Protein AF-R9P5J8-F1 (afdb_monomer)

pLDDT: mean 87.13, std 21.85, range [24.38, 98.94]

Mean predicted aligned error: 9.52 Å

Structure (mmCIF, N/CA/C/O backbone):
data_AF-R9P5J8-F1
#
_entry.id   AF-R9P5J8-F1
#
loop_
_atom_site.group_PDB
_atom_site.id
_atom_site.type_symbol
_atom_site.label_atom_id
_atom_site.label_alt_id
_atom_site.label_comp_id
_atom_site.label_asym_id
_atom_site.label_entity_id
_atom_site.label_seq_id
_atom_site.pdbx_PDB_ins_code
_atom_site.Cartn_x
_atom_site.Cartn_y
_atom_site.Cartn_z
_atom_site.occupancy
_atom_site.B_iso_or_equiv
_atom_site.auth_seq_id
_atom_site.auth_comp_id
_atom_site.auth_asym_id
_atom_site.auth_atom_id
_atom_site.pdbx_PDB_model_num
ATOM 1 N N . MET A 1 1 ? 26.980 0.732 -12.560 1.00 29.25 1 MET A N 1
ATOM 2 C CA . MET A 1 1 ? 27.550 2.029 -12.986 1.00 29.25 1 MET A CA 1
ATOM 3 C C . MET A 1 1 ? 26.508 3.090 -12.655 1.00 29.25 1 MET A C 1
ATOM 5 O O . MET A 1 1 ? 25.479 3.077 -13.299 1.00 29.25 1 MET A O 1
ATOM 9 N N . LEU A 1 2 ? 26.705 3.907 -11.614 1.00 25.48 2 LEU A N 1
ATOM 10 C CA . LEU A 1 2 ? 25.985 5.172 -11.382 1.00 25.48 2 LEU A CA 1
ATOM 11 C C . LEU A 1 2 ? 26.775 5.960 -10.326 1.00 25.48 2 LEU A C 1
ATOM 13 O O . LEU A 1 2 ? 26.959 5.519 -9.193 1.00 25.48 2 LEU A O 1
ATOM 17 N N . TRP A 1 3 ? 27.363 7.070 -10.769 1.00 29.28 3 TRP A N 1
ATOM 18 C CA . TRP A 1 3 ? 28.250 7.943 -10.007 1.00 29.28 3 TRP A CA 1
ATOM 19 C C . TRP A 1 3 ? 27.496 9.193 -9.528 1.00 29.28 3 TRP A C 1
ATOM 21 O O . TRP A 1 3 ? 26.819 9.845 -10.309 1.00 29.28 3 TRP A O 1
ATOM 31 N N . ARG A 1 4 ? 27.700 9.507 -8.242 1.00 31.06 4 ARG A N 1
ATOM 32 C CA . ARG A 1 4 ? 27.819 10.818 -7.561 1.00 31.06 4 ARG A CA 1
ATOM 33 C C . ARG A 1 4 ? 27.215 12.088 -8.195 1.00 31.06 4 ARG A C 1
ATOM 35 O O . ARG A 1 4 ? 27.620 12.506 -9.270 1.00 31.06 4 ARG A O 1
ATOM 42 N N . HIS A 1 5 ? 26.595 12.891 -7.322 1.00 25.11 5 HIS A N 1
ATOM 43 C CA . HIS A 1 5 ? 26.921 14.321 -7.202 1.00 25.11 5 HIS A CA 1
ATOM 44 C C . HIS A 1 5 ? 26.964 14.765 -5.721 1.00 25.11 5 HIS A C 1
ATOM 46 O O . HIS A 1 5 ? 25.994 14.554 -4.995 1.00 25.11 5 HIS A O 1
ATOM 52 N N . PRO A 1 6 ? 28.063 15.379 -5.235 1.00 34.28 6 PRO A N 1
ATOM 53 C CA . PRO A 1 6 ? 28.103 16.067 -3.949 1.00 34.28 6 PRO A CA 1
ATOM 54 C C . PRO A 1 6 ? 27.721 17.545 -4.137 1.00 34.28 6 PRO A C 1
ATOM 56 O O . PRO A 1 6 ? 28.013 18.113 -5.183 1.00 34.28 6 PRO A O 1
ATOM 59 N N . HIS A 1 7 ? 27.124 18.149 -3.101 1.00 27.42 7 HIS A N 1
ATOM 60 C CA . HIS A 1 7 ? 27.014 19.594 -2.796 1.00 27.42 7 HIS A CA 1
ATOM 61 C C . HIS A 1 7 ? 25.586 20.099 -2.543 1.00 27.42 7 HIS A C 1
ATOM 63 O O . HIS A 1 7 ? 25.041 20.870 -3.321 1.00 27.42 7 HIS A O 1
ATOM 69 N N . VAL A 1 8 ? 25.064 19.821 -1.344 1.00 25.78 8 VAL A N 1
ATOM 70 C CA . VAL A 1 8 ? 24.229 20.786 -0.608 1.00 25.78 8 VAL A CA 1
ATOM 71 C C . VAL A 1 8 ? 24.659 20.743 0.864 1.00 25.78 8 VAL A C 1
ATOM 73 O O . VAL A 1 8 ? 24.516 19.722 1.530 1.00 25.78 8 VAL A O 1
ATOM 76 N N . ARG A 1 9 ? 25.248 21.832 1.380 1.00 35.66 9 ARG A N 1
ATOM 77 C CA . ARG A 1 9 ? 25.466 22.041 2.827 1.00 35.66 9 ARG A CA 1
ATOM 78 C C . ARG A 1 9 ? 24.433 23.055 3.335 1.00 35.66 9 ARG A C 1
ATOM 80 O O . ARG A 1 9 ? 24.146 24.026 2.641 1.00 35.66 9 ARG A O 1
ATOM 87 N N . LYS A 1 10 ? 23.879 22.788 4.524 1.00 28.78 10 LYS A N 1
ATOM 88 C CA . LYS A 1 10 ? 22.715 23.458 5.141 1.00 28.78 10 LYS A CA 1
ATOM 89 C C . LYS A 1 10 ? 22.895 24.985 5.344 1.00 28.78 10 LYS A C 1
ATOM 91 O O . LYS A 1 10 ? 24.002 25.402 5.689 1.00 28.78 10 LYS A O 1
ATOM 96 N N . PRO A 1 11 ? 21.831 25.807 5.204 1.00 34.19 11 PRO A N 1
ATOM 97 C CA . PRO A 1 11 ? 21.828 27.226 5.588 1.00 34.19 11 PRO A CA 1
ATOM 98 C C . PRO A 1 11 ? 21.898 27.430 7.116 1.00 34.19 11 PRO A C 1
ATOM 100 O O . PRO A 1 11 ? 21.573 26.528 7.890 1.00 34.19 11 PRO A O 1
ATOM 103 N N . ARG A 1 12 ? 22.346 28.620 7.549 1.00 34.84 12 ARG A N 1
ATOM 104 C CA . ARG A 1 12 ? 22.571 28.994 8.960 1.00 34.84 12 ARG A CA 1
ATOM 105 C C . ARG A 1 12 ? 21.400 29.842 9.475 1.00 34.84 12 ARG A C 1
ATOM 107 O O . ARG A 1 12 ? 21.031 30.823 8.835 1.00 34.84 12 ARG A O 1
ATOM 114 N N . ILE A 1 13 ? 20.844 29.470 10.628 1.00 35.69 13 ILE A N 1
ATOM 115 C CA . ILE A 1 13 ? 19.756 30.185 11.313 1.00 35.69 13 ILE A CA 1
ATOM 116 C C . ILE A 1 13 ? 20.370 31.014 12.445 1.00 35.69 13 ILE A C 1
ATOM 118 O O . ILE A 1 13 ? 21.150 30.474 13.231 1.00 35.69 13 ILE A O 1
ATOM 122 N N . VAL A 1 14 ? 20.039 32.307 12.530 1.00 37.22 14 VAL A N 1
ATOM 123 C CA . VAL A 1 14 ? 20.605 33.217 13.542 1.00 37.22 14 VAL A CA 1
ATOM 124 C C . VAL A 1 14 ? 19.485 34.022 14.221 1.00 37.22 14 VAL A C 1
ATOM 126 O O . VAL A 1 14 ? 18.631 34.563 13.515 1.00 37.22 14 VAL A O 1
ATOM 129 N N . PRO A 1 15 ? 19.455 34.124 15.565 1.00 33.84 15 PRO A N 1
ATOM 130 C CA . PRO A 1 15 ? 18.545 35.026 16.267 1.00 33.84 15 PRO A CA 1
ATOM 131 C C . PRO A 1 15 ? 19.017 36.480 16.135 1.00 33.84 15 PRO A C 1
ATOM 133 O O . PRO A 1 15 ? 20.188 36.766 16.382 1.00 33.84 15 PRO A O 1
ATOM 136 N N . ALA A 1 16 ? 18.111 37.406 15.814 1.00 39.75 16 ALA A N 1
ATOM 137 C CA . ALA A 1 16 ? 18.375 38.846 15.864 1.00 39.75 16 ALA A CA 1
ATOM 138 C C . ALA A 1 16 ? 17.387 39.532 16.821 1.00 39.75 16 ALA A C 1
ATOM 140 O O . ALA A 1 16 ? 16.173 39.340 16.709 1.00 39.75 16 ALA A O 1
ATOM 141 N N . SER A 1 17 ? 17.897 40.324 17.772 1.00 34.25 17 SER A N 1
ATOM 142 C CA . SER A 1 17 ? 17.067 41.131 18.672 1.00 34.25 17 SER A CA 1
ATOM 143 C C . SER A 1 17 ? 16.798 42.501 18.058 1.00 34.25 17 SER A C 1
ATOM 145 O O . SER A 1 17 ? 17.739 43.254 17.803 1.00 34.25 17 SER A O 1
ATOM 147 N N . THR A 1 18 ? 15.532 42.862 17.880 1.00 46.84 18 THR A N 1
ATOM 148 C CA . THR A 1 18 ? 15.127 44.253 17.637 1.00 46.84 18 THR A CA 1
ATOM 149 C C . THR A 1 18 ? 14.137 44.696 18.710 1.00 46.84 18 THR A C 1
ATOM 151 O O . THR A 1 18 ? 13.598 43.875 19.455 1.00 46.84 18 THR A O 1
ATOM 154 N N . SER A 1 19 ? 13.907 46.006 18.815 1.00 33.97 19 SER A N 1
ATOM 155 C CA . SER A 1 19 ? 13.124 46.647 19.883 1.00 33.97 19 SER A CA 1
ATOM 156 C C . SER A 1 19 ? 11.666 46.172 20.016 1.00 33.97 19 SER A C 1
ATOM 158 O O . SER A 1 19 ? 11.039 46.491 21.019 1.00 33.97 19 SER A O 1
ATOM 160 N N . ASN A 1 20 ? 11.146 45.372 19.073 1.00 37.59 20 ASN A N 1
ATOM 161 C CA . ASN A 1 20 ? 9.756 44.892 19.047 1.00 37.59 20 ASN A CA 1
ATOM 162 C C . ASN A 1 20 ? 9.594 43.351 19.047 1.00 37.59 20 ASN A C 1
ATOM 164 O O . ASN A 1 20 ? 8.495 42.861 18.791 1.00 37.59 20 ASN A O 1
ATOM 168 N N . GLY A 1 21 ? 10.639 42.568 19.355 1.00 44.09 21 GLY A N 1
ATOM 169 C CA . GLY A 1 21 ? 10.532 41.110 19.563 1.00 44.09 21 GLY A CA 1
ATOM 170 C C . GLY A 1 21 ? 11.631 40.271 18.895 1.00 44.09 21 GLY A C 1
ATOM 171 O O . GLY A 1 21 ? 12.530 40.802 18.247 1.00 44.09 21 GLY A O 1
ATOM 172 N N . MET A 1 22 ? 11.574 38.942 19.074 1.00 35.34 22 MET A N 1
ATOM 173 C CA . MET A 1 22 ? 12.525 37.996 18.462 1.00 35.34 22 MET A CA 1
ATOM 174 C C . MET A 1 22 ? 12.142 37.669 17.014 1.00 35.34 22 MET A C 1
ATOM 176 O O . MET A 1 22 ? 10.994 37.310 16.734 1.00 35.34 22 MET A O 1
ATOM 180 N N . ARG A 1 23 ? 13.131 37.730 16.114 1.00 44.66 23 ARG A N 1
ATOM 181 C CA . ARG A 1 23 ? 13.012 37.379 14.692 1.00 44.66 23 ARG A CA 1
ATOM 182 C C . ARG A 1 23 ? 14.045 36.305 14.333 1.00 44.66 23 ARG A C 1
ATOM 184 O O . ARG A 1 23 ? 15.212 36.420 14.709 1.00 44.66 23 ARG A O 1
ATOM 191 N N . LEU A 1 24 ? 13.607 35.266 13.621 1.00 39.34 24 LEU A N 1
ATOM 192 C CA . LEU A 1 24 ? 14.463 34.204 13.074 1.00 39.34 24 LEU A CA 1
ATOM 193 C C . LEU A 1 24 ? 14.547 34.360 11.552 1.00 39.34 24 LEU A C 1
ATOM 195 O O . LEU A 1 24 ? 13.534 34.231 10.858 1.00 39.34 24 LEU A O 1
ATOM 199 N N . CYS A 1 25 ? 15.752 34.631 11.049 1.00 40.19 25 CYS A N 1
ATOM 200 C CA . CYS A 1 25 ? 16.013 34.873 9.630 1.00 40.19 25 CYS A CA 1
ATOM 201 C C . CYS A 1 25 ? 16.963 33.820 9.040 1.00 40.19 25 CYS A C 1
ATOM 203 O O . CYS A 1 25 ? 17.902 33.366 9.701 1.00 40.19 25 CYS A O 1
ATOM 205 N N . CYS A 1 26 ? 16.740 33.479 7.771 1.00 38.88 26 CYS A N 1
ATOM 206 C CA . CYS A 1 26 ? 17.703 32.771 6.932 1.00 38.88 26 CYS A CA 1
ATOM 207 C C . CYS A 1 26 ? 18.640 33.782 6.272 1.00 38.88 26 CYS A C 1
ATOM 209 O O . CYS A 1 26 ? 18.174 34.736 5.643 1.00 38.88 26 CYS A O 1
ATOM 211 N N . LEU A 1 27 ? 19.948 33.552 6.386 1.00 46.34 27 LEU A N 1
ATOM 212 C CA . LEU A 1 27 ? 20.969 34.387 5.757 1.00 46.34 27 LEU A CA 1
ATOM 213 C C . LEU A 1 27 ? 21.661 33.642 4.612 1.00 46.34 27 LEU A C 1
ATOM 215 O O . LEU A 1 27 ? 21.909 32.435 4.701 1.00 46.34 27 LEU A O 1
ATOM 219 N N . ASP A 1 28 ? 22.000 34.374 3.554 1.00 49.47 28 ASP A N 1
ATOM 220 C CA . ASP A 1 28 ? 22.895 33.893 2.506 1.00 49.47 28 ASP A CA 1
ATOM 221 C C . ASP A 1 28 ? 24.375 33.915 2.948 1.00 49.47 28 ASP A C 1
ATOM 223 O O . ASP A 1 28 ? 24.723 34.286 4.074 1.00 49.47 28 ASP A O 1
ATOM 227 N N . ARG A 1 29 ? 25.279 33.516 2.042 1.00 47.62 29 ARG A N 1
ATOM 228 C CA . ARG A 1 29 ? 26.730 33.452 2.307 1.00 47.62 29 ARG A CA 1
ATOM 229 C C . ARG A 1 29 ? 27.362 34.806 2.659 1.00 47.62 29 ARG A C 1
ATOM 231 O O . ARG A 1 29 ? 28.455 34.813 3.215 1.00 47.62 29 ARG A O 1
ATOM 238 N N . ASN A 1 30 ? 26.690 35.916 2.357 1.00 51.69 30 ASN A N 1
ATOM 239 C CA . ASN A 1 30 ? 27.165 37.279 2.577 1.00 51.69 30 ASN A CA 1
ATOM 240 C C . ASN A 1 30 ? 26.431 37.974 3.737 1.00 51.69 30 ASN A C 1
ATOM 242 O O . ASN A 1 30 ? 26.570 39.184 3.907 1.00 51.69 30 ASN A O 1
ATOM 246 N N . GLY A 1 31 ? 25.643 37.231 4.523 1.00 41.81 31 GLY A N 1
ATOM 247 C CA . GLY A 1 31 ? 24.900 37.772 5.659 1.00 41.81 31 GLY A CA 1
ATOM 248 C C . GLY A 1 31 ? 23.655 38.570 5.271 1.00 41.81 31 GLY A C 1
ATOM 249 O O . GLY A 1 31 ? 23.151 39.324 6.100 1.00 41.81 31 GLY A O 1
ATOM 250 N N . ARG A 1 32 ? 23.146 38.428 4.038 1.00 48.00 32 ARG A N 1
ATOM 251 C CA . ARG A 1 32 ? 21.914 39.100 3.598 1.00 48.00 32 ARG A CA 1
ATOM 252 C C . ARG A 1 32 ? 20.699 38.229 3.892 1.00 48.00 32 ARG A C 1
ATOM 254 O O . ARG A 1 32 ? 20.731 37.016 3.691 1.00 48.00 32 ARG A O 1
ATOM 261 N N . GLU A 1 33 ? 19.630 38.856 4.369 1.00 50.25 33 GLU A N 1
ATOM 262 C CA . GLU A 1 33 ? 18.367 38.189 4.684 1.00 50.25 33 GLU A CA 1
ATOM 263 C C . GLU A 1 33 ? 17.673 37.715 3.404 1.00 50.25 33 GLU A C 1
ATOM 265 O O . GLU A 1 33 ? 17.384 38.512 2.515 1.00 50.25 33 GLU A O 1
ATOM 270 N N . ILE A 1 34 ? 17.407 36.411 3.320 1.00 44.12 34 ILE A N 1
ATOM 271 C CA . ILE A 1 34 ? 16.747 35.778 2.166 1.00 44.12 34 ILE A CA 1
ATOM 272 C C . ILE A 1 34 ? 15.384 35.168 2.516 1.00 44.12 34 ILE A C 1
ATOM 274 O O . ILE A 1 34 ? 14.701 34.643 1.643 1.00 44.12 34 ILE A O 1
ATOM 278 N N . GLY A 1 35 ? 14.967 35.242 3.784 1.00 37.78 35 GLY A N 1
ATOM 279 C CA . GLY A 1 35 ? 13.637 34.820 4.217 1.00 37.78 35 GLY A CA 1
ATOM 280 C C . GLY A 1 35 ? 13.451 34.862 5.734 1.00 37.78 35 GLY A C 1
ATOM 281 O O . GLY A 1 35 ? 14.400 34.656 6.495 1.00 37.78 35 GLY A O 1
ATOM 282 N N . VAL A 1 36 ? 12.213 35.108 6.167 1.00 39.50 36 VAL A N 1
ATOM 283 C CA . VAL A 1 36 ? 11.803 35.139 7.581 1.00 39.50 36 VAL A CA 1
ATOM 284 C C . VAL A 1 36 ? 11.082 33.841 7.912 1.00 39.50 36 VAL A C 1
ATOM 286 O O . VAL A 1 36 ? 10.116 33.494 7.241 1.00 39.50 36 VAL A O 1
ATOM 289 N N . ILE A 1 37 ? 11.536 33.140 8.952 1.00 33.03 37 ILE A N 1
ATOM 290 C CA . ILE A 1 37 ? 10.935 31.867 9.375 1.00 33.03 37 ILE A CA 1
ATOM 291 C C . ILE A 1 37 ? 9.824 32.098 10.410 1.00 33.03 37 ILE A C 1
ATOM 293 O O . ILE A 1 37 ? 8.829 31.379 10.411 1.00 33.03 37 ILE A O 1
ATOM 297 N N . PHE A 1 38 ? 9.975 33.087 11.302 1.00 32.62 38 PHE A N 1
ATOM 298 C CA . PHE A 1 38 ? 9.010 33.326 12.380 1.00 32.62 38 PHE A CA 1
ATOM 299 C C . PHE A 1 38 ? 9.082 34.755 12.942 1.00 32.62 38 PHE A C 1
ATOM 301 O O . PHE A 1 38 ? 10.174 35.312 13.099 1.00 32.62 38 PHE A O 1
ATOM 308 N N . THR A 1 39 ? 7.929 35.314 13.322 1.00 33.38 39 THR A N 1
ATOM 309 C CA . THR A 1 39 ? 7.801 36.528 14.146 1.00 33.38 39 THR A CA 1
ATOM 310 C C . THR A 1 39 ? 6.828 36.271 15.299 1.00 33.38 39 THR A C 1
ATOM 312 O O . THR A 1 39 ? 5.685 35.883 15.086 1.00 33.38 39 THR A O 1
ATOM 315 N N . SER A 1 40 ? 7.271 36.504 16.538 1.00 31.56 40 SER A N 1
ATOM 316 C CA . SER A 1 40 ? 6.416 36.440 17.733 1.00 31.56 40 SER A CA 1
ATOM 317 C C . SER A 1 40 ? 6.063 37.853 18.196 1.00 31.56 40 SER A C 1
ATOM 319 O O . SER A 1 40 ? 6.946 38.579 18.650 1.00 31.56 40 SER A O 1
ATOM 321 N N . ILE A 1 41 ? 4.780 38.222 18.158 1.00 31.48 41 ILE A N 1
ATOM 322 C CA . ILE A 1 41 ? 4.261 39.457 18.767 1.00 31.48 41 ILE A CA 1
ATOM 323 C C . ILE A 1 41 ? 3.712 39.114 20.157 1.00 31.48 41 ILE A C 1
ATOM 325 O O . ILE A 1 41 ? 2.851 38.245 20.292 1.00 31.48 41 ILE A O 1
ATOM 329 N N . LYS A 1 42 ? 4.197 39.788 21.207 1.00 28.38 42 LYS A N 1
ATOM 330 C CA . LYS A 1 42 ? 3.646 39.648 22.563 1.00 28.38 42 LYS A CA 1
ATOM 331 C C . LYS A 1 42 ? 2.364 40.482 22.718 1.00 28.38 42 LYS A C 1
ATOM 333 O O . LYS A 1 42 ? 2.435 41.702 22.711 1.00 28.38 42 LYS A O 1
ATOM 338 N N . GLY A 1 43 ? 1.244 39.790 22.957 1.00 28.42 43 GLY A N 1
ATOM 339 C CA . GLY A 1 43 ? 0.135 40.219 23.826 1.00 28.42 43 GLY A CA 1
ATOM 340 C C . GLY A 1 43 ? -0.990 41.077 23.226 1.00 28.42 43 GLY A C 1
ATOM 341 O O . GLY A 1 43 ? -0.797 42.263 23.007 1.00 28.42 43 GLY A O 1
ATOM 342 N N . CYS A 1 44 ? -2.200 40.506 23.092 1.00 24.38 44 CYS A N 1
ATOM 343 C CA . CYS A 1 44 ? -3.462 41.072 23.615 1.00 24.38 44 CYS A CA 1
ATOM 344 C C . CYS A 1 44 ? -4.644 40.101 23.388 1.00 24.38 44 CYS A C 1
ATOM 346 O O . CYS A 1 44 ? -4.870 39.638 22.271 1.00 24.38 44 CYS A O 1
ATOM 348 N N . SER A 1 45 ? -5.418 39.806 24.435 1.00 35.09 45 SER A N 1
ATOM 349 C CA . SER A 1 45 ? -6.649 39.004 24.392 1.00 35.09 45 SER A CA 1
ATOM 350 C C . SER A 1 45 ? -7.803 39.789 23.746 1.00 35.09 45 SER A C 1
ATOM 352 O O . SER A 1 45 ? -8.190 40.821 24.287 1.00 35.09 45 SER A O 1
ATOM 354 N N . SER A 1 46 ? -8.344 39.336 22.603 1.00 30.28 46 SER A N 1
ATOM 355 C CA . SER A 1 46 ? -9.710 39.660 22.088 1.00 30.28 46 SER A CA 1
ATOM 356 C C . SER A 1 46 ? -9.994 39.196 20.636 1.00 30.28 46 SER A C 1
ATOM 358 O O . SER A 1 46 ? -11.012 39.569 20.049 1.00 30.28 46 SER A O 1
ATOM 360 N N . SER A 1 47 ? -9.148 38.369 20.014 1.00 29.61 47 SER A N 1
ATOM 361 C CA . SER A 1 47 ? -9.235 38.049 18.575 1.00 29.61 47 SER A CA 1
ATOM 362 C C . SER A 1 47 ? -10.206 36.921 18.173 1.00 29.61 47 SER A C 1
ATOM 364 O O . SER A 1 47 ? -10.583 36.856 17.003 1.00 29.61 47 SER A O 1
ATOM 366 N N . GLU A 1 48 ? -10.708 36.088 19.089 1.00 30.11 48 GLU A N 1
ATOM 367 C CA . GLU A 1 48 ? -11.609 34.972 18.722 1.00 30.11 48 GLU A CA 1
ATOM 368 C C . GLU A 1 48 ? -13.018 35.417 18.290 1.00 30.11 48 GLU A C 1
ATOM 370 O O . GLU A 1 48 ? -13.653 34.779 17.447 1.00 30.11 48 GLU A O 1
ATOM 375 N N . VAL A 1 49 ? -13.499 36.564 18.781 1.00 31.08 49 VAL A N 1
ATOM 376 C CA . VAL A 1 49 ? -14.852 37.062 18.465 1.00 31.08 49 VAL A CA 1
ATOM 377 C C . VAL A 1 49 ? -14.915 37.734 17.083 1.00 31.08 49 VAL A C 1
ATOM 379 O O . VAL A 1 49 ? -15.964 37.739 16.436 1.00 31.08 49 VAL A O 1
ATOM 382 N N . LYS A 1 50 ? -13.790 38.254 16.568 1.00 29.08 50 LYS A N 1
ATOM 383 C CA . LYS A 1 50 ? -13.730 38.874 15.229 1.00 29.08 50 LYS A CA 1
ATOM 384 C C . LYS A 1 50 ? -13.510 37.854 14.104 1.00 29.08 50 LYS A C 1
ATOM 386 O O . LYS A 1 50 ? -14.030 38.069 13.010 1.00 29.08 50 LYS A O 1
ATOM 391 N N . MET A 1 51 ? -12.860 36.718 14.380 1.00 28.84 51 MET A N 1
ATOM 392 C CA . MET A 1 51 ? -12.658 35.639 13.399 1.00 28.84 51 MET A CA 1
ATOM 393 C C . MET A 1 51 ? -13.986 34.972 12.991 1.00 28.84 51 MET A C 1
ATOM 395 O O . MET A 1 51 ? -14.236 34.758 11.805 1.00 28.84 51 MET A O 1
ATOM 399 N N . LYS A 1 52 ? -14.904 34.750 13.947 1.00 33.22 52 LYS A N 1
ATOM 400 C CA . LYS A 1 52 ? -16.236 34.169 13.677 1.00 33.22 52 LYS A CA 1
ATOM 401 C C . LYS A 1 52 ? -17.121 35.058 12.788 1.00 33.22 52 LYS A C 1
ATOM 403 O O . LYS A 1 52 ? -17.858 34.546 11.951 1.00 33.22 52 LYS A O 1
ATOM 408 N N . LYS A 1 53 ? -17.009 36.390 12.900 1.00 32.28 53 LYS A N 1
ATOM 409 C CA . LYS A 1 53 ? -17.738 37.340 12.031 1.00 32.28 53 LYS A CA 1
ATOM 410 C C . LYS A 1 53 ? -17.160 37.443 10.615 1.00 32.28 53 LYS A C 1
ATOM 412 O O . LYS A 1 53 ? -17.898 37.801 9.699 1.00 32.28 53 LYS A O 1
ATOM 417 N N . PHE A 1 54 ? -15.872 37.149 10.429 1.00 30.69 54 PHE A N 1
ATOM 418 C CA . PHE A 1 54 ? -15.237 37.151 9.109 1.00 30.69 54 PHE A CA 1
ATOM 419 C C . PHE A 1 54 ? -15.574 35.874 8.323 1.00 30.69 54 PHE A C 1
ATOM 421 O O . PHE A 1 54 ? -15.967 35.967 7.164 1.00 30.69 54 PHE A O 1
ATOM 428 N N . ILE A 1 55 ? -15.559 34.708 8.980 1.00 36.00 55 ILE A N 1
ATOM 429 C CA . ILE A 1 55 ? -15.927 33.415 8.372 1.00 36.00 55 ILE A CA 1
ATOM 430 C C . ILE A 1 55 ? -17.402 33.406 7.929 1.00 36.00 55 ILE A C 1
ATOM 432 O O . ILE A 1 55 ? -17.701 33.025 6.799 1.00 36.00 55 ILE A O 1
ATOM 436 N N . GLY A 1 56 ? -18.316 33.957 8.739 1.00 30.30 56 GLY A N 1
ATOM 437 C CA . GLY A 1 56 ? -19.736 34.063 8.370 1.00 30.30 56 GLY A CA 1
ATOM 438 C C . GLY A 1 56 ? -20.031 34.964 7.158 1.00 30.30 56 GLY A C 1
ATOM 439 O O . GLY A 1 56 ? -21.056 34.790 6.509 1.00 30.30 56 GLY A O 1
ATOM 440 N N . LYS A 1 57 ? -19.137 35.906 6.815 1.00 28.52 57 LYS A N 1
ATOM 441 C CA . LYS A 1 57 ? -19.270 36.779 5.629 1.00 28.52 57 LYS A CA 1
ATOM 442 C C . LYS A 1 57 ? -18.630 36.207 4.362 1.00 28.52 57 LYS A C 1
ATOM 444 O O . LYS A 1 57 ? -18.940 36.683 3.273 1.00 28.52 57 LYS A O 1
ATOM 449 N N . VAL A 1 58 ? -17.727 35.235 4.495 1.00 32.94 58 VAL A N 1
ATOM 450 C CA . VAL A 1 58 ? -17.122 34.531 3.353 1.00 32.94 58 VAL A CA 1
ATOM 451 C C . VAL A 1 58 ? -18.036 33.390 2.900 1.00 32.94 58 VAL A C 1
ATOM 453 O O . VAL A 1 58 ? -18.231 33.229 1.699 1.00 32.94 58 VAL A O 1
ATOM 456 N N . GLN A 1 59 ? -18.693 32.698 3.839 1.00 31.64 59 GLN A N 1
ATOM 457 C CA . GLN A 1 59 ? -19.691 31.663 3.538 1.00 31.64 59 GLN A CA 1
ATOM 458 C C . GLN A 1 59 ? -20.875 32.227 2.728 1.00 31.64 59 GLN A C 1
ATOM 460 O O . GLN A 1 59 ? -21.207 31.708 1.668 1.00 31.64 59 GLN A O 1
ATOM 465 N N . SER A 1 60 ? -21.427 33.377 3.139 1.00 29.92 60 SER A N 1
ATOM 466 C CA . SER A 1 60 ? -22.582 33.981 2.454 1.00 29.92 60 SER A CA 1
ATOM 467 C C . SER A 1 60 ? -22.280 34.536 1.057 1.00 29.92 60 SER A C 1
ATOM 469 O O . SER A 1 60 ? -23.204 34.757 0.276 1.00 29.92 60 SER A O 1
ATOM 471 N N . LYS A 1 61 ? -21.001 34.760 0.721 1.00 29.72 61 LYS A N 1
ATOM 472 C CA . LYS A 1 61 ? -20.575 35.161 -0.629 1.00 29.72 61 LYS A 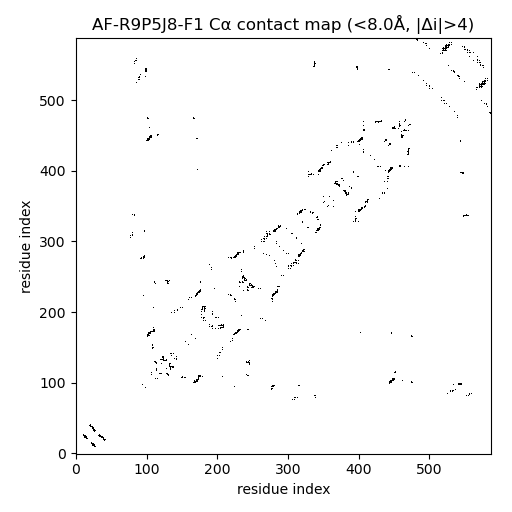CA 1
ATOM 473 C C . LYS A 1 61 ? -20.325 33.975 -1.560 1.00 29.72 61 LYS A C 1
ATOM 475 O O . LYS A 1 61 ? -20.432 34.157 -2.768 1.00 29.72 61 LYS A O 1
ATOM 480 N N . PHE A 1 62 ? -20.031 32.789 -1.026 1.00 30.58 62 PHE A N 1
ATOM 481 C CA . PHE A 1 62 ? -19.953 31.562 -1.824 1.00 30.58 62 PHE A CA 1
ATOM 482 C C . PHE A 1 62 ? -21.347 31.042 -2.199 1.00 30.58 62 PHE A C 1
ATOM 484 O O . PHE A 1 62 ? -21.548 30.619 -3.334 1.00 30.58 62 PHE A O 1
ATOM 491 N N . ASP A 1 63 ? -22.331 31.199 -1.310 1.00 32.16 63 ASP A N 1
ATOM 492 C CA . ASP A 1 63 ? -23.708 30.739 -1.547 1.00 32.16 63 ASP A CA 1
ATOM 493 C C . ASP A 1 63 ? -24.499 31.614 -2.544 1.00 32.16 63 ASP A C 1
ATOM 495 O O . ASP A 1 63 ? -25.523 31.188 -3.069 1.00 32.16 63 ASP A O 1
ATOM 499 N N . GLN A 1 64 ? -24.030 32.832 -2.846 1.00 29.25 64 GLN A N 1
ATOM 500 C CA . GLN A 1 64 ? -24.657 33.730 -3.831 1.00 29.25 64 GLN A CA 1
ATOM 501 C C . GLN A 1 64 ? -24.041 33.652 -5.239 1.00 29.25 64 GLN A C 1
ATOM 503 O O . GLN A 1 64 ? -24.585 34.248 -6.166 1.00 29.25 64 GLN A O 1
ATOM 508 N N . ALA A 1 65 ? -22.939 32.918 -5.429 1.00 28.92 65 ALA A N 1
ATOM 509 C CA . ALA A 1 65 ? -22.248 32.813 -6.720 1.00 28.92 65 ALA A CA 1
ATOM 510 C C . ALA A 1 65 ? -22.651 31.577 -7.555 1.00 28.92 65 ALA A C 1
ATOM 512 O O . ALA A 1 65 ? -22.179 31.420 -8.678 1.00 28.92 65 ALA A O 1
ATOM 513 N N . SER A 1 66 ? -23.533 30.715 -7.040 1.00 29.83 66 SER A N 1
ATOM 514 C CA . SER A 1 66 ? -23.974 29.460 -7.674 1.00 29.83 66 SER A CA 1
ATOM 515 C C . SER A 1 66 ? -25.371 29.523 -8.319 1.00 29.83 66 SER A C 1
ATOM 517 O O . SER A 1 66 ? -25.917 28.496 -8.716 1.00 29.83 66 SER A O 1
ATOM 519 N N . GLY A 1 67 ? -25.956 30.714 -8.477 1.00 31.47 67 GLY A N 1
ATOM 520 C CA . GLY A 1 67 ? -27.273 30.895 -9.095 1.00 31.47 67 GLY A CA 1
ATOM 521 C C . GLY A 1 67 ? -27.225 31.576 -10.464 1.00 31.47 67 GLY A C 1
ATOM 522 O O . GLY A 1 67 ? -27.293 32.799 -10.529 1.00 31.47 67 GLY A O 1
ATOM 523 N N . GLY A 1 68 ? -27.193 30.801 -11.555 1.00 25.66 68 GLY A N 1
ATOM 524 C CA . GLY A 1 68 ? -27.557 31.309 -12.886 1.00 25.66 68 GLY A CA 1
ATOM 525 C C . GLY A 1 68 ? -26.980 30.538 -14.077 1.00 25.66 68 GLY A C 1
ATOM 526 O O . GLY A 1 68 ? -25.813 30.709 -14.407 1.00 25.66 68 GLY A O 1
ATOM 527 N N . GLY A 1 69 ? -27.824 29.769 -14.778 1.00 25.77 69 GLY A N 1
ATOM 528 C CA . GLY A 1 69 ? -27.535 29.241 -16.121 1.00 25.77 69 GLY A CA 1
ATOM 529 C C . GLY A 1 69 ? -28.084 27.834 -16.361 1.00 25.77 69 GLY A C 1
ATOM 530 O O . GLY A 1 69 ? -27.457 26.855 -15.980 1.00 25.77 69 GLY A O 1
ATOM 531 N N . GLY A 1 70 ? -29.269 27.735 -16.970 1.00 28.41 70 GLY A N 1
ATOM 532 C CA . GLY A 1 70 ? -29.967 26.473 -17.226 1.00 28.41 70 GLY A CA 1
ATOM 533 C C . GLY A 1 70 ? -29.382 25.630 -18.366 1.00 28.41 70 GLY A C 1
ATOM 534 O O . GLY A 1 70 ? -29.004 26.147 -19.414 1.00 28.41 70 GLY A O 1
ATOM 535 N N . GLY A 1 71 ? -29.403 24.313 -18.163 1.00 24.81 71 GLY A N 1
ATOM 536 C CA . GLY A 1 71 ? -29.186 23.269 -19.163 1.00 24.81 71 GLY A CA 1
ATOM 537 C C . GLY A 1 71 ? -29.458 21.909 -18.520 1.00 24.81 71 GLY A C 1
ATOM 538 O O . GLY A 1 71 ? -28.810 21.557 -17.540 1.00 24.81 71 GLY A O 1
ATOM 539 N N . GLY A 1 72 ? -30.477 21.192 -18.999 1.00 29.47 72 GLY A N 1
ATOM 540 C CA . GLY A 1 72 ? -31.001 19.978 -18.370 1.00 29.47 72 GLY A CA 1
ATOM 541 C C . GLY A 1 72 ? -29.992 18.830 -18.296 1.00 29.47 72 GLY A C 1
ATOM 542 O O . GLY A 1 72 ? -29.706 18.183 -19.297 1.00 29.47 72 GLY A O 1
ATOM 543 N N . GLY A 1 73 ? -29.528 18.539 -17.085 1.00 27.36 73 GLY A N 1
ATOM 544 C CA . GLY A 1 73 ? -28.910 17.279 -16.686 1.00 27.36 73 GLY A CA 1
ATOM 545 C C . GLY A 1 73 ? -29.412 16.947 -15.285 1.00 27.36 73 GLY A C 1
ATOM 546 O O . GLY A 1 73 ? -29.457 17.829 -14.428 1.00 27.36 73 GLY A O 1
ATOM 547 N N . GLN A 1 74 ? -29.873 15.716 -15.060 1.00 27.42 74 GLN A N 1
ATOM 548 C CA . GLN A 1 74 ? -30.324 15.298 -13.732 1.00 27.42 74 GLN A CA 1
ATOM 549 C C . GLN A 1 74 ? -29.191 15.474 -12.705 1.00 27.42 74 GLN A C 1
ATOM 551 O O . GLN A 1 74 ? -28.046 15.138 -13.017 1.00 27.42 74 GLN A O 1
ATOM 556 N N . PRO A 1 75 ? -29.472 15.978 -11.491 1.00 28.72 75 PRO A N 1
ATOM 557 C CA . PRO A 1 75 ? -28.452 16.092 -10.462 1.00 28.72 75 PRO A CA 1
ATOM 558 C C . PRO A 1 75 ? -28.036 14.689 -10.011 1.00 28.72 75 PRO A C 1
ATOM 560 O O . PRO A 1 75 ? -28.817 13.961 -9.398 1.00 28.72 75 PRO A O 1
ATOM 563 N N . ILE A 1 76 ? -26.795 14.307 -10.314 1.00 31.84 76 ILE A N 1
ATOM 564 C CA . ILE A 1 76 ? -26.152 13.146 -9.700 1.00 31.84 76 ILE A CA 1
ATOM 565 C C . ILE A 1 76 ? -25.931 13.513 -8.233 1.00 31.84 76 ILE A C 1
ATOM 567 O O . ILE A 1 76 ? -25.100 14.359 -7.904 1.00 31.84 76 ILE A O 1
ATOM 571 N N . ASN A 1 77 ? -26.725 12.914 -7.353 1.00 30.61 77 ASN A N 1
ATOM 572 C CA . ASN A 1 77 ? -26.591 13.066 -5.913 1.00 30.61 77 ASN A CA 1
ATOM 573 C C . ASN A 1 77 ? -25.343 12.286 -5.459 1.00 30.61 77 ASN A C 1
ATOM 575 O O . ASN A 1 77 ? -25.419 11.100 -5.155 1.00 30.61 77 ASN A O 1
ATOM 579 N N . SER A 1 78 ? -24.177 12.935 -5.479 1.00 36.94 78 SER A N 1
ATOM 580 C CA . SER A 1 78 ? -22.878 12.356 -5.114 1.00 36.94 78 SER A CA 1
ATOM 581 C C . SER A 1 78 ? -22.675 12.307 -3.593 1.00 36.94 78 SER A C 1
ATOM 583 O O . SER A 1 78 ? -21.699 12.844 -3.062 1.00 36.94 78 SER A O 1
ATOM 585 N N . GLN A 1 79 ? -23.612 11.707 -2.861 1.00 36.50 79 GLN A N 1
ATOM 586 C CA . GLN A 1 79 ? -23.353 11.355 -1.469 1.00 36.50 79 GLN A CA 1
ATOM 587 C C . GLN A 1 79 ? -22.550 10.055 -1.461 1.00 36.50 79 GLN A C 1
ATOM 589 O O . GLN A 1 79 ? -22.979 9.054 -2.032 1.00 36.50 79 GLN A O 1
ATOM 594 N N . ALA A 1 80 ? -21.362 10.090 -0.847 1.00 42.72 80 ALA A N 1
ATOM 595 C CA . ALA A 1 80 ? -20.613 8.879 -0.530 1.00 42.72 80 ALA A CA 1
ATOM 596 C C . ALA A 1 80 ? -21.552 7.876 0.173 1.00 42.72 80 ALA A C 1
ATOM 598 O O . ALA A 1 80 ? -22.467 8.320 0.881 1.00 42.72 80 ALA A O 1
ATOM 599 N N . PRO A 1 81 ? -21.355 6.554 0.005 1.00 47.59 81 PRO A N 1
ATOM 600 C CA . PRO A 1 81 ? -22.162 5.571 0.703 1.00 47.59 81 PRO A CA 1
ATOM 601 C C . PRO A 1 81 ? -22.079 5.902 2.193 1.00 47.59 81 PRO A C 1
ATOM 603 O O . PRO A 1 81 ? -20.993 6.266 2.667 1.00 47.59 81 PRO A O 1
ATOM 606 N N . PRO A 1 82 ? -23.196 5.837 2.934 1.00 46.78 82 PRO A N 1
ATOM 607 C CA . PRO A 1 82 ? -23.127 6.053 4.364 1.00 46.78 82 PRO A CA 1
ATOM 608 C C . PRO A 1 82 ? -22.105 5.061 4.940 1.00 46.78 82 PRO A C 1
ATOM 610 O O . PRO A 1 82 ? -22.088 3.901 4.515 1.00 46.78 82 PRO A O 1
ATOM 613 N N . PRO A 1 83 ? -21.227 5.502 5.859 1.00 57.69 83 PRO A N 1
ATOM 614 C CA . PRO A 1 83 ? -20.310 4.592 6.533 1.00 57.69 83 PRO A CA 1
ATOM 615 C C . PRO A 1 83 ? -21.105 3.431 7.133 1.00 57.69 83 PRO A C 1
ATOM 617 O O . PRO A 1 83 ? -22.273 3.612 7.494 1.00 57.69 83 PRO A O 1
ATOM 620 N N . THR A 1 84 ? -20.483 2.253 7.239 1.00 66.75 84 THR A N 1
ATOM 621 C CA . THR A 1 84 ? -21.110 1.061 7.824 1.00 66.75 84 THR A CA 1
ATOM 622 C C . THR A 1 84 ? -21.858 1.454 9.090 1.00 66.75 84 THR A C 1
ATOM 624 O O . THR A 1 84 ? -21.257 1.980 10.035 1.00 66.75 84 THR A O 1
ATOM 627 N N . SER A 1 85 ? -23.186 1.266 9.060 1.00 75.19 85 SER A N 1
ATOM 628 C CA . SER A 1 85 ? -24.096 1.723 10.114 1.00 75.19 85 SER A CA 1
ATOM 629 C C . SER A 1 85 ? -23.570 1.304 11.482 1.00 75.19 85 SER A C 1
ATOM 631 O O . SER A 1 85 ? -23.038 0.202 11.613 1.00 75.19 85 SER A O 1
ATOM 633 N N . VAL A 1 86 ? -23.731 2.158 12.497 1.00 79.44 86 VAL A N 1
ATOM 634 C CA . VAL A 1 86 ? -23.244 1.899 13.864 1.00 79.44 86 VAL A CA 1
ATOM 635 C C . VAL A 1 86 ? -23.747 0.558 14.425 1.00 79.44 86 VAL A C 1
ATOM 637 O O . VAL A 1 86 ? -23.053 -0.063 15.221 1.00 79.44 86 VAL A O 1
ATOM 640 N N . ASP A 1 87 ? -24.896 0.075 13.943 1.00 81.38 87 ASP A N 1
ATOM 641 C CA . ASP A 1 87 ? -25.510 -1.192 14.359 1.00 81.38 87 ASP A CA 1
ATOM 642 C C . ASP A 1 87 ? -25.156 -2.391 13.453 1.00 81.38 87 ASP A C 1
ATOM 644 O O . ASP A 1 87 ? -25.490 -3.532 13.770 1.00 81.38 87 ASP A O 1
ATOM 648 N N . ALA A 1 88 ? -24.499 -2.161 12.311 1.00 88.38 88 ALA A N 1
ATOM 649 C CA . ALA A 1 88 ? -24.139 -3.209 11.358 1.00 88.38 88 ALA A CA 1
ATOM 650 C C . ALA A 1 88 ? -22.714 -3.739 11.613 1.00 88.38 88 ALA A C 1
ATOM 652 O O . ALA A 1 88 ? -21.797 -2.938 11.844 1.00 88.38 88 ALA A O 1
ATOM 653 N N . PRO A 1 89 ? -22.484 -5.066 11.527 1.00 92.06 89 PRO A N 1
ATOM 654 C CA . PRO A 1 89 ? -21.134 -5.622 11.583 1.00 92.06 89 PRO A CA 1
ATOM 655 C C . PRO A 1 89 ? -20.298 -5.154 10.377 1.00 92.06 89 PRO A C 1
ATOM 657 O O . PRO A 1 89 ? -20.875 -4.766 9.356 1.00 92.06 89 PRO A O 1
ATOM 660 N N . PRO A 1 90 ? -18.955 -5.212 10.459 1.00 94.50 90 PRO A N 1
ATOM 661 C CA . PRO A 1 90 ? -18.096 -4.931 9.315 1.00 94.50 90 PRO A CA 1
ATOM 662 C C . PRO A 1 90 ? -18.465 -5.817 8.123 1.00 94.50 90 PRO A C 1
ATOM 664 O O . PRO A 1 90 ? -18.607 -7.035 8.256 1.00 94.50 90 PRO A O 1
ATOM 667 N N . THR A 1 91 ? -18.619 -5.207 6.953 1.00 94.06 91 THR A N 1
ATOM 668 C CA . THR A 1 91 ? -18.831 -5.937 5.702 1.00 94.06 91 THR A CA 1
ATOM 669 C C . THR A 1 91 ? -17.539 -6.615 5.248 1.00 94.06 91 THR A C 1
ATOM 671 O O . THR A 1 91 ? -16.443 -6.281 5.701 1.00 94.06 91 THR A O 1
ATOM 674 N N . ARG A 1 92 ? -17.627 -7.545 4.292 1.00 94.38 92 ARG A N 1
ATOM 675 C CA . ARG A 1 92 ? -16.425 -8.140 3.692 1.00 94.38 92 ARG A CA 1
ATOM 676 C C . ARG A 1 92 ? -15.551 -7.088 2.994 1.00 94.38 92 ARG A C 1
ATOM 678 O O . ARG A 1 92 ? -14.327 -7.149 3.108 1.00 94.38 92 ARG A O 1
ATOM 685 N N . ARG A 1 93 ? -16.163 -6.074 2.372 1.00 94.31 93 ARG A N 1
ATOM 686 C CA . ARG A 1 93 ? -15.461 -4.893 1.853 1.00 94.31 93 ARG A CA 1
ATOM 687 C C . ARG A 1 93 ? -14.694 -4.147 2.946 1.00 94.31 93 ARG A C 1
ATOM 689 O O . ARG A 1 93 ? -13.512 -3.873 2.757 1.00 94.31 93 ARG A O 1
ATOM 696 N N . ASP A 1 94 ? -15.331 -3.866 4.085 1.00 94.75 94 ASP A N 1
ATOM 697 C CA . ASP A 1 94 ? -14.678 -3.200 5.224 1.00 94.75 94 ASP A CA 1
ATOM 698 C C . ASP A 1 94 ? -13.470 -3.998 5.717 1.00 94.75 94 ASP A C 1
ATOM 700 O O . ASP A 1 94 ? -12.417 -3.430 6.007 1.00 94.75 94 ASP A O 1
ATOM 704 N N . ILE A 1 95 ? -13.597 -5.326 5.761 1.00 97.19 95 ILE A N 1
ATOM 705 C CA . ILE A 1 95 ? -12.509 -6.210 6.174 1.00 97.19 95 ILE A CA 1
ATOM 706 C C . ILE A 1 95 ? -11.322 -6.080 5.222 1.00 97.19 95 ILE A C 1
ATOM 708 O O . ILE A 1 95 ? -10.207 -5.872 5.693 1.00 97.19 95 ILE A O 1
ATOM 712 N N . TYR A 1 96 ? -11.529 -6.118 3.903 1.00 97.69 96 TYR A N 1
ATOM 713 C CA . TYR A 1 96 ? -10.439 -5.886 2.948 1.00 97.69 96 TYR A CA 1
ATOM 714 C C . TYR A 1 96 ? -9.798 -4.507 3.111 1.00 97.69 96 TYR A C 1
ATOM 716 O O . TYR A 1 96 ? -8.573 -4.405 3.118 1.00 97.69 96 TYR A O 1
ATOM 724 N N . LEU A 1 97 ? -10.605 -3.454 3.251 1.00 96.12 97 LEU A N 1
ATOM 725 C CA . LEU A 1 97 ? -10.116 -2.078 3.318 1.00 96.12 97 LEU A CA 1
ATOM 726 C C . LEU A 1 97 ? -9.298 -1.799 4.580 1.00 96.12 97 LEU A C 1
ATOM 728 O O . LEU A 1 97 ? -8.238 -1.178 4.506 1.00 96.12 97 LEU A O 1
ATOM 732 N N . TYR A 1 98 ? -9.792 -2.241 5.737 1.00 96.94 98 TYR A N 1
ATOM 733 C CA . TYR A 1 98 ? -9.294 -1.772 7.028 1.00 96.94 98 TYR A CA 1
ATOM 734 C C . TYR A 1 98 ? -8.475 -2.808 7.799 1.00 96.94 98 TYR A C 1
ATOM 736 O O . TYR A 1 98 ? -7.919 -2.466 8.851 1.00 96.94 98 TYR A O 1
ATOM 744 N N . ARG A 1 99 ? -8.353 -4.049 7.302 1.00 97.62 99 ARG A N 1
ATOM 745 C CA . ARG A 1 99 ? -7.501 -5.051 7.952 1.00 97.62 99 ARG A CA 1
ATOM 746 C C . ARG A 1 99 ? -6.032 -4.666 7.859 1.00 97.62 99 ARG A C 1
ATOM 748 O O . ARG A 1 99 ? -5.619 -3.841 7.048 1.00 97.62 99 ARG A O 1
ATOM 755 N N . LYS A 1 100 ? -5.225 -5.286 8.708 1.00 97.81 100 LYS A N 1
ATOM 756 C CA . LYS A 1 100 ? -3.778 -5.193 8.627 1.00 97.81 100 LYS A CA 1
ATOM 757 C C . LYS A 1 100 ? -3.301 -5.836 7.331 1.00 97.81 100 LYS A C 1
ATOM 759 O O . LYS A 1 100 ? -3.481 -7.040 7.139 1.00 97.81 100 LYS A O 1
ATOM 764 N N . GLN A 1 101 ? -2.691 -5.031 6.468 1.00 98.62 101 GLN A N 1
ATOM 765 C CA . GLN A 1 101 ? -2.230 -5.482 5.157 1.00 98.62 101 GLN A CA 1
ATOM 766 C C . GLN A 1 101 ? -0.847 -6.120 5.316 1.00 98.62 101 GLN A C 1
ATOM 768 O O . GLN A 1 101 ? 0.138 -5.429 5.569 1.00 98.62 101 GLN A O 1
ATOM 773 N N . ARG A 1 102 ? -0.775 -7.449 5.234 1.00 98.56 102 ARG A N 1
ATOM 774 C CA . ARG A 1 102 ? 0.466 -8.228 5.327 1.00 98.56 102 ARG A CA 1
ATOM 775 C C . ARG A 1 102 ? 0.761 -8.779 3.946 1.00 98.56 102 ARG A C 1
ATOM 777 O O . ARG A 1 102 ? 0.057 -9.679 3.485 1.00 98.56 102 ARG A O 1
ATOM 784 N N . GLY A 1 103 ? 1.738 -8.190 3.269 1.00 98.31 103 GLY A N 1
ATOM 785 C CA . GLY A 1 103 ? 1.833 -8.352 1.832 1.00 98.31 103 GLY A CA 1
ATOM 786 C C . GLY A 1 103 ? 3.220 -8.400 1.232 1.00 98.31 103 GLY A C 1
ATOM 787 O O . GLY A 1 103 ? 4.251 -8.276 1.898 1.00 98.31 103 GLY A O 1
ATOM 788 N N . VAL A 1 104 ? 3.202 -8.557 -0.085 1.00 98.75 104 VAL A N 1
ATOM 789 C CA . VAL A 1 104 ? 4.356 -8.494 -0.980 1.00 98.75 104 VAL A CA 1
ATOM 790 C C . VAL A 1 104 ? 4.004 -7.651 -2.203 1.00 98.75 104 VAL A C 1
ATOM 792 O O . VAL A 1 104 ? 2.835 -7.527 -2.579 1.00 98.75 104 VAL A O 1
ATOM 795 N N . ASN A 1 105 ? 5.022 -7.080 -2.831 1.00 98.94 105 ASN A N 1
ATOM 796 C CA . ASN A 1 105 ? 4.910 -6.454 -4.140 1.00 98.94 105 ASN A CA 1
ATOM 797 C C . ASN A 1 105 ? 5.040 -7.510 -5.236 1.00 98.94 105 ASN A C 1
ATOM 799 O O . ASN A 1 105 ? 5.934 -8.359 -5.161 1.00 98.94 105 ASN A O 1
ATOM 803 N N . LEU A 1 106 ? 4.218 -7.416 -6.281 1.00 98.75 106 LEU A N 1
ATOM 804 C CA . LEU A 1 106 ? 4.356 -8.192 -7.519 1.00 98.75 106 LEU A CA 1
ATOM 805 C C . LEU A 1 106 ? 5.157 -7.383 -8.554 1.00 98.75 106 LEU A C 1
ATOM 807 O O . LEU A 1 106 ? 4.661 -7.026 -9.624 1.00 98.75 106 LEU A O 1
ATOM 811 N N . GLY A 1 107 ? 6.393 -7.039 -8.180 1.00 98.19 107 GLY A N 1
ATOM 812 C CA . GLY A 1 107 ? 7.310 -6.222 -8.971 1.00 98.19 107 GLY A CA 1
ATOM 813 C C . GLY A 1 107 ? 7.714 -6.924 -10.262 1.00 98.19 107 GLY A C 1
ATOM 814 O O . GLY A 1 107 ? 7.832 -8.149 -10.306 1.00 98.19 107 GLY A O 1
ATOM 815 N N . SER A 1 108 ? 7.890 -6.152 -11.337 1.00 98.19 108 SER A N 1
ATOM 816 C CA . SER A 1 108 ? 8.116 -6.686 -12.686 1.00 98.19 108 SER A CA 1
ATOM 817 C C . SER A 1 108 ? 7.057 -7.652 -13.201 1.00 98.19 108 SER A C 1
ATOM 819 O O . SER A 1 108 ? 7.308 -8.285 -14.215 1.00 98.19 108 SER A O 1
ATOM 821 N N . TRP A 1 109 ? 5.869 -7.762 -12.591 1.00 98.62 109 TRP A N 1
ATOM 822 C CA . TRP A 1 109 ? 4.769 -8.460 -13.255 1.00 98.62 109 TRP A CA 1
ATOM 823 C C . TRP A 1 109 ? 4.225 -7.609 -14.401 1.00 98.62 109 TRP A C 1
ATOM 825 O O . TRP A 1 109 ? 4.379 -8.003 -15.549 1.00 98.62 109 TRP A O 1
ATOM 835 N N . PHE A 1 110 ? 3.672 -6.428 -14.105 1.00 98.31 110 PHE A N 1
ATOM 836 C CA . PHE A 1 110 ? 3.215 -5.485 -15.131 1.00 98.31 110 PHE A CA 1
ATOM 837 C C . PHE A 1 110 ? 4.235 -4.370 -15.379 1.00 98.31 110 PHE A C 1
ATOM 839 O O . PHE A 1 110 ? 4.644 -4.195 -16.513 1.00 98.31 110 PHE A O 1
ATOM 846 N N . SER A 1 111 ? 4.701 -3.663 -14.342 1.00 97.12 111 SER A N 1
ATOM 847 C CA . SER A 1 111 ? 5.723 -2.609 -14.484 1.00 97.12 111 SER A CA 1
ATOM 848 C C . SER A 1 111 ? 7.141 -3.187 -14.475 1.00 97.12 111 SER A C 1
ATOM 850 O O . SER A 1 111 ? 7.599 -3.643 -13.425 1.00 97.12 111 SER A O 1
ATOM 852 N N . LEU A 1 112 ? 7.831 -3.193 -15.621 1.00 97.88 112 LEU A N 1
ATOM 853 C CA . LEU A 1 112 ? 9.110 -3.893 -15.784 1.00 97.88 112 LEU A CA 1
ATOM 854 C C . LEU A 1 112 ? 10.323 -3.162 -15.187 1.00 97.88 112 LEU A C 1
ATOM 856 O O . LEU A 1 112 ? 10.550 -1.977 -15.430 1.00 97.88 112 LEU A O 1
ATOM 860 N N . GLU A 1 113 ? 11.203 -3.928 -14.538 1.00 97.94 113 GLU A N 1
ATOM 861 C CA . GLU A 1 113 ? 12.522 -3.487 -14.079 1.00 97.94 113 GLU A CA 1
ATOM 862 C C . GLU A 1 113 ? 13.615 -4.488 -14.461 1.00 97.94 113 GLU A C 1
ATOM 864 O O . GLU A 1 113 ? 13.584 -5.666 -14.093 1.00 97.94 113 GLU A O 1
ATOM 869 N N . GLY A 1 114 ? 14.646 -4.007 -15.158 1.00 96.88 114 GLY A N 1
ATOM 870 C CA . GLY A 1 114 ? 15.654 -4.882 -15.762 1.00 96.88 114 GLY A CA 1
ATOM 871 C C . GLY A 1 114 ? 16.565 -5.608 -14.779 1.00 96.88 114 GLY A C 1
ATOM 872 O O . GLY A 1 114 ? 17.204 -6.584 -15.153 1.00 96.88 114 GLY A O 1
ATOM 873 N N . TRP A 1 115 ? 16.630 -5.177 -13.519 1.00 96.19 115 TRP A N 1
ATOM 874 C CA . TRP A 1 115 ? 17.379 -5.901 -12.489 1.00 96.19 115 TRP A CA 1
ATOM 875 C C . TRP A 1 115 ? 16.570 -7.050 -11.860 1.00 96.19 115 TRP A C 1
ATOM 877 O O . TRP A 1 115 ? 17.169 -7.982 -11.319 1.00 96.19 115 TRP A O 1
ATOM 887 N N . LEU A 1 116 ? 15.234 -7.014 -11.959 1.00 97.81 116 LEU A N 1
ATOM 888 C CA . LEU A 1 116 ? 14.339 -8.102 -11.552 1.00 97.81 116 LEU A CA 1
ATOM 889 C C . LEU A 1 116 ? 14.128 -9.108 -12.690 1.00 97.81 116 LEU A C 1
ATOM 891 O O . LEU A 1 116 ? 14.139 -10.312 -12.442 1.00 97.81 116 LEU A O 1
ATOM 895 N N . THR A 1 117 ? 13.959 -8.621 -13.924 1.00 98.00 117 THR A N 1
ATOM 896 C CA . THR A 1 117 ? 13.668 -9.426 -15.128 1.00 98.00 117 THR A CA 1
ATOM 897 C C . THR A 1 117 ? 14.642 -9.126 -16.284 1.00 98.00 117 THR A C 1
ATOM 899 O O . THR A 1 117 ? 14.236 -8.686 -17.363 1.00 98.00 117 THR A O 1
ATOM 902 N N . PRO A 1 118 ? 15.962 -9.329 -16.094 1.00 97.81 118 PRO A N 1
ATOM 903 C CA . PRO A 1 118 ? 16.981 -9.026 -17.102 1.00 97.81 118 PRO A CA 1
ATOM 904 C C . PRO A 1 118 ? 16.759 -9.711 -18.456 1.00 97.81 118 PRO A C 1
ATOM 906 O O . PRO A 1 118 ? 17.216 -9.181 -19.474 1.00 97.81 118 PRO A O 1
ATOM 909 N N . SER A 1 119 ? 16.070 -10.857 -18.508 1.00 97.94 119 SER A N 1
ATOM 910 C CA . SER A 1 119 ? 15.765 -11.546 -19.767 1.00 97.94 119 SER A CA 1
ATOM 911 C C . SER A 1 119 ? 14.933 -10.684 -20.728 1.00 97.94 119 SER A C 1
ATOM 913 O O . SER A 1 119 ? 15.189 -10.695 -21.933 1.00 97.94 119 SER A O 1
ATOM 915 N N . LEU A 1 120 ? 14.023 -9.855 -20.206 1.00 98.06 120 LEU A N 1
ATOM 916 C CA . LEU A 1 120 ? 13.130 -9.011 -21.008 1.00 98.06 120 LEU A CA 1
ATOM 917 C C . LEU A 1 120 ? 13.840 -7.769 -21.568 1.00 98.06 120 LEU A C 1
ATOM 919 O O . LEU A 1 120 ? 13.398 -7.173 -22.548 1.00 98.06 120 LEU A O 1
ATOM 923 N N . PHE A 1 121 ? 14.985 -7.397 -20.991 1.00 98.12 121 PHE A N 1
ATOM 924 C CA . PHE A 1 121 ? 15.746 -6.197 -21.355 1.00 98.12 121 PHE A CA 1
ATOM 925 C C . PHE A 1 121 ? 16.850 -6.465 -22.389 1.00 98.12 121 PHE A C 1
ATOM 927 O O . PHE A 1 121 ? 17.565 -5.542 -22.786 1.00 98.12 121 PHE A O 1
ATOM 934 N N . GLN A 1 122 ? 16.998 -7.704 -22.876 1.00 97.19 122 GLN A N 1
ATOM 935 C CA . GLN A 1 122 ? 18.085 -8.089 -23.788 1.00 97.19 122 GLN A CA 1
ATOM 936 C C . GLN A 1 122 ? 18.140 -7.236 -25.065 1.00 97.19 122 GLN A C 1
ATOM 938 O O . GLN A 1 122 ? 19.227 -6.840 -25.495 1.00 97.19 122 GLN A O 1
ATOM 943 N N . LYS A 1 123 ? 16.973 -6.916 -25.640 1.00 97.38 123 LYS A N 1
ATOM 944 C CA . LYS A 1 123 ?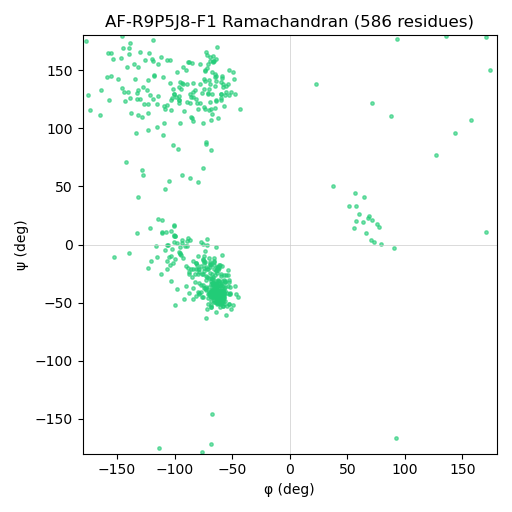 16.846 -6.072 -26.840 1.00 97.38 123 LYS A CA 1
ATOM 945 C C . LYS A 1 123 ? 16.469 -4.622 -26.533 1.00 97.38 123 LYS A C 1
ATOM 947 O O . LYS A 1 123 ? 16.206 -3.870 -27.464 1.00 97.38 123 LYS A O 1
ATOM 952 N N . ALA A 1 124 ? 16.445 -4.216 -25.262 1.00 97.38 124 ALA A N 1
ATOM 953 C CA . ALA A 1 124 ? 16.146 -2.835 -24.913 1.00 97.38 124 ALA A CA 1
ATOM 954 C C . ALA A 1 124 ? 17.156 -1.882 -25.568 1.00 97.38 124 ALA A C 1
ATOM 956 O O . ALA A 1 124 ? 18.351 -2.184 -25.681 1.00 97.38 124 ALA A O 1
ATOM 957 N N . LYS A 1 125 ? 16.673 -0.719 -25.996 1.00 97.06 125 LYS A N 1
ATOM 958 C CA . LYS A 1 125 ? 17.502 0.369 -26.512 1.00 97.06 125 LYS A CA 1
ATOM 959 C C . LYS A 1 125 ? 18.239 1.057 -25.362 1.00 97.06 125 LYS A C 1
ATOM 961 O O . LYS A 1 125 ? 17.731 1.114 -24.252 1.00 97.06 125 LYS A O 1
ATOM 966 N N . ASP A 1 126 ? 19.423 1.614 -25.602 1.00 95.06 126 ASP A N 1
ATOM 967 C CA . ASP A 1 126 ? 20.095 2.414 -24.572 1.00 95.06 126 ASP A CA 1
ATOM 968 C C . ASP A 1 126 ? 19.207 3.593 -24.120 1.00 95.06 126 ASP A C 1
ATOM 970 O O . ASP A 1 126 ? 18.628 4.271 -24.978 1.00 95.06 126 ASP A O 1
ATOM 974 N N . PRO A 1 127 ? 19.106 3.855 -22.800 1.00 95.06 127 PRO A N 1
ATOM 975 C CA . PRO A 1 127 ? 19.979 3.359 -21.724 1.00 95.06 127 PRO A CA 1
ATOM 976 C C . PRO A 1 127 ? 19.589 2.009 -21.081 1.00 95.06 127 PRO A C 1
ATOM 978 O O . PRO A 1 127 ? 20.241 1.612 -20.117 1.00 95.06 127 PRO A O 1
ATOM 981 N N . LYS A 1 128 ? 18.569 1.300 -21.584 1.00 95.62 128 LYS A N 1
ATOM 982 C CA . LYS A 1 128 ? 18.074 0.009 -21.052 1.00 95.62 128 LYS A CA 1
ATOM 983 C C . LYS A 1 128 ? 17.637 0.075 -19.587 1.00 95.62 128 LYS A C 1
ATOM 985 O O . LYS A 1 128 ? 17.825 -0.878 -18.833 1.00 95.62 128 LYS A O 1
ATOM 990 N N . ALA A 1 129 ? 17.102 1.218 -19.175 1.00 95.25 129 ALA A N 1
ATOM 991 C CA . ALA A 1 129 ? 16.788 1.498 -17.779 1.00 95.25 129 ALA A CA 1
ATOM 992 C C . ALA A 1 129 ? 15.284 1.464 -17.486 1.00 95.25 129 ALA A C 1
ATOM 994 O O . ALA A 1 129 ? 14.903 1.438 -16.321 1.00 95.25 129 ALA A O 1
ATOM 995 N N . SER A 1 130 ? 14.440 1.480 -18.518 1.00 97.69 130 SER A N 1
ATOM 996 C CA . SER A 1 130 ? 12.986 1.552 -18.385 1.00 97.69 130 SER A CA 1
ATOM 997 C C . SER A 1 130 ? 12.264 0.649 -19.376 1.00 97.69 130 SER A C 1
ATOM 999 O O . SER A 1 130 ? 12.825 0.226 -20.385 1.00 97.69 130 SER A O 1
ATOM 1001 N N . GLU A 1 131 ? 10.987 0.402 -19.119 1.00 98.06 131 GLU A N 1
ATOM 1002 C CA . GLU A 1 131 ? 10.131 -0.361 -20.021 1.00 98.06 131 GLU A CA 1
ATOM 1003 C C . GLU A 1 131 ? 9.961 0.305 -21.401 1.00 98.06 131 GLU A C 1
ATOM 1005 O O . GLU A 1 131 ? 9.935 -0.381 -22.425 1.00 98.06 131 GLU A O 1
ATOM 1010 N N . LEU A 1 132 ? 9.990 1.643 -21.463 1.00 98.19 132 LEU A N 1
ATOM 1011 C CA . LEU A 1 132 ? 9.995 2.384 -22.725 1.00 98.19 132 LEU A CA 1
ATOM 1012 C C . LEU A 1 132 ? 11.190 1.992 -23.604 1.00 98.19 132 LEU A C 1
ATOM 1014 O O . LEU A 1 132 ? 11.068 1.919 -24.827 1.00 98.19 132 LEU A O 1
ATOM 1018 N N . ASP A 1 133 ? 12.338 1.718 -22.984 1.00 98.31 133 ASP A N 1
ATOM 1019 C CA . ASP A 1 133 ? 13.546 1.292 -23.686 1.00 98.31 133 ASP A CA 1
ATOM 1020 C C . ASP A 1 133 ? 13.388 -0.113 -24.283 1.00 98.31 133 ASP A C 1
ATOM 1022 O O . ASP A 1 133 ? 13.925 -0.382 -25.360 1.00 98.31 133 ASP A O 1
ATOM 1026 N N . VAL A 1 134 ? 12.635 -0.996 -23.614 1.00 98.19 134 VAL A N 1
ATOM 1027 C CA . VAL A 1 134 ? 12.313 -2.351 -24.089 1.00 98.19 134 VAL A CA 1
ATOM 1028 C C . VAL A 1 134 ? 11.480 -2.265 -25.364 1.00 98.19 134 VAL A C 1
ATOM 1030 O O . VAL A 1 134 ? 11.917 -2.734 -26.416 1.00 98.19 134 VAL A O 1
ATOM 1033 N N . VAL A 1 135 ? 10.327 -1.592 -25.308 1.00 98.19 135 VAL A N 1
ATOM 1034 C CA . VAL A 1 135 ? 9.418 -1.492 -26.464 1.00 98.19 135 VAL A CA 1
ATOM 1035 C C . VAL A 1 135 ? 9.983 -0.628 -27.594 1.00 98.19 135 VAL A C 1
ATOM 1037 O O . VAL A 1 135 ? 9.648 -0.840 -28.754 1.00 98.19 135 VAL A O 1
ATOM 1040 N N . ALA A 1 136 ? 10.891 0.308 -27.298 1.00 97.75 136 ALA A N 1
ATOM 1041 C CA . ALA A 1 136 ? 11.611 1.074 -28.318 1.00 97.75 136 ALA A CA 1
ATOM 1042 C C . ALA A 1 136 ? 12.714 0.278 -29.034 1.00 97.75 136 ALA A C 1
ATOM 1044 O O . ALA A 1 136 ? 13.173 0.707 -30.097 1.00 97.75 136 ALA A O 1
ATOM 1045 N N . GLY A 1 137 ? 13.194 -0.812 -28.433 1.00 97.50 137 GLY A N 1
ATOM 1046 C C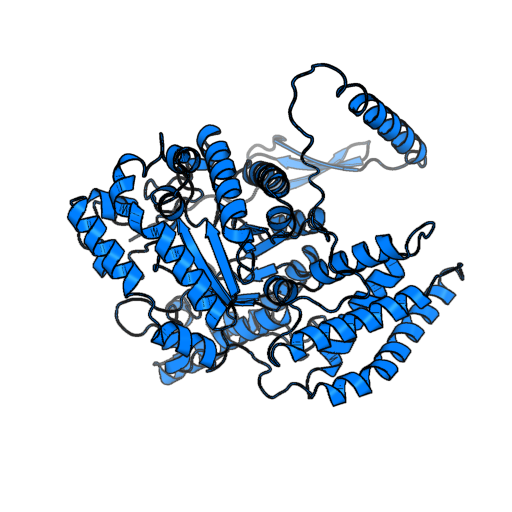A . GLY A 1 137 ? 14.274 -1.645 -28.964 1.00 97.50 137 GLY A CA 1
ATOM 1047 C C . GLY A 1 137 ? 13.806 -2.863 -29.767 1.00 97.50 137 GLY A C 1
ATOM 1048 O O . GLY A 1 137 ? 14.632 -3.531 -30.388 1.00 97.50 137 GLY A O 1
ATOM 1049 N N . MET A 1 138 ? 12.502 -3.147 -29.778 1.00 97.12 138 MET A N 1
ATOM 1050 C CA . MET A 1 138 ? 11.908 -4.338 -30.392 1.00 97.12 138 MET A CA 1
ATOM 1051 C C . MET A 1 138 ? 10.915 -3.983 -31.506 1.00 97.12 138 MET A C 1
ATOM 1053 O O . MET A 1 138 ? 10.373 -2.879 -31.551 1.00 97.12 138 MET A O 1
ATOM 1057 N N . ASP A 1 139 ? 10.648 -4.944 -32.396 1.00 97.06 139 ASP A N 1
ATOM 1058 C CA . ASP A 1 139 ? 9.458 -4.888 -33.252 1.00 97.06 139 ASP A CA 1
ATOM 1059 C C . ASP A 1 139 ? 8.188 -4.965 -32.388 1.00 97.06 139 ASP A C 1
ATOM 1061 O O . ASP A 1 139 ? 8.158 -5.677 -31.384 1.00 97.06 139 ASP A O 1
ATOM 1065 N N . ALA A 1 140 ? 7.124 -4.259 -32.779 1.00 97.19 140 ALA A N 1
ATOM 1066 C CA . ALA A 1 140 ? 5.899 -4.181 -31.982 1.00 97.19 140 ALA A CA 1
ATOM 1067 C C . ALA A 1 140 ? 5.212 -5.546 -31.790 1.00 97.19 140 ALA A C 1
ATOM 1069 O O . ALA A 1 140 ? 4.672 -5.814 -30.716 1.00 97.19 140 ALA A O 1
ATOM 1070 N N . THR A 1 141 ? 5.247 -6.424 -32.798 1.00 97.81 141 THR A N 1
ATOM 1071 C CA . THR A 1 141 ? 4.652 -7.768 -32.711 1.00 97.81 141 THR A CA 1
ATOM 1072 C C . THR A 1 141 ? 5.462 -8.650 -31.769 1.00 97.81 141 THR A C 1
ATOM 1074 O O . THR A 1 141 ? 4.893 -9.376 -30.956 1.00 97.81 141 THR A O 1
ATOM 1077 N N . GLU A 1 142 ? 6.792 -8.555 -31.846 1.00 98.12 142 GLU A N 1
ATOM 1078 C CA . GLU A 1 142 ? 7.696 -9.265 -30.942 1.00 98.12 142 GLU A CA 1
ATOM 1079 C C . GLU A 1 142 ? 7.516 -8.798 -29.491 1.00 98.12 142 GLU A C 1
ATOM 1081 O O . GLU A 1 142 ? 7.338 -9.628 -28.600 1.00 98.12 142 GLU A O 1
ATOM 1086 N N . ALA A 1 143 ? 7.509 -7.481 -29.260 1.00 98.38 143 ALA A N 1
ATOM 1087 C CA . ALA A 1 143 ? 7.316 -6.897 -27.936 1.00 98.38 143 ALA A CA 1
ATOM 1088 C C . ALA A 1 143 ? 5.980 -7.335 -27.322 1.00 98.38 143 ALA A C 1
ATOM 1090 O O . ALA A 1 143 ? 5.947 -7.749 -26.165 1.00 98.38 143 ALA A O 1
ATOM 1091 N N . LYS A 1 144 ? 4.895 -7.312 -28.111 1.00 98.62 144 LYS A N 1
ATOM 1092 C CA . LYS A 1 144 ? 3.568 -7.759 -27.669 1.00 98.62 144 LYS A CA 1
ATOM 1093 C C . LYS A 1 144 ? 3.580 -9.226 -27.255 1.00 98.62 144 LYS A C 1
ATOM 1095 O O . LYS A 1 144 ? 3.150 -9.546 -26.154 1.00 98.62 144 LYS A O 1
ATOM 1100 N N . ALA A 1 145 ? 4.101 -10.111 -28.105 1.00 98.62 145 ALA A N 1
ATOM 1101 C CA . ALA A 1 145 ? 4.146 -11.541 -27.811 1.00 98.62 145 ALA A CA 1
ATOM 1102 C C . ALA A 1 145 ? 4.992 -11.852 -26.564 1.00 98.62 145 ALA A C 1
ATOM 1104 O O . ALA A 1 145 ? 4.600 -12.678 -25.741 1.00 98.62 145 ALA A O 1
ATOM 1105 N N . MET A 1 146 ? 6.132 -11.171 -26.404 1.00 98.62 146 MET A N 1
ATOM 1106 C CA . MET A 1 146 ? 6.997 -11.311 -25.233 1.00 98.62 146 MET A CA 1
ATOM 1107 C C . MET A 1 146 ? 6.290 -10.855 -23.949 1.00 98.62 146 MET A C 1
ATOM 1109 O O . MET A 1 146 ? 6.265 -11.611 -22.977 1.00 98.62 146 MET A O 1
ATOM 1113 N N . LEU A 1 147 ? 5.676 -9.667 -23.959 1.00 98.69 147 LEU A N 1
ATOM 1114 C CA . LEU A 1 147 ? 4.984 -9.108 -22.797 1.00 98.69 147 LEU A CA 1
ATOM 1115 C C . LEU A 1 147 ? 3.750 -9.921 -22.410 1.00 98.69 147 LEU A C 1
ATOM 1117 O O . LEU A 1 147 ? 3.554 -10.202 -21.233 1.00 98.69 147 LEU A O 1
ATOM 1121 N N . GLU A 1 148 ? 2.945 -10.361 -23.377 1.00 98.69 148 GLU A N 1
ATOM 1122 C CA . GLU A 1 148 ? 1.779 -11.199 -23.093 1.00 98.69 148 GLU A CA 1
ATOM 1123 C C . GLU A 1 148 ? 2.179 -12.549 -22.496 1.00 98.69 148 GLU A C 1
ATOM 1125 O O . GLU A 1 148 ? 1.595 -12.968 -21.496 1.00 98.69 148 GLU A O 1
ATOM 1130 N N . ASN A 1 149 ? 3.221 -13.189 -23.037 1.00 98.62 149 ASN A N 1
ATOM 1131 C CA . ASN A 1 149 ? 3.769 -14.410 -22.454 1.00 98.62 149 ASN A CA 1
ATOM 1132 C C . ASN A 1 149 ? 4.283 -14.177 -21.026 1.00 98.62 149 ASN A C 1
ATOM 1134 O O . ASN A 1 149 ? 4.066 -15.012 -20.150 1.00 98.62 149 ASN A O 1
ATOM 1138 N N . HIS A 1 150 ? 4.958 -13.054 -20.780 1.00 98.69 150 HIS A N 1
ATOM 1139 C CA . HIS A 1 150 ? 5.432 -12.693 -19.449 1.00 98.69 150 HIS A CA 1
ATOM 1140 C C . HIS A 1 150 ? 4.273 -12.478 -18.469 1.00 98.69 150 HIS A C 1
ATOM 1142 O O . HIS A 1 150 ? 4.237 -13.115 -17.419 1.00 98.69 150 HIS A O 1
ATOM 1148 N N . TRP A 1 151 ? 3.278 -11.662 -18.823 1.00 98.69 151 TRP A N 1
ATOM 1149 C CA . TRP A 1 151 ? 2.122 -11.400 -17.963 1.00 98.69 151 TRP A CA 1
ATOM 1150 C C . TRP A 1 151 ? 1.332 -12.669 -17.623 1.00 98.69 151 TRP A C 1
ATOM 1152 O O . TRP A 1 151 ? 0.831 -12.773 -16.505 1.00 98.69 151 TRP A O 1
ATOM 1162 N N . ASP A 1 152 ? 1.245 -13.629 -18.547 1.00 98.44 152 ASP A N 1
ATOM 1163 C CA . ASP A 1 152 ? 0.506 -14.881 -18.341 1.00 98.44 152 ASP A CA 1
ATOM 1164 C C . ASP A 1 152 ? 1.269 -15.929 -17.512 1.00 98.44 152 ASP A C 1
ATOM 1166 O O . ASP A 1 152 ? 0.640 -16.823 -16.949 1.00 98.44 152 ASP A O 1
ATOM 1170 N N . ASN A 1 153 ? 2.604 -15.846 -17.425 1.00 97.69 153 ASN A N 1
ATOM 1171 C CA . ASN A 1 153 ? 3.421 -16.911 -16.826 1.00 97.69 153 ASN A CA 1
ATOM 1172 C C . ASN A 1 153 ? 4.312 -16.463 -15.663 1.00 97.69 153 ASN A C 1
ATOM 1174 O O . ASN A 1 153 ? 4.747 -17.311 -14.878 1.00 97.69 153 ASN A O 1
ATOM 1178 N N . PHE A 1 154 ? 4.608 -15.166 -15.537 1.00 98.19 154 PHE A N 1
ATOM 1179 C CA . PHE A 1 154 ? 5.515 -14.685 -14.503 1.00 98.19 154 PHE A CA 1
ATOM 1180 C C . PHE A 1 154 ? 4.927 -14.891 -13.117 1.00 98.19 154 PHE A C 1
ATOM 1182 O O . PHE A 1 154 ? 5.617 -15.451 -12.285 1.00 98.19 154 PHE A O 1
ATOM 1189 N N . ILE A 1 155 ? 3.667 -14.531 -12.870 1.00 98.12 155 ILE A N 1
ATOM 1190 C CA . ILE A 1 155 ? 2.943 -14.903 -11.646 1.00 98.12 155 ILE A CA 1
ATOM 1191 C C . ILE A 1 155 ? 1.881 -15.932 -12.027 1.00 98.12 155 ILE A C 1
ATOM 1193 O O . ILE A 1 155 ? 1.001 -15.637 -12.831 1.00 98.12 155 ILE A O 1
ATOM 1197 N N . ASN A 1 156 ? 1.964 -17.136 -11.467 1.00 95.50 156 ASN A N 1
ATOM 1198 C CA . ASN A 1 156 ? 1.060 -18.246 -11.769 1.00 95.50 156 ASN A CA 1
ATOM 1199 C C . ASN A 1 156 ? 0.281 -18.721 -10.529 1.00 95.50 156 ASN A C 1
ATOM 1201 O O . ASN A 1 156 ? 0.495 -18.260 -9.409 1.00 95.50 156 ASN A O 1
ATOM 1205 N N . GLU A 1 157 ? -0.630 -19.678 -10.719 1.00 93.81 157 GLU A N 1
ATOM 1206 C CA . GLU A 1 157 ? -1.489 -20.203 -9.646 1.00 93.81 157 GLU A CA 1
ATOM 1207 C C . GLU A 1 157 ? -0.707 -20.809 -8.467 1.00 93.81 157 GLU A C 1
ATOM 1209 O O . GLU A 1 157 ? -1.165 -20.732 -7.326 1.00 93.81 157 GLU A O 1
ATOM 1214 N N . GLY A 1 158 ? 0.473 -21.384 -8.727 1.00 96.75 158 GLY A N 1
ATOM 1215 C CA . GLY A 1 158 ? 1.366 -21.897 -7.690 1.00 96.75 158 GLY A CA 1
ATOM 1216 C C . GLY A 1 158 ? 1.962 -20.774 -6.847 1.00 96.75 158 GLY A C 1
ATOM 1217 O O . GLY A 1 158 ? 2.005 -20.896 -5.624 1.00 96.75 158 GLY A O 1
ATOM 1218 N N . ASP A 1 159 ? 2.334 -19.654 -7.473 1.00 98.12 159 ASP A N 1
ATOM 1219 C CA . ASP A 1 159 ? 2.772 -18.465 -6.741 1.00 98.12 159 ASP A CA 1
ATOM 1220 C C . ASP A 1 159 ? 1.642 -17.921 -5.859 1.00 98.12 159 ASP A C 1
ATOM 1222 O O . ASP A 1 159 ? 1.841 -17.650 -4.673 1.00 98.12 159 ASP A O 1
ATOM 1226 N N . LEU A 1 160 ? 0.432 -17.819 -6.421 1.00 96.06 160 LEU A N 1
ATOM 1227 C CA . LEU A 1 160 ? -0.748 -17.334 -5.706 1.00 96.06 160 LEU A CA 1
ATOM 1228 C C . LEU A 1 160 ? -1.093 -18.197 -4.490 1.00 96.06 160 LEU A C 1
ATOM 1230 O O . LEU A 1 160 ? -1.398 -17.656 -3.429 1.00 96.06 160 LEU A O 1
ATOM 1234 N N . GLN A 1 161 ? -1.035 -19.523 -4.627 1.00 97.00 161 GLN A N 1
ATOM 1235 C CA . GLN A 1 161 ? -1.285 -20.429 -3.508 1.00 97.00 161 GLN A CA 1
ATOM 1236 C C . GLN A 1 161 ? -0.174 -20.353 -2.460 1.00 97.00 161 GLN A C 1
ATOM 1238 O O . GLN A 1 161 ? -0.466 -20.237 -1.272 1.00 97.00 161 GLN A O 1
ATOM 1243 N N . TRP A 1 162 ? 1.088 -20.346 -2.894 1.00 97.94 162 TRP A N 1
ATOM 1244 C CA . TRP A 1 162 ? 2.219 -20.242 -1.979 1.00 97.94 162 TRP A CA 1
ATOM 1245 C C . TRP A 1 162 ? 2.124 -18.971 -1.132 1.00 97.94 162 TRP A C 1
ATOM 1247 O O . TRP A 1 162 ? 2.366 -19.023 0.070 1.00 97.94 162 TRP A O 1
ATOM 1257 N N . MET A 1 163 ? 1.701 -17.843 -1.715 1.00 97.25 163 MET A N 1
ATOM 1258 C CA . MET A 1 163 ? 1.502 -16.609 -0.953 1.00 97.25 163 MET A CA 1
ATOM 1259 C C . MET A 1 163 ? 0.498 -16.785 0.195 1.00 97.25 163 MET A C 1
ATOM 1261 O O . MET A 1 163 ? 0.793 -16.404 1.330 1.00 97.25 163 MET A O 1
ATOM 1265 N N . VAL A 1 164 ? -0.656 -17.397 -0.084 1.00 96.56 164 VAL A N 1
ATOM 1266 C CA . VAL A 1 164 ? -1.690 -17.677 0.928 1.00 96.56 164 VAL A CA 1
ATOM 1267 C C . VAL A 1 164 ? -1.129 -18.559 2.043 1.00 96.56 164 VAL A C 1
ATOM 1269 O O . VAL A 1 164 ? -1.283 -18.233 3.220 1.00 96.56 164 VAL A O 1
ATOM 1272 N N . ASP A 1 165 ? -0.408 -19.622 1.684 1.00 96.94 165 ASP A N 1
ATOM 1273 C CA . ASP A 1 165 ? 0.173 -20.571 2.642 1.00 96.94 165 ASP A CA 1
ATOM 1274 C C . ASP A 1 165 ? 1.217 -19.912 3.571 1.00 96.94 165 ASP A C 1
ATOM 1276 O O . ASP A 1 165 ? 1.429 -20.366 4.698 1.00 96.94 165 ASP A O 1
ATOM 1280 N N . HIS A 1 166 ? 1.825 -18.804 3.130 1.00 97.50 166 HIS A N 1
ATOM 1281 C CA . HIS A 1 166 ? 2.824 -18.023 3.872 1.00 97.50 166 HIS A CA 1
ATOM 1282 C C . HIS A 1 166 ? 2.235 -16.762 4.532 1.00 97.50 166 HIS A C 1
ATOM 1284 O O . HIS A 1 166 ? 2.966 -15.867 4.972 1.00 97.50 166 HIS A O 1
ATOM 1290 N N . GLY A 1 167 ? 0.907 -16.681 4.653 1.00 96.50 167 GLY A N 1
ATOM 1291 C CA . GLY A 1 167 ? 0.231 -15.638 5.426 1.00 96.50 167 GLY A CA 1
ATOM 1292 C C . GLY A 1 167 ? 0.137 -14.283 4.743 1.00 96.50 167 GLY A C 1
ATOM 1293 O O . GLY A 1 167 ? -0.130 -13.281 5.413 1.00 96.50 167 GLY A O 1
ATOM 1294 N N . ILE A 1 168 ? 0.378 -14.231 3.433 1.00 98.50 168 ILE A N 1
ATOM 1295 C CA . ILE A 1 168 ? 0.146 -13.030 2.638 1.00 98.50 168 ILE A CA 1
ATOM 1296 C C . ILE A 1 168 ? -1.359 -12.885 2.449 1.00 98.50 168 ILE A C 1
ATOM 1298 O O . ILE A 1 168 ? -2.014 -13.727 1.838 1.00 98.50 168 ILE A O 1
ATOM 1302 N N . ASN A 1 169 ? -1.904 -11.787 2.963 1.00 98.44 169 ASN A N 1
ATOM 1303 C CA . ASN A 1 169 ? -3.319 -11.464 2.819 1.00 98.44 169 ASN A CA 1
ATOM 1304 C C . ASN A 1 169 ? -3.560 -10.355 1.789 1.00 98.44 169 ASN A C 1
ATOM 1306 O O . ASN A 1 169 ? -4.706 -10.109 1.424 1.00 98.44 169 ASN A O 1
ATOM 1310 N N . THR A 1 170 ? -2.516 -9.671 1.317 1.00 98.81 170 THR A N 1
ATOM 1311 C CA . THR A 1 170 ? -2.649 -8.545 0.383 1.00 98.81 170 THR A CA 1
ATOM 1312 C C . THR A 1 170 ? -1.440 -8.462 -0.534 1.00 98.81 170 THR A C 1
ATOM 1314 O O . THR A 1 170 ? -0.315 -8.668 -0.091 1.00 98.81 170 THR A O 1
ATOM 1317 N N . VAL A 1 171 ? -1.647 -8.117 -1.800 1.00 98.88 171 VAL A N 1
ATOM 1318 C CA . VAL A 1 171 ? -0.567 -7.847 -2.756 1.00 98.88 171 VAL A CA 1
ATOM 1319 C C . VAL A 1 171 ? -0.626 -6.409 -3.252 1.00 98.88 171 VAL A C 1
ATOM 1321 O O . VAL A 1 171 ? -1.712 -5.857 -3.428 1.00 98.88 171 VAL A O 1
ATOM 1324 N N . ARG A 1 172 ? 0.539 -5.804 -3.487 1.00 98.94 172 ARG A N 1
ATOM 1325 C CA . ARG A 1 172 ? 0.671 -4.530 -4.206 1.00 98.94 172 ARG A CA 1
ATOM 1326 C C . ARG A 1 172 ? 1.053 -4.826 -5.653 1.00 98.94 172 ARG A C 1
ATOM 1328 O O . ARG A 1 172 ? 1.994 -5.587 -5.891 1.00 98.94 172 ARG A O 1
ATOM 1335 N N . ILE A 1 173 ? 0.297 -4.279 -6.604 1.00 98.88 173 ILE A N 1
ATOM 1336 C CA . ILE A 1 173 ? 0.484 -4.497 -8.044 1.00 98.88 173 ILE A CA 1
ATOM 1337 C C . ILE A 1 173 ? 0.876 -3.168 -8.708 1.00 98.88 173 ILE A C 1
ATOM 1339 O O . ILE A 1 173 ? -0.005 -2.346 -8.981 1.00 98.88 173 ILE A O 1
ATOM 1343 N N . PRO A 1 174 ? 2.177 -2.976 -8.991 1.00 98.88 174 PRO A N 1
ATOM 1344 C CA . PRO A 1 174 ? 2.679 -1.857 -9.780 1.00 98.88 174 PRO A CA 1
ATOM 1345 C C . PRO A 1 174 ? 2.162 -1.889 -11.220 1.00 98.88 174 PRO A C 1
ATOM 1347 O O . PRO A 1 174 ? 2.395 -2.863 -11.944 1.00 98.88 174 PRO A O 1
ATOM 1350 N N . VAL A 1 175 ? 1.508 -0.816 -11.667 1.00 98.56 175 VAL A N 1
ATOM 1351 C CA . VAL A 1 175 ? 1.057 -0.645 -13.055 1.00 98.56 175 VAL A CA 1
ATOM 1352 C C . VAL A 1 175 ? 1.428 0.736 -13.602 1.00 98.56 175 VAL A C 1
ATOM 1354 O O . VAL A 1 175 ? 1.150 1.773 -13.007 1.00 98.56 175 VAL A O 1
ATOM 1357 N N . GLY A 1 176 ? 2.033 0.772 -14.788 1.00 98.25 176 GLY A N 1
ATOM 1358 C CA . GLY A 1 176 ? 2.138 2.007 -15.577 1.00 98.25 176 GLY A CA 1
ATOM 1359 C C . GLY A 1 176 ? 0.794 2.401 -16.206 1.00 98.25 176 GLY A C 1
ATOM 1360 O O . GLY A 1 176 ? 0.004 1.526 -16.568 1.00 98.25 176 GLY A O 1
ATOM 1361 N N . TYR A 1 177 ? 0.544 3.702 -16.402 1.00 98.69 177 TYR A N 1
ATOM 1362 C CA . TYR A 1 177 ? -0.715 4.202 -16.985 1.00 98.69 177 TYR A CA 1
ATOM 1363 C C . TYR A 1 177 ? -1.092 3.528 -18.317 1.00 98.69 177 TYR A C 1
ATOM 1365 O O . TYR A 1 177 ? -2.261 3.256 -18.580 1.00 98.69 177 TYR A O 1
ATOM 1373 N N . PHE A 1 178 ? -0.103 3.215 -19.151 1.00 98.50 178 PHE A N 1
ATOM 1374 C CA . PHE A 1 178 ? -0.290 2.612 -20.468 1.00 98.50 178 PHE A CA 1
ATOM 1375 C C . PHE A 1 178 ? -0.845 1.180 -20.417 1.00 98.50 178 PHE A C 1
ATOM 1377 O O . PHE A 1 178 ? -1.621 0.815 -21.299 1.00 98.50 178 PHE A O 1
ATOM 1384 N N . HIS A 1 179 ? -0.555 0.415 -19.357 1.00 98.50 179 HIS A N 1
ATOM 1385 C CA . HIS A 1 179 ? -1.146 -0.909 -19.131 1.00 98.50 179 HIS A CA 1
ATOM 1386 C C . HIS A 1 179 ? -2.661 -0.841 -18.935 1.00 98.50 179 HIS A C 1
ATOM 1388 O O . HIS A 1 179 ? -3.405 -1.697 -19.413 1.00 98.50 179 HIS A O 1
ATOM 1394 N N . PHE A 1 180 ? -3.118 0.189 -18.221 1.00 98.44 180 PHE A N 1
ATOM 1395 C CA . PHE A 1 180 ? -4.533 0.415 -17.959 1.00 98.44 180 PHE A CA 1
ATOM 1396 C C . PHE A 1 180 ? -5.246 0.973 -19.194 1.00 98.44 180 PHE A C 1
ATOM 1398 O O . PHE A 1 180 ? -6.326 0.504 -19.543 1.00 98.44 180 PHE A O 1
ATOM 1405 N N . LEU A 1 181 ? -4.648 1.961 -19.867 1.00 98.69 181 LEU A N 1
ATOM 1406 C CA . LEU A 1 181 ? -5.322 2.691 -20.936 1.00 98.69 181 LEU A CA 1
ATOM 1407 C C . LEU A 1 181 ? -5.397 1.926 -22.259 1.00 98.69 181 LEU A C 1
ATOM 1409 O O . LEU A 1 181 ? -6.427 2.005 -22.914 1.00 98.69 181 LEU A O 1
ATOM 1413 N N . ALA A 1 182 ? -4.348 1.215 -22.683 1.00 97.81 182 ALA A N 1
ATOM 1414 C CA . ALA A 1 182 ? -4.259 0.703 -24.056 1.00 97.81 182 ALA A CA 1
ATOM 1415 C C . ALA A 1 182 ? -5.381 -0.284 -24.416 1.00 97.81 182 ALA A C 1
ATOM 1417 O O . ALA A 1 182 ? -5.975 -0.189 -25.488 1.00 97.81 182 ALA A O 1
ATOM 1418 N N . GLY A 1 183 ? -5.698 -1.195 -23.493 1.00 96.19 183 GLY A N 1
ATOM 1419 C CA . GLY A 1 183 ? -6.746 -2.207 -23.648 1.00 96.19 183 GLY A CA 1
ATOM 1420 C C . GLY A 1 183 ? -8.114 -1.814 -23.093 1.00 96.19 183 GLY A C 1
ATOM 1421 O O . GLY A 1 183 ? -9.023 -2.643 -23.080 1.00 96.19 183 GLY A O 1
ATOM 1422 N N . HIS A 1 184 ? -8.278 -0.587 -22.591 1.00 98.50 184 HIS A N 1
ATOM 1423 C CA . HIS A 1 184 ? -9.507 -0.195 -21.907 1.00 98.50 184 HIS A CA 1
ATOM 1424 C C . HIS A 1 184 ? -10.705 -0.201 -22.877 1.00 98.50 184 HIS A C 1
ATOM 1426 O O . HIS A 1 184 ? -10.577 0.334 -23.977 1.00 98.50 184 HIS A O 1
ATOM 1432 N N . PRO A 1 185 ? -11.897 -0.718 -22.518 1.00 97.75 185 PRO A N 1
ATOM 1433 C CA . PRO A 1 185 ? -13.035 -0.812 -23.445 1.00 97.75 185 PRO A CA 1
ATOM 1434 C C . PRO A 1 185 ? -13.636 0.550 -23.837 1.00 97.75 185 PRO A C 1
ATOM 1436 O O . PRO A 1 185 ? -14.105 0.727 -24.963 1.00 97.75 185 PRO A O 1
ATOM 1439 N N . ASN A 1 186 ? -13.586 1.540 -22.943 1.00 98.06 186 ASN A N 1
ATOM 1440 C CA . ASN A 1 186 ? -14.044 2.910 -23.203 1.00 98.06 186 ASN A CA 1
ATOM 1441 C C . ASN A 1 186 ? -13.015 3.714 -24.029 1.00 98.06 186 ASN A C 1
ATOM 1443 O O . ASN A 1 186 ? -11.883 3.904 -23.586 1.00 98.06 186 ASN A O 1
ATOM 1447 N N . GLU A 1 187 ? -13.426 4.227 -25.194 1.00 97.62 187 GLU A N 1
ATOM 1448 C CA . GLU A 1 187 ? -12.571 4.987 -26.120 1.00 97.62 187 GLU A CA 1
ATOM 1449 C C . GLU A 1 187 ? -12.078 6.323 -25.554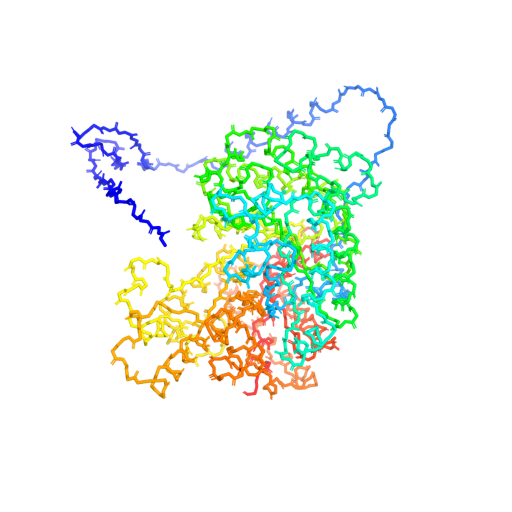 1.00 97.62 187 GLU A C 1
ATOM 1451 O O . GLU A 1 187 ? -10.924 6.685 -25.772 1.00 97.62 187 GLU A O 1
ATOM 1456 N N . GLN A 1 188 ? -12.902 7.038 -24.786 1.00 97.69 188 GLN A N 1
ATOM 1457 C CA . GLN A 1 188 ? -12.502 8.293 -24.144 1.00 97.69 188 GLN A CA 1
ATOM 1458 C C . GLN A 1 188 ? -11.415 8.065 -23.090 1.00 97.69 188 GLN A C 1
ATOM 1460 O O . GLN A 1 188 ? -10.535 8.908 -22.932 1.00 97.69 188 GLN A O 1
ATOM 1465 N N . VAL A 1 189 ? -11.438 6.918 -22.404 1.00 98.38 189 VAL A N 1
ATOM 1466 C CA . VAL A 1 189 ? -10.348 6.522 -21.503 1.00 98.38 189 VAL A CA 1
ATOM 1467 C C . VAL A 1 189 ? -9.092 6.212 -22.316 1.00 98.38 189 VAL A C 1
ATOM 1469 O O . VAL A 1 189 ? -8.048 6.787 -22.029 1.00 98.38 189 VAL A O 1
ATOM 1472 N N . ARG A 1 190 ? -9.181 5.407 -23.387 1.00 98.44 190 ARG A N 1
ATOM 1473 C CA . ARG A 1 190 ? -8.022 5.135 -24.266 1.00 98.44 190 ARG A CA 1
ATOM 1474 C C . ARG A 1 190 ? -7.401 6.414 -24.830 1.00 98.44 190 ARG A C 1
ATOM 1476 O O . ARG A 1 190 ? -6.182 6.510 -24.921 1.00 98.44 190 ARG A O 1
ATOM 1483 N N . ALA A 1 191 ? -8.217 7.417 -25.157 1.00 98.25 191 ALA A N 1
ATOM 1484 C CA . ALA A 1 191 ? -7.760 8.700 -25.686 1.00 98.25 191 ALA A CA 1
ATOM 1485 C C . ALA A 1 191 ? -6.822 9.466 -24.732 1.00 98.25 191 ALA A C 1
ATOM 1487 O O . ALA A 1 191 ? -6.078 10.332 -25.189 1.00 98.25 191 ALA A O 1
ATOM 1488 N N . LEU A 1 192 ? -6.788 9.126 -23.436 1.00 98.44 192 LEU A N 1
ATOM 1489 C CA . LEU A 1 192 ? -5.806 9.664 -22.489 1.00 98.44 192 LEU A CA 1
ATOM 1490 C C . LEU A 1 192 ? -4.363 9.229 -22.811 1.00 98.44 192 LEU A C 1
ATOM 1492 O O . LEU A 1 192 ? -3.436 9.850 -22.303 1.00 98.44 192 LEU A O 1
ATOM 1496 N N . LEU A 1 193 ? -4.145 8.222 -23.670 1.00 98.19 193 LEU A N 1
ATOM 1497 C CA . LEU A 1 193 ? -2.814 7.882 -24.197 1.00 98.19 193 LEU A CA 1
ATOM 1498 C C . LEU A 1 193 ? -2.278 8.909 -25.190 1.00 98.19 193 LEU A C 1
ATOM 1500 O O . LEU A 1 193 ? -1.069 8.956 -25.401 1.00 98.19 193 LEU A O 1
ATOM 1504 N N . LYS A 1 194 ? -3.143 9.715 -25.809 1.00 97.81 194 LYS A N 1
ATOM 1505 C CA . LYS A 1 194 ? -2.721 10.693 -26.808 1.00 97.81 194 LYS A CA 1
ATOM 1506 C C . LYS A 1 194 ? -1.734 11.694 -26.207 1.00 97.81 194 LYS A C 1
ATOM 1508 O O . LYS A 1 194 ? -1.934 12.152 -25.081 1.00 97.81 194 LYS A O 1
ATOM 1513 N N . ASP A 1 195 ? -0.704 12.067 -26.956 1.00 96.25 195 ASP A N 1
ATOM 1514 C CA . ASP A 1 195 ? 0.356 12.993 -26.560 1.00 96.25 195 ASP A CA 1
ATOM 1515 C C . ASP A 1 195 ? 1.072 12.523 -25.276 1.00 96.25 195 ASP A C 1
ATOM 1517 O O . ASP A 1 195 ? 1.256 13.297 -24.333 1.00 96.25 195 ASP A O 1
ATOM 1521 N N . THR A 1 196 ? 1.391 11.228 -25.191 1.00 97.62 196 THR A N 1
ATOM 1522 C CA . THR A 1 196 ? 2.167 10.626 -24.091 1.00 97.62 196 THR A CA 1
ATOM 1523 C C . THR A 1 196 ? 3.321 9.775 -24.622 1.00 97.62 196 THR A C 1
ATOM 1525 O O . THR A 1 196 ? 3.341 9.415 -25.800 1.00 97.62 196 THR A O 1
ATOM 1528 N N . ASP A 1 197 ? 4.272 9.409 -23.754 1.00 96.88 197 ASP A N 1
ATOM 1529 C CA . ASP A 1 197 ? 5.447 8.598 -24.116 1.00 96.88 197 ASP A CA 1
ATOM 1530 C C . ASP A 1 197 ? 5.082 7.240 -24.752 1.00 96.88 197 ASP A C 1
ATOM 1532 O O . ASP A 1 197 ? 5.851 6.695 -25.550 1.00 96.88 197 ASP A O 1
ATOM 1536 N N . TYR A 1 198 ? 3.895 6.716 -24.425 1.00 98.06 198 TYR A N 1
ATOM 1537 C CA . TYR A 1 198 ? 3.433 5.385 -24.818 1.00 98.06 198 TYR A CA 1
ATOM 1538 C C . TYR A 1 198 ? 2.374 5.373 -25.928 1.00 98.06 198 TYR A C 1
ATOM 1540 O O . TYR A 1 198 ? 1.994 4.288 -26.362 1.00 98.06 198 TYR A O 1
ATOM 1548 N N . GLU A 1 199 ? 1.932 6.529 -26.448 1.00 98.00 199 GLU A N 1
ATOM 1549 C CA . GLU A 1 199 ? 0.876 6.606 -27.479 1.00 98.00 199 GLU A CA 1
ATOM 1550 C C . GLU A 1 199 ? 1.137 5.651 -28.653 1.00 98.00 199 GLU A C 1
ATOM 1552 O O . GLU A 1 199 ? 0.308 4.809 -28.994 1.00 98.00 199 GLU A O 1
ATOM 1557 N N . LYS A 1 200 ? 2.337 5.732 -29.236 1.00 97.81 200 LYS A N 1
ATOM 1558 C CA . LYS A 1 200 ? 2.731 4.920 -30.397 1.00 97.81 200 LYS A CA 1
ATOM 1559 C C . LYS A 1 200 ? 2.913 3.430 -30.091 1.00 97.81 200 LYS A C 1
ATOM 1561 O O . LYS A 1 200 ? 2.985 2.634 -31.021 1.00 97.81 200 LYS A O 1
ATOM 1566 N N . TYR A 1 201 ? 3.012 3.059 -28.817 1.00 98.25 201 TYR A N 1
ATOM 1567 C CA . TYR A 1 201 ? 3.166 1.674 -28.375 1.00 98.25 201 TYR A CA 1
ATOM 1568 C C . TYR A 1 201 ? 1.853 1.071 -27.874 1.00 98.25 201 TYR A C 1
ATOM 1570 O O . TYR A 1 201 ? 1.850 -0.089 -27.481 1.00 98.25 201 TYR A O 1
ATOM 1578 N N . ALA A 1 202 ? 0.730 1.799 -27.927 1.00 98.12 202 ALA A N 1
ATOM 1579 C CA . ALA A 1 202 ? -0.566 1.301 -27.464 1.00 98.12 202 ALA A CA 1
ATOM 1580 C C . ALA A 1 202 ? -0.913 -0.125 -27.960 1.00 98.12 202 ALA A C 1
ATOM 1582 O O . ALA A 1 202 ? -1.307 -0.935 -27.121 1.00 98.12 202 ALA A O 1
ATOM 1583 N N . PRO A 1 203 ? -0.678 -0.512 -29.238 1.00 98.19 203 PRO A N 1
ATOM 1584 C CA . PRO A 1 203 ? -0.981 -1.870 -29.711 1.00 98.19 203 PRO A CA 1
ATOM 1585 C C . PRO A 1 203 ? -0.244 -2.998 -28.970 1.00 98.19 203 PRO A C 1
ATOM 1587 O O . PRO A 1 203 ? -0.735 -4.128 -28.924 1.00 98.19 203 PRO A O 1
ATOM 1590 N N . VAL A 1 204 ? 0.924 -2.701 -28.386 1.00 98.62 204 VAL A N 1
ATOM 1591 C CA . VAL A 1 204 ? 1.737 -3.640 -27.595 1.00 98.62 204 VAL A CA 1
ATOM 1592 C C . VAL A 1 204 ? 1.065 -3.963 -26.254 1.00 98.62 204 VAL A C 1
ATOM 1594 O O . VAL A 1 204 ? 1.216 -5.066 -25.739 1.00 98.62 204 VAL A O 1
ATOM 1597 N N . TYR A 1 205 ? 0.268 -3.033 -25.720 1.00 98.62 205 TYR A N 1
ATOM 1598 C CA . TYR A 1 205 ? -0.290 -3.082 -24.365 1.00 98.62 205 TYR A CA 1
ATOM 1599 C C . TYR A 1 205 ? -1.786 -3.408 -24.292 1.00 98.62 205 TYR A C 1
ATOM 1601 O O . TYR A 1 205 ? -2.339 -3.503 -23.197 1.00 98.62 205 TYR A O 1
ATOM 1609 N N . GLU A 1 206 ? -2.459 -3.617 -25.426 1.00 97.19 206 GLU A N 1
ATOM 1610 C CA . GLU A 1 206 ? -3.903 -3.915 -25.481 1.00 97.19 206 GLU A CA 1
ATOM 1611 C C . GLU A 1 206 ? -4.314 -5.099 -24.587 1.00 97.19 206 GLU A C 1
ATOM 1613 O O . GLU A 1 206 ? -5.409 -5.116 -24.028 1.00 97.19 206 GLU A O 1
ATOM 1618 N N . GLY A 1 207 ? -3.424 -6.081 -24.419 1.00 98.00 207 GLY A N 1
ATOM 1619 C CA . GLY A 1 207 ? -3.663 -7.269 -23.606 1.00 98.00 207 GLY A CA 1
ATOM 1620 C C . GLY A 1 207 ? -3.494 -7.081 -22.093 1.00 98.00 207 GLY A C 1
ATOM 1621 O O . GLY A 1 207 ? -3.842 -8.000 -21.347 1.00 98.00 207 GLY A O 1
ATOM 1622 N N . ALA A 1 208 ? -2.959 -5.948 -21.625 1.00 98.56 208 ALA A N 1
ATOM 1623 C CA . ALA A 1 208 ? -2.606 -5.745 -20.218 1.00 98.56 208 ALA A CA 1
ATOM 1624 C C . ALA A 1 208 ? -3.836 -5.511 -19.325 1.00 98.56 208 ALA A C 1
ATOM 1626 O O . ALA A 1 208 ? -3.970 -6.153 -18.285 1.00 98.56 208 ALA A O 1
ATOM 1627 N N . TYR A 1 209 ? -4.775 -4.659 -19.754 1.00 98.62 209 TYR A N 1
ATOM 1628 C CA . TYR A 1 209 ? -5.966 -4.286 -18.973 1.00 98.62 209 TYR A CA 1
ATOM 1629 C C . TYR A 1 209 ? -6.757 -5.509 -18.475 1.00 98.62 209 TYR A C 1
ATOM 1631 O O . TYR A 1 209 ? -6.998 -5.656 -17.276 1.00 98.62 209 TYR A O 1
ATOM 1639 N N . ALA A 1 210 ? -7.084 -6.446 -19.372 1.00 98.50 210 ALA A N 1
ATOM 1640 C CA . ALA A 1 210 ? -7.827 -7.652 -19.006 1.00 98.50 210 ALA A CA 1
ATOM 1641 C C . ALA A 1 210 ? -7.025 -8.595 -18.088 1.00 98.50 210 ALA A C 1
ATOM 1643 O O . ALA A 1 210 ? -7.610 -9.335 -17.300 1.00 98.50 210 ALA A O 1
ATOM 1644 N N . ARG A 1 211 ? -5.688 -8.589 -18.172 1.00 98.62 211 ARG A N 1
ATOM 1645 C CA . ARG A 1 211 ? -4.808 -9.394 -17.306 1.00 98.62 211 ARG A CA 1
ATOM 1646 C C . ARG A 1 211 ? -4.720 -8.828 -15.896 1.00 98.62 211 ARG A C 1
ATOM 1648 O O . ARG A 1 211 ? -4.753 -9.600 -14.945 1.00 98.62 211 ARG A O 1
ATOM 1655 N N . ILE A 1 212 ? -4.699 -7.504 -15.757 1.00 98.75 212 ILE A N 1
ATOM 1656 C CA . ILE A 1 212 ? -4.768 -6.838 -14.450 1.00 98.75 212 ILE A CA 1
ATOM 1657 C C . ILE A 1 212 ? -6.101 -7.165 -13.763 1.00 98.75 212 ILE A C 1
ATOM 1659 O O . ILE A 1 212 ? -6.113 -7.507 -12.584 1.00 98.75 212 ILE A O 1
ATOM 1663 N N . GLN A 1 213 ? -7.219 -7.151 -14.495 1.00 98.69 213 GLN A N 1
ATOM 1664 C CA . GLN A 1 213 ? -8.518 -7.559 -13.940 1.00 98.69 213 GLN A CA 1
ATOM 1665 C C . GLN A 1 213 ? -8.514 -9.021 -13.479 1.00 98.69 213 GLN A C 1
ATOM 1667 O O . GLN A 1 213 ? -8.887 -9.299 -12.341 1.00 98.69 213 GLN A O 1
ATOM 1672 N N . ARG A 1 214 ? -8.004 -9.942 -14.310 1.00 98.56 214 ARG A N 1
ATOM 1673 C CA . ARG A 1 214 ? -7.857 -11.354 -13.921 1.00 98.56 214 ARG A CA 1
ATOM 1674 C C . ARG A 1 214 ? -6.972 -11.531 -12.688 1.00 98.56 214 ARG A C 1
ATOM 1676 O O . ARG A 1 214 ? -7.292 -12.350 -11.838 1.00 98.56 214 ARG A O 1
ATOM 1683 N N . ALA A 1 215 ? -5.899 -10.753 -12.549 1.00 98.62 215 ALA A N 1
ATOM 1684 C CA . ALA A 1 215 ? -5.053 -10.779 -11.357 1.00 98.62 215 ALA A CA 1
ATOM 1685 C C . ALA A 1 215 ? -5.838 -10.417 -10.084 1.00 98.62 215 ALA A C 1
ATOM 1687 O O . ALA A 1 215 ? -5.714 -11.097 -9.063 1.00 98.62 215 ALA A O 1
ATOM 1688 N N . ILE A 1 216 ? -6.679 -9.378 -10.156 1.00 98.81 216 ILE A N 1
ATOM 1689 C CA . ILE A 1 216 ? -7.547 -8.956 -9.048 1.00 98.81 216 ILE A CA 1
ATOM 1690 C C . ILE A 1 216 ? -8.550 -10.060 -8.693 1.00 98.81 216 ILE A C 1
ATOM 1692 O O . ILE A 1 216 ? -8.725 -10.373 -7.514 1.00 98.81 216 ILE A O 1
ATOM 1696 N N . GLU A 1 217 ? -9.171 -10.682 -9.694 1.00 98.50 217 GLU A N 1
ATOM 1697 C CA . GLU A 1 217 ? -10.141 -11.769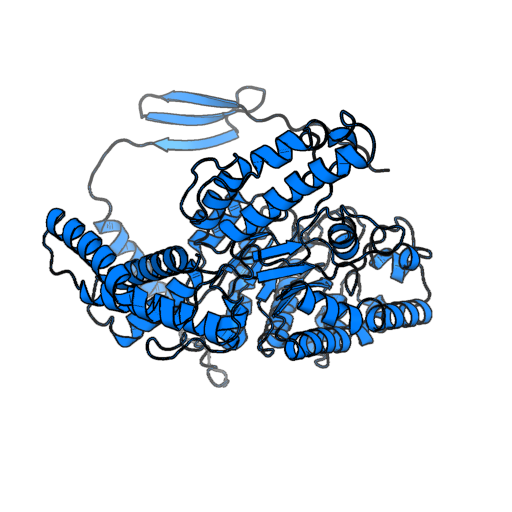 -9.515 1.00 98.50 217 GLU A CA 1
ATOM 1698 C C . GLU A 1 217 ? -9.497 -13.040 -8.936 1.00 98.50 217 GLU A C 1
ATOM 1700 O O . GLU A 1 217 ? -10.026 -13.625 -7.986 1.00 98.50 217 GLU A O 1
ATOM 1705 N N . SER A 1 218 ? -8.319 -13.434 -9.427 1.00 98.19 218 SER A N 1
ATOM 1706 C CA . SER A 1 218 ? -7.564 -14.581 -8.907 1.00 98.19 218 SER A CA 1
ATOM 1707 C C . SER A 1 218 ? -7.111 -14.379 -7.458 1.00 98.19 218 SER A C 1
ATOM 1709 O O . SER A 1 218 ? -7.077 -15.345 -6.688 1.00 98.19 218 SER A O 1
ATOM 1711 N N . ALA A 1 219 ? -6.796 -13.139 -7.065 1.00 98.38 219 ALA A N 1
ATOM 1712 C CA . ALA A 1 219 ? -6.542 -12.776 -5.673 1.00 98.38 219 ALA A CA 1
ATOM 1713 C C . ALA A 1 219 ? -7.833 -12.833 -4.832 1.00 98.38 219 ALA A C 1
ATOM 1715 O O . ALA A 1 219 ? -7.835 -13.394 -3.733 1.00 98.38 219 ALA A O 1
ATOM 1716 N N . ALA A 1 220 ? -8.958 -12.339 -5.362 1.00 97.69 220 ALA A N 1
ATOM 1717 C CA . ALA A 1 220 ? -10.254 -12.360 -4.678 1.00 97.69 220 ALA A CA 1
ATOM 1718 C C . ALA A 1 220 ? -10.711 -13.789 -4.343 1.00 97.69 220 ALA A C 1
ATOM 1720 O O . ALA A 1 220 ? -11.169 -14.048 -3.227 1.00 97.69 220 ALA A O 1
ATOM 1721 N N . ALA A 1 221 ? -10.519 -14.729 -5.276 1.00 97.31 221 ALA A N 1
ATOM 1722 C CA . ALA A 1 221 ? -10.828 -16.152 -5.101 1.00 97.31 221 ALA A CA 1
ATOM 1723 C C . ALA A 1 221 ? -10.074 -16.801 -3.922 1.00 97.31 221 ALA A C 1
ATOM 1725 O O . ALA A 1 221 ? -10.484 -17.845 -3.421 1.00 97.31 221 ALA A O 1
ATOM 1726 N N . ARG A 1 222 ? -8.998 -16.159 -3.455 1.00 97.19 222 ARG A N 1
ATOM 1727 C CA . ARG A 1 222 ? -8.119 -16.600 -2.364 1.00 97.19 222 ARG A CA 1
ATOM 1728 C C . ARG A 1 222 ? -8.225 -15.744 -1.106 1.00 97.19 222 ARG A C 1
ATOM 1730 O O . ARG A 1 222 ? -7.405 -15.872 -0.206 1.00 97.19 222 ARG A O 1
ATOM 1737 N N . ASN A 1 223 ? -9.215 -14.855 -1.038 1.00 96.69 223 ASN A N 1
ATOM 1738 C CA . ASN A 1 223 ? -9.360 -13.884 0.046 1.00 96.69 223 ASN A CA 1
ATOM 1739 C C . ASN A 1 223 ? -8.163 -12.914 0.184 1.00 96.69 223 ASN A C 1
ATOM 1741 O O . ASN A 1 223 ? -7.908 -12.366 1.264 1.00 96.69 223 ASN A O 1
ATOM 1745 N N . VAL A 1 224 ? -7.439 -12.683 -0.917 1.00 98.38 224 VAL A N 1
ATOM 1746 C CA . VAL A 1 224 ? -6.282 -11.785 -0.993 1.00 98.38 224 VAL A CA 1
ATOM 1747 C C . VAL A 1 224 ? -6.724 -10.417 -1.514 1.00 98.38 224 VAL A C 1
ATOM 1749 O O . VAL A 1 224 ? -7.398 -10.296 -2.541 1.00 98.38 224 VAL A O 1
ATOM 1752 N N . GLY A 1 225 ? -6.351 -9.377 -0.772 1.00 98.75 225 GLY A N 1
ATOM 1753 C CA . GLY A 1 225 ? -6.584 -7.988 -1.143 1.00 98.75 225 GLY A CA 1
ATOM 1754 C C . GLY A 1 225 ? -5.582 -7.502 -2.190 1.00 98.75 225 GLY A C 1
ATOM 1755 O O . GLY A 1 225 ? -4.471 -8.022 -2.276 1.00 98.75 225 GLY A O 1
ATOM 1756 N N . VAL A 1 226 ? -5.947 -6.483 -2.963 1.00 98.94 226 VAL A N 1
ATOM 1757 C CA . VAL A 1 226 ? -5.074 -5.887 -3.982 1.00 98.94 226 VAL A CA 1
ATOM 1758 C C . VAL A 1 226 ? -4.966 -4.381 -3.791 1.00 98.94 226 VAL A C 1
ATOM 1760 O O . VAL A 1 226 ? -5.968 -3.673 -3.840 1.00 98.94 226 VAL A O 1
ATOM 1763 N N . LEU A 1 227 ? -3.750 -3.881 -3.593 1.00 98.94 227 LEU A N 1
ATOM 1764 C CA . LEU A 1 227 ? -3.421 -2.467 -3.744 1.00 98.94 227 LEU A CA 1
ATOM 1765 C C . LEU A 1 227 ? -2.958 -2.250 -5.186 1.00 98.94 227 LEU A C 1
ATOM 1767 O O . LEU A 1 227 ? -1.939 -2.808 -5.593 1.00 98.94 227 LEU A O 1
ATOM 1771 N N . ILE A 1 228 ? -3.713 -1.470 -5.959 1.00 98.94 228 ILE A N 1
ATOM 1772 C CA . ILE A 1 228 ? -3.288 -1.053 -7.300 1.00 98.94 228 ILE A CA 1
ATOM 1773 C C . ILE A 1 228 ? -2.430 0.194 -7.157 1.00 98.94 228 ILE A C 1
ATOM 1775 O O . ILE A 1 228 ? -2.872 1.168 -6.551 1.00 98.94 228 ILE A O 1
ATOM 1779 N N . ASP A 1 229 ? -1.236 0.168 -7.734 1.00 98.88 229 ASP A N 1
ATOM 1780 C CA . ASP A 1 229 ? -0.287 1.270 -7.657 1.00 98.88 229 ASP A CA 1
ATOM 1781 C C . ASP A 1 229 ? -0.029 1.886 -9.035 1.00 98.88 229 ASP A C 1
ATOM 1783 O O . ASP A 1 229 ? 0.417 1.192 -9.953 1.00 98.88 229 ASP A O 1
ATOM 1787 N N . LEU A 1 230 ? -0.307 3.190 -9.187 1.00 98.88 230 LEU A N 1
ATOM 1788 C CA . LEU A 1 230 ? 0.130 3.936 -10.364 1.00 98.88 230 LEU A CA 1
ATOM 1789 C C . LEU A 1 230 ? 1.646 4.167 -10.293 1.00 98.88 230 LEU A C 1
ATOM 1791 O O . LEU A 1 230 ? 2.140 5.218 -9.870 1.00 98.88 230 LEU A O 1
ATOM 1795 N N . HIS A 1 231 ? 2.373 3.173 -10.790 1.00 98.62 231 HIS A N 1
ATOM 1796 C CA . HIS A 1 231 ? 3.823 3.106 -10.698 1.00 98.62 231 HIS A CA 1
ATOM 1797 C C . HIS A 1 231 ? 4.535 3.997 -11.724 1.00 98.62 231 HIS A C 1
ATOM 1799 O O . HIS A 1 231 ? 5.685 4.391 -11.534 1.00 98.62 231 HIS A O 1
ATOM 1805 N N . GLY A 1 232 ? 3.843 4.362 -12.805 1.00 97.81 232 GLY A N 1
ATOM 1806 C CA . GLY A 1 232 ? 4.349 5.255 -13.844 1.00 97.81 232 GLY A CA 1
ATOM 1807 C C . GLY A 1 232 ? 3.256 6.172 -14.375 1.00 97.81 232 GLY A C 1
ATOM 1808 O O . GLY A 1 232 ? 2.229 5.693 -14.861 1.00 97.81 232 GLY A O 1
ATOM 1809 N N . ALA A 1 233 ? 3.490 7.483 -14.307 1.00 98.38 233 ALA A N 1
ATOM 1810 C CA . ALA A 1 233 ? 2.617 8.524 -14.854 1.00 98.38 233 ALA A CA 1
ATOM 1811 C C . ALA A 1 233 ? 3.184 9.121 -16.164 1.00 98.38 233 ALA A C 1
ATOM 1813 O O . ALA A 1 233 ? 4.395 9.042 -16.391 1.00 98.38 233 ALA A O 1
ATOM 1814 N N . PRO A 1 234 ? 2.354 9.757 -17.019 1.00 98.31 234 PRO A N 1
ATOM 1815 C CA . PRO A 1 234 ? 2.831 10.515 -18.180 1.00 98.31 234 PRO A CA 1
ATOM 1816 C C . PRO A 1 234 ? 3.984 11.475 -17.833 1.00 98.31 234 PRO A C 1
ATOM 1818 O O . PRO A 1 234 ? 3.894 12.244 -16.872 1.00 98.31 234 PRO A O 1
ATOM 1821 N N . GLY A 1 235 ? 5.082 11.417 -18.596 1.00 96.62 235 GLY A N 1
ATOM 1822 C CA . GLY A 1 235 ? 6.288 12.217 -18.358 1.00 96.62 235 GLY A CA 1
ATOM 1823 C C . GLY A 1 235 ? 7.121 11.825 -17.125 1.00 96.62 235 GLY A C 1
ATOM 1824 O O . GLY A 1 235 ? 8.094 12.514 -16.814 1.00 96.62 235 GLY A O 1
ATOM 1825 N N . GLY A 1 236 ? 6.763 10.766 -16.395 1.00 97.25 236 GLY A N 1
ATOM 1826 C CA . GLY A 1 236 ? 7.500 10.274 -15.228 1.00 97.25 236 GLY A CA 1
ATOM 1827 C C . GLY A 1 236 ? 7.401 11.180 -13.992 1.00 97.25 236 GLY A C 1
ATOM 1828 O O . GLY A 1 236 ? 7.786 12.356 -13.995 1.00 97.25 236 GLY A O 1
ATOM 1829 N N . GLN A 1 237 ? 6.908 10.621 -12.886 1.00 97.25 237 GLN A N 1
ATOM 1830 C CA . GLN A 1 237 ? 6.805 11.308 -11.593 1.00 97.25 237 GLN A CA 1
ATOM 1831 C C . GLN A 1 237 ? 8.137 11.369 -10.826 1.00 97.25 237 GLN A C 1
ATOM 1833 O O . GLN A 1 237 ? 8.328 12.270 -9.998 1.00 97.25 237 GLN A O 1
ATOM 1838 N N . GLY A 1 238 ? 9.049 10.437 -11.115 1.00 94.06 238 GLY A N 1
ATOM 1839 C CA . GLY A 1 238 ? 10.398 10.312 -10.557 1.00 94.06 238 GLY A CA 1
ATOM 1840 C C . GLY A 1 238 ? 11.484 10.542 -11.612 1.00 94.06 238 GLY A C 1
ATOM 1841 O O . GLY A 1 238 ? 11.191 10.940 -12.735 1.00 94.06 238 GLY A O 1
ATOM 1842 N N . ALA A 1 239 ? 12.753 10.356 -11.243 1.00 90.75 239 ALA A N 1
ATOM 1843 C CA . ALA A 1 239 ? 13.876 10.441 -12.188 1.00 90.75 239 ALA A CA 1
ATOM 1844 C C . ALA A 1 239 ? 14.396 9.065 -12.635 1.00 90.75 239 ALA A C 1
ATOM 1846 O O . ALA A 1 239 ? 15.132 8.995 -13.622 1.00 90.75 239 ALA A O 1
ATOM 1847 N N . ASP A 1 240 ? 14.027 8.011 -11.910 1.00 91.56 240 ASP A N 1
ATOM 1848 C CA . ASP A 1 240 ? 14.529 6.658 -12.093 1.00 91.56 240 ASP A CA 1
ATOM 1849 C C . ASP A 1 240 ? 13.628 5.848 -13.038 1.00 91.56 240 ASP A C 1
ATOM 1851 O O . ASP A 1 240 ? 12.432 6.105 -13.177 1.00 91.56 240 ASP A O 1
ATOM 1855 N N . GLY A 1 241 ? 14.223 4.867 -13.722 1.00 93.38 241 GLY A N 1
ATOM 1856 C CA . GLY A 1 241 ? 13.594 4.174 -14.852 1.00 93.38 241 GLY A CA 1
ATOM 1857 C C . GLY A 1 241 ? 12.395 3.286 -14.508 1.00 93.38 241 GLY A C 1
ATOM 1858 O O . GLY A 1 241 ? 11.606 2.976 -15.401 1.00 93.38 241 GLY A O 1
ATOM 1859 N N . HIS A 1 242 ? 12.220 2.929 -13.232 1.00 93.56 242 HIS A N 1
ATOM 1860 C CA . HIS A 1 242 ? 11.099 2.108 -12.759 1.00 93.56 242 HIS A CA 1
ATOM 1861 C C . HIS A 1 242 ? 9.734 2.783 -12.981 1.00 93.56 242 HIS A C 1
ATOM 1863 O O . HIS A 1 242 ? 8.743 2.086 -13.153 1.00 93.56 242 HIS A O 1
ATOM 1869 N N . CYS A 1 243 ? 9.671 4.117 -13.131 1.00 94.88 243 CYS A N 1
ATOM 1870 C CA . CYS A 1 243 ? 8.436 4.807 -13.538 1.00 94.88 243 CYS A CA 1
ATOM 1871 C C . CYS A 1 243 ? 8.046 4.598 -15.019 1.00 94.88 243 CYS A C 1
ATOM 1873 O O . CYS A 1 243 ? 7.096 5.210 -15.513 1.00 94.88 243 CYS A O 1
ATOM 1875 N N . GLY A 1 244 ? 8.786 3.755 -15.744 1.00 95.94 244 GLY A N 1
ATOM 1876 C CA . GLY A 1 244 ? 8.525 3.389 -17.131 1.00 95.94 244 GLY A CA 1
ATOM 1877 C C . GLY A 1 244 ? 9.219 4.282 -18.158 1.00 95.94 244 GLY A C 1
ATOM 1878 O O . GLY A 1 244 ? 9.134 3.988 -19.345 1.00 95.94 244 GLY A O 1
ATOM 1879 N N . VAL A 1 245 ? 9.939 5.332 -17.753 1.00 96.06 245 VAL A N 1
ATOM 1880 C CA . VAL A 1 245 ? 10.692 6.221 -18.658 1.00 96.06 245 VAL A CA 1
ATOM 1881 C C . VAL A 1 245 ? 12.097 6.504 -18.122 1.00 96.06 245 VAL A C 1
ATOM 1883 O O . VAL A 1 245 ? 12.295 6.674 -16.925 1.00 96.06 245 VAL A O 1
ATOM 1886 N N . SER A 1 246 ? 13.096 6.584 -19.005 1.00 94.06 246 SER A N 1
ATOM 1887 C CA . SER A 1 246 ? 14.523 6.671 -18.640 1.00 94.06 246 SER A CA 1
ATOM 1888 C C . SER A 1 246 ? 15.185 8.024 -18.946 1.00 94.06 246 SER A C 1
ATOM 1890 O O . SER A 1 246 ? 16.409 8.130 -19.027 1.00 94.06 246 SER A O 1
ATOM 1892 N N . HIS A 1 247 ? 14.410 9.107 -19.082 1.00 90.50 247 HIS A N 1
ATOM 1893 C CA . HIS A 1 247 ? 14.955 10.431 -19.425 1.00 90.50 247 HIS A CA 1
ATOM 1894 C C . HIS A 1 247 ? 15.682 11.160 -18.273 1.00 90.50 247 HIS A C 1
ATOM 1896 O O . HIS A 1 247 ? 16.139 12.293 -18.459 1.00 90.50 247 HIS A O 1
ATOM 1902 N N . GLY A 1 248 ? 15.784 10.555 -17.079 1.00 91.31 248 GLY A N 1
ATOM 1903 C CA . GLY A 1 248 ? 16.550 11.085 -15.938 1.00 91.31 248 GLY A CA 1
ATOM 1904 C C . GLY A 1 248 ? 15.969 12.363 -15.318 1.00 91.31 248 GLY A C 1
ATOM 1905 O O . GLY A 1 248 ? 16.685 13.170 -14.724 1.00 91.31 248 GLY A O 1
ATOM 1906 N N . LYS A 1 249 ? 14.672 12.607 -15.517 1.00 93.00 249 LYS A N 1
ATOM 1907 C CA . LYS A 1 249 ? 13.948 13.817 -15.092 1.00 93.00 249 LYS A CA 1
ATOM 1908 C C . LYS A 1 249 ? 12.564 13.404 -14.618 1.00 93.00 249 LYS A C 1
ATOM 1910 O O . LYS A 1 249 ? 12.039 12.449 -15.148 1.00 93.00 249 LYS A O 1
ATOM 1915 N N . ALA A 1 250 ? 11.962 14.174 -13.719 1.00 95.56 250 ALA A N 1
ATOM 1916 C CA . ALA A 1 250 ? 10.552 14.018 -13.370 1.00 95.56 250 ALA A CA 1
ATOM 1917 C C . ALA A 1 250 ? 9.725 15.038 -14.168 1.00 95.56 250 ALA A C 1
ATOM 1919 O O . ALA A 1 250 ? 9.507 16.160 -13.694 1.00 95.56 250 ALA A O 1
ATOM 1920 N N . ALA A 1 251 ? 9.399 14.723 -15.428 1.00 96.81 251 ALA A N 1
ATOM 1921 C CA . ALA A 1 251 ? 8.833 15.698 -16.362 1.00 96.81 251 ALA A CA 1
ATOM 1922 C C . ALA A 1 251 ? 7.363 16.025 -16.061 1.00 96.81 251 ALA A C 1
ATOM 1924 O O . ALA A 1 251 ? 6.954 17.158 -16.330 1.00 96.81 251 ALA A O 1
ATOM 1925 N N . LEU A 1 252 ? 6.640 15.129 -15.373 1.00 97.75 252 LEU A N 1
ATOM 1926 C CA . LEU A 1 252 ? 5.289 15.367 -14.847 1.00 97.75 252 LEU A CA 1
ATOM 1927 C C . LEU A 1 252 ? 5.171 16.740 -14.156 1.00 97.75 252 LEU A C 1
ATOM 1929 O O . LEU A 1 252 ? 4.251 17.518 -14.405 1.00 97.75 252 LEU A O 1
ATOM 1933 N N . TRP A 1 253 ? 6.152 17.102 -13.324 1.00 97.75 253 TRP A N 1
ATOM 1934 C CA . TRP A 1 253 ? 6.114 18.336 -12.524 1.00 97.75 253 TRP A CA 1
ATOM 1935 C C . TRP A 1 253 ? 6.360 19.625 -13.317 1.00 97.75 253 TRP A C 1
ATOM 1937 O O . TRP A 1 253 ? 6.156 20.723 -12.792 1.00 97.75 253 TRP A O 1
ATOM 1947 N N . ASN A 1 254 ? 6.775 19.509 -14.578 1.00 96.00 254 ASN A N 1
ATOM 1948 C CA . ASN A 1 254 ? 7.024 20.642 -15.469 1.00 96.00 254 ASN A CA 1
ATOM 1949 C C . ASN A 1 254 ? 5.890 20.861 -16.481 1.00 96.00 254 ASN A C 1
ATOM 1951 O O . ASN A 1 254 ? 5.929 21.840 -17.223 1.00 96.00 254 ASN A O 1
ATOM 1955 N N . SER A 1 255 ? 4.885 19.984 -16.499 1.00 96.88 255 SER A N 1
ATOM 1956 C CA . SER A 1 255 ? 3.797 19.984 -17.472 1.00 96.88 255 SER A CA 1
ATOM 1957 C C . SER A 1 255 ? 2.448 19.948 -16.763 1.00 96.88 255 SER A C 1
ATOM 1959 O O . SER A 1 255 ? 2.054 18.942 -16.174 1.00 96.88 255 SER A O 1
ATOM 1961 N N . SER A 1 256 ? 1.708 21.059 -16.823 1.00 96.81 256 SER A N 1
ATOM 1962 C CA . SER A 1 256 ? 0.332 21.094 -16.310 1.00 96.81 256 SER A CA 1
ATOM 1963 C C . SER A 1 256 ? -0.576 20.125 -17.071 1.00 96.81 256 SER A C 1
ATOM 1965 O O . SER A 1 256 ? -1.505 19.581 -16.488 1.00 96.81 256 SER A O 1
ATOM 1967 N N . ASN A 1 257 ? -0.295 19.886 -18.357 1.00 97.12 257 ASN A N 1
ATOM 1968 C CA . ASN A 1 257 ? -1.035 18.922 -19.164 1.00 97.12 257 ASN A CA 1
ATOM 1969 C C . ASN A 1 257 ? -0.851 17.495 -18.638 1.00 97.12 257 ASN A C 1
ATOM 1971 O O . ASN A 1 257 ? -1.837 16.786 -18.471 1.00 97.12 257 ASN A O 1
ATOM 1975 N N . ASP A 1 258 ? 0.381 17.098 -18.311 1.00 97.94 258 ASP A N 1
ATOM 1976 C CA . ASP A 1 258 ? 0.647 15.749 -17.798 1.00 97.94 258 ASP A CA 1
ATOM 1977 C C . ASP A 1 258 ? 0.082 15.568 -16.389 1.00 97.94 258 ASP A C 1
ATOM 1979 O O . ASP A 1 258 ? -0.494 14.524 -16.095 1.00 97.94 258 ASP A O 1
ATOM 1983 N N . GLN A 1 259 ? 0.131 16.603 -15.541 1.00 98.62 259 GLN A N 1
ATOM 1984 C CA . GLN A 1 259 ? -0.553 16.603 -14.239 1.00 98.62 259 GLN A CA 1
ATOM 1985 C C . GLN A 1 259 ? -2.061 16.379 -14.396 1.00 98.62 259 GLN A C 1
ATOM 1987 O O . GLN A 1 259 ? -2.614 15.454 -13.806 1.00 98.62 259 GLN A O 1
ATOM 1992 N N . GLN A 1 260 ? -2.726 17.172 -15.239 1.00 98.50 260 GLN A N 1
ATOM 1993 C CA . GLN A 1 260 ? -4.167 17.048 -15.468 1.00 98.50 260 GLN A CA 1
ATOM 1994 C C . GLN A 1 260 ? -4.542 15.703 -16.094 1.00 98.50 260 GLN A C 1
ATOM 1996 O O . GLN A 1 260 ? -5.508 15.068 -15.672 1.00 98.50 260 GLN A O 1
ATOM 2001 N N . LYS A 1 261 ? -3.749 15.224 -17.053 1.00 98.50 261 LYS A N 1
ATOM 2002 C CA . LYS A 1 261 ? -3.929 13.912 -17.678 1.00 98.50 261 LYS A CA 1
ATOM 2003 C C . LYS A 1 261 ? -3.780 12.784 -16.659 1.00 98.50 261 LYS A C 1
ATOM 2005 O O . LYS A 1 261 ? -4.623 11.896 -16.624 1.00 98.50 261 LYS A O 1
ATOM 2010 N N . THR A 1 262 ? -2.786 12.862 -15.775 1.00 98.88 262 THR A N 1
ATOM 2011 C CA . THR A 1 262 ? -2.587 11.895 -14.683 1.00 98.88 262 THR A CA 1
ATOM 2012 C C . THR A 1 262 ? -3.783 11.882 -13.732 1.00 98.88 262 THR A C 1
ATOM 2014 O O . THR A 1 262 ? -4.254 10.812 -13.364 1.00 98.88 262 THR A O 1
ATOM 2017 N N . ILE A 1 263 ? -4.353 13.045 -13.400 1.00 98.88 263 ILE A N 1
ATOM 2018 C CA . ILE A 1 263 ? -5.590 13.123 -12.606 1.00 98.88 263 ILE A CA 1
ATOM 2019 C C . ILE A 1 263 ? -6.756 12.442 -13.338 1.00 98.88 263 ILE A C 1
ATOM 2021 O O . ILE A 1 263 ? -7.483 11.670 -12.718 1.00 98.88 263 ILE A O 1
ATOM 2025 N N . GLN A 1 264 ? -6.934 12.658 -14.647 1.00 98.81 264 GLN A N 1
ATOM 2026 C CA . GLN A 1 264 ? -7.988 11.960 -15.404 1.00 98.81 264 GLN A CA 1
ATOM 2027 C C . GLN A 1 264 ? -7.769 10.441 -15.452 1.00 98.81 264 GLN A C 1
ATOM 2029 O O . GLN A 1 264 ? -8.732 9.685 -15.330 1.00 98.81 264 GLN A O 1
ATOM 2034 N N . ILE A 1 265 ? -6.517 9.992 -15.570 1.00 98.88 265 ILE A N 1
ATOM 2035 C CA . ILE A 1 265 ? -6.152 8.571 -15.507 1.00 98.88 265 ILE A CA 1
ATOM 2036 C C . ILE A 1 265 ? -6.525 7.997 -14.138 1.00 98.88 265 ILE A C 1
ATOM 2038 O O . ILE A 1 265 ? -7.220 6.987 -14.074 1.00 98.88 265 ILE A O 1
ATOM 2042 N N . LEU A 1 266 ? -6.155 8.670 -13.047 1.00 98.88 266 LEU A N 1
ATOM 2043 C CA . LEU A 1 266 ? -6.483 8.245 -11.686 1.00 98.88 266 LEU A CA 1
ATOM 2044 C C . LEU A 1 266 ? -7.994 8.186 -11.433 1.00 98.88 266 LEU A C 1
ATOM 2046 O O . LEU A 1 266 ? -8.463 7.255 -10.785 1.00 98.88 266 LEU A O 1
ATOM 2050 N N . LYS A 1 267 ? -8.778 9.123 -11.981 1.00 98.62 267 LYS A N 1
ATOM 2051 C CA . LYS A 1 267 ? -10.250 9.057 -11.927 1.00 98.62 267 LYS A CA 1
ATOM 2052 C C . LYS A 1 267 ? -10.785 7.815 -12.633 1.00 98.62 267 LYS A C 1
ATOM 2054 O O . LYS A 1 267 ? -11.659 7.145 -12.092 1.00 98.62 267 LYS A O 1
ATOM 2059 N N . ALA A 1 268 ? -10.272 7.512 -13.825 1.00 98.69 268 ALA A N 1
ATOM 2060 C CA . ALA A 1 268 ? -10.679 6.333 -14.583 1.00 98.69 268 ALA A CA 1
ATOM 2061 C C . ALA A 1 268 ? -10.277 5.033 -13.865 1.00 98.69 268 ALA A C 1
ATOM 2063 O O . ALA A 1 268 ? -11.096 4.125 -13.754 1.00 98.69 268 ALA A O 1
ATOM 2064 N N . MET A 1 269 ? -9.068 4.972 -13.298 1.00 98.81 269 MET A N 1
ATOM 2065 C CA . MET A 1 269 ? -8.618 3.845 -12.475 1.00 98.81 269 MET A CA 1
ATOM 2066 C C . MET A 1 269 ? -9.478 3.683 -11.218 1.00 98.81 269 MET A C 1
ATOM 2068 O O . MET A 1 269 ? -9.868 2.570 -10.886 1.00 98.81 269 MET A O 1
ATOM 2072 N N . ALA A 1 270 ? -9.825 4.772 -10.528 1.00 98.56 270 ALA A N 1
ATOM 2073 C CA . ALA A 1 270 ? -10.696 4.710 -9.359 1.00 98.56 270 ALA A CA 1
ATOM 2074 C C . ALA A 1 270 ? -12.112 4.231 -9.719 1.00 98.56 270 ALA A C 1
ATOM 2076 O O . ALA A 1 270 ? -12.671 3.408 -8.996 1.00 98.56 270 ALA A O 1
ATOM 2077 N N . ALA A 1 271 ? -12.675 4.695 -10.841 1.00 97.56 271 ALA A N 1
ATOM 2078 C CA . ALA A 1 271 ? -13.961 4.215 -11.353 1.00 97.56 271 ALA A CA 1
ATOM 2079 C C . ALA A 1 271 ? -13.927 2.708 -11.649 1.00 97.56 271 ALA A C 1
ATOM 2081 O O . ALA A 1 271 ? -14.841 1.979 -11.275 1.00 97.56 271 ALA A O 1
ATOM 2082 N N . GLU A 1 272 ? -12.859 2.245 -12.301 1.00 97.81 272 GLU A N 1
ATOM 2083 C CA . GLU A 1 272 ? -12.686 0.844 -12.675 1.00 97.81 272 GLU A CA 1
ATOM 2084 C C . GLU A 1 272 ? -12.484 -0.049 -11.450 1.00 97.81 272 GLU A C 1
ATOM 2086 O O . GLU A 1 272 ? -13.184 -1.044 -11.284 1.00 97.81 272 GLU A O 1
ATOM 2091 N N . TYR A 1 273 ? -11.517 0.281 -10.594 1.00 98.12 273 TYR A N 1
ATOM 2092 C CA . TYR A 1 273 ? -11.042 -0.649 -9.574 1.00 98.12 273 TYR A CA 1
ATOM 2093 C C . TYR A 1 273 ? -11.866 -0.619 -8.285 1.00 98.12 273 TYR A C 1
ATOM 2095 O O . TYR A 1 273 ? -11.874 -1.604 -7.550 1.00 98.12 273 TYR A O 1
ATOM 2103 N N . SER A 1 274 ? -12.615 0.457 -8.016 1.00 96.38 274 SER A N 1
ATOM 2104 C CA . SER A 1 274 ? -13.480 0.533 -6.827 1.00 96.38 274 SER A CA 1
ATOM 2105 C C . SER A 1 274 ? -14.638 -0.474 -6.836 1.00 96.38 274 SER A C 1
ATOM 2107 O O . SER A 1 274 ? -15.172 -0.779 -5.769 1.00 96.38 274 SER A O 1
ATOM 2109 N N . ARG A 1 275 ? -14.983 -1.045 -8.002 1.00 95.19 275 ARG A N 1
ATOM 2110 C CA . ARG A 1 275 ? -16.016 -2.089 -8.134 1.00 95.19 275 ARG A CA 1
ATOM 2111 C C . ARG A 1 275 ? -15.591 -3.458 -7.596 1.00 95.19 275 ARG A C 1
ATOM 2113 O O . ARG A 1 275 ? -16.450 -4.299 -7.347 1.00 95.19 275 ARG A O 1
ATOM 2120 N N . PHE A 1 276 ? -14.289 -3.702 -7.443 1.00 97.38 276 PHE A N 1
ATOM 2121 C CA . PHE A 1 276 ? -13.774 -4.969 -6.929 1.00 97.38 276 PHE A CA 1
ATOM 2122 C C . PHE A 1 276 ? -13.728 -4.933 -5.402 1.00 97.38 276 PHE A C 1
ATOM 2124 O O . PHE A 1 276 ? -13.046 -4.103 -4.796 1.00 97.38 276 PHE A O 1
ATOM 2131 N N . GLU A 1 277 ? -14.426 -5.872 -4.765 1.00 95.69 277 GLU A N 1
ATOM 2132 C CA . GLU A 1 277 ? -14.538 -5.919 -3.305 1.00 95.69 277 GLU A CA 1
ATOM 2133 C C . GLU A 1 277 ? -13.173 -6.061 -2.605 1.00 95.69 277 GLU A C 1
ATOM 2135 O O . GLU A 1 277 ? -12.964 -5.502 -1.527 1.00 95.69 277 GLU A O 1
ATOM 2140 N N . ASN A 1 278 ? -12.222 -6.763 -3.225 1.00 98.19 278 ASN A N 1
ATOM 2141 C CA . ASN A 1 278 ? -10.895 -7.015 -2.668 1.00 98.19 278 ASN A CA 1
ATOM 2142 C C . ASN A 1 278 ? -9.846 -5.941 -3.010 1.00 98.19 278 ASN A C 1
ATOM 2144 O O . ASN A 1 278 ? -8.717 -6.051 -2.539 1.00 98.19 278 ASN A O 1
ATOM 2148 N N . VAL A 1 279 ? -10.168 -4.891 -3.777 1.00 98.81 279 VAL A N 1
ATOM 2149 C CA . VAL A 1 279 ? -9.204 -3.805 -4.036 1.00 98.81 279 VAL A CA 1
ATOM 2150 C C . VAL A 1 279 ? -9.083 -2.917 -2.799 1.00 98.81 279 VAL A C 1
ATOM 2152 O O . VAL A 1 279 ? -9.976 -2.128 -2.496 1.00 98.81 279 VAL A O 1
ATOM 2155 N N . VAL A 1 280 ? -7.991 -3.036 -2.047 1.00 98.56 280 VAL A N 1
ATOM 2156 C CA . VAL A 1 280 ? -7.805 -2.363 -0.747 1.00 98.56 280 VAL A CA 1
ATOM 2157 C C . VAL A 1 280 ? -7.497 -0.868 -0.876 1.00 98.56 280 VAL A C 1
ATOM 2159 O O . VAL A 1 280 ? -7.574 -0.132 0.107 1.00 98.56 280 VAL A O 1
ATOM 2162 N N . GLY A 1 281 ? -7.158 -0.410 -2.081 1.00 98.50 281 GLY A N 1
ATOM 2163 C CA . GLY A 1 281 ? -6.914 0.993 -2.380 1.00 98.50 281 GLY A CA 1
ATOM 2164 C C . GLY A 1 281 ? -6.312 1.228 -3.758 1.00 98.50 281 GLY A C 1
ATOM 2165 O O . GLY A 1 281 ? -6.034 0.287 -4.504 1.00 98.50 281 GLY A O 1
ATOM 2166 N N . LEU A 1 282 ? -6.109 2.510 -4.054 1.00 98.88 282 LEU A N 1
ATOM 2167 C CA . LEU A 1 282 ? -5.381 3.007 -5.219 1.00 98.88 282 LEU A CA 1
ATOM 2168 C C . LEU A 1 282 ? -4.242 3.912 -4.737 1.00 98.88 282 LEU A C 1
ATOM 2170 O O . LEU A 1 282 ? -4.502 4.920 -4.074 1.00 98.88 282 LEU A O 1
ATOM 2174 N N . GLU A 1 283 ? -3.000 3.573 -5.065 1.00 98.94 283 GLU A N 1
ATOM 2175 C CA . GLU A 1 283 ? -1.861 4.466 -4.868 1.00 98.94 283 GLU A CA 1
ATOM 2176 C C . GLU A 1 283 ? -1.782 5.470 -6.014 1.00 98.94 283 GLU A C 1
ATOM 2178 O O . GLU A 1 283 ? -1.806 5.110 -7.192 1.00 98.94 283 GLU A O 1
ATOM 2183 N N . LEU A 1 284 ? -1.765 6.755 -5.653 1.00 98.88 284 LEU A N 1
ATOM 2184 C CA . LEU A 1 284 ? -1.882 7.839 -6.621 1.00 98.8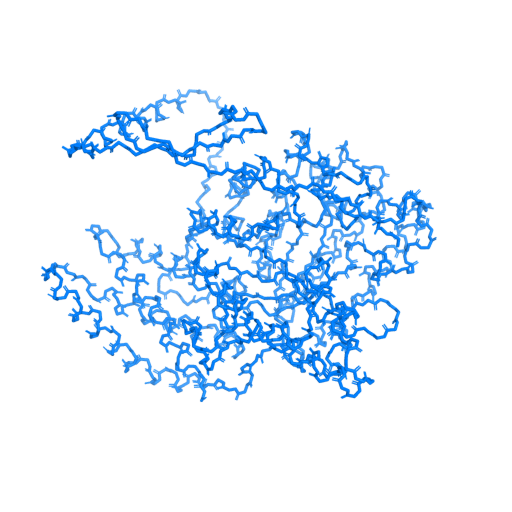8 284 LEU A CA 1
ATOM 2185 C C . LEU A 1 284 ? -0.611 8.009 -7.447 1.00 98.88 284 LEU A C 1
ATOM 2187 O O . LEU A 1 284 ? -0.706 8.332 -8.627 1.00 98.88 284 LEU A O 1
ATOM 2191 N N . LEU A 1 285 ? 0.553 7.855 -6.818 1.00 98.62 285 LEU A N 1
ATOM 2192 C CA . LEU A 1 285 ? 1.866 7.932 -7.448 1.00 98.62 285 LEU A CA 1
ATOM 2193 C C . LEU A 1 285 ? 2.882 7.173 -6.591 1.00 98.62 285 LEU A C 1
ATOM 2195 O O . LEU A 1 285 ? 3.101 7.562 -5.441 1.00 98.62 285 LEU A O 1
ATOM 2199 N N . ASN A 1 286 ? 3.569 6.206 -7.197 1.00 98.69 286 ASN A N 1
ATOM 2200 C CA . ASN A 1 286 ? 4.770 5.601 -6.631 1.00 98.69 286 ASN A CA 1
ATOM 2201 C C . ASN A 1 286 ? 5.955 6.583 -6.634 1.00 98.69 286 ASN A C 1
ATOM 2203 O O . ASN A 1 286 ? 6.230 7.212 -7.662 1.00 98.69 286 ASN A O 1
ATOM 2207 N N . GLU A 1 287 ? 6.674 6.685 -5.512 1.00 97.94 287 GLU A N 1
ATOM 2208 C CA . GLU A 1 287 ? 7.943 7.426 -5.349 1.00 97.94 287 GLU A CA 1
ATOM 2209 C C . GLU A 1 287 ? 8.053 8.763 -6.126 1.00 97.94 287 GLU A C 1
ATOM 2211 O O . GLU A 1 287 ? 9.032 9.016 -6.845 1.00 97.94 287 GLU A O 1
ATOM 2216 N N . PRO A 1 288 ? 7.070 9.675 -6.025 1.00 97.94 288 PRO A N 1
ATOM 2217 C CA . PRO A 1 288 ? 7.139 10.923 -6.763 1.00 97.94 288 PRO A CA 1
ATOM 2218 C C . PRO A 1 288 ? 8.308 11.777 -6.273 1.00 97.94 288 PRO A C 1
ATOM 2220 O O . PRO A 1 288 ? 8.616 11.854 -5.083 1.00 97.94 288 PRO A O 1
ATOM 2223 N N . LYS A 1 289 ? 8.925 12.534 -7.182 1.00 96.81 289 LYS A N 1
ATOM 2224 C CA . LYS A 1 289 ? 9.831 13.610 -6.777 1.00 96.81 289 LYS A CA 1
ATOM 2225 C C . LYS A 1 289 ? 9.060 14.612 -5.915 1.00 96.81 289 LYS A C 1
ATOM 2227 O O . LYS A 1 289 ? 8.036 15.135 -6.356 1.00 96.81 289 LYS A O 1
ATOM 2232 N N . ASN A 1 290 ? 9.608 14.963 -4.748 1.00 95.12 290 ASN A N 1
ATOM 2233 C CA . ASN A 1 290 ? 9.029 15.982 -3.870 1.00 95.12 290 ASN A CA 1
ATOM 2234 C C . ASN A 1 290 ? 9.143 17.381 -4.501 1.00 95.12 290 ASN A C 1
ATOM 2236 O O . ASN A 1 290 ? 10.084 18.142 -4.263 1.00 95.12 290 ASN A O 1
ATOM 2240 N N . SER A 1 291 ? 8.219 17.682 -5.408 1.00 92.31 291 SER A N 1
ATOM 2241 C CA . SER A 1 291 ? 8.122 18.962 -6.091 1.00 92.31 291 SER A CA 1
ATOM 2242 C C . SER A 1 291 ? 7.269 19.928 -5.270 1.00 92.31 291 SER A C 1
ATOM 2244 O O . SER A 1 291 ? 6.373 19.517 -4.538 1.00 92.31 291 SER A O 1
ATOM 2246 N N . GLY A 1 292 ? 7.450 21.237 -5.469 1.00 94.25 292 GLY A N 1
ATOM 2247 C CA . GLY A 1 292 ? 6.543 22.239 -4.891 1.00 94.25 292 GLY A CA 1
ATOM 2248 C C . GLY A 1 292 ? 5.096 22.163 -5.410 1.00 94.25 292 GLY A C 1
ATOM 2249 O O . GLY A 1 292 ? 4.261 22.946 -4.973 1.00 94.25 292 GLY A O 1
ATOM 2250 N N . ARG A 1 293 ? 4.795 21.257 -6.354 1.00 97.06 293 ARG A N 1
ATOM 2251 C CA . ARG A 1 293 ? 3.459 21.038 -6.930 1.00 97.06 293 ARG A CA 1
ATOM 2252 C C . ARG A 1 293 ? 2.770 19.783 -6.394 1.00 97.06 293 ARG A C 1
ATOM 2254 O O . ARG A 1 293 ? 1.556 19.687 -6.526 1.00 97.06 293 ARG A O 1
ATOM 2261 N N . LEU A 1 294 ? 3.510 18.850 -5.790 1.00 98.25 294 LEU A N 1
ATOM 2262 C CA . LEU A 1 294 ? 3.004 17.525 -5.417 1.00 98.25 294 LEU A CA 1
ATOM 2263 C C . LEU A 1 294 ? 1.818 17.598 -4.444 1.00 98.25 294 LEU A C 1
ATOM 2265 O O . LEU A 1 294 ? 0.804 16.949 -4.670 1.00 98.25 294 LEU A O 1
ATOM 2269 N N . GLN A 1 295 ? 1.886 18.449 -3.416 1.00 97.94 295 GLN A N 1
ATOM 2270 C CA . GLN A 1 295 ? 0.766 18.615 -2.480 1.00 97.94 295 GLN A CA 1
ATOM 2271 C C . GLN A 1 295 ? -0.510 19.127 -3.165 1.00 97.94 295 GLN A C 1
ATOM 2273 O O . GLN A 1 295 ? -1.593 18.621 -2.893 1.00 97.94 295 GLN A O 1
ATOM 2278 N N . GLY A 1 296 ? -0.378 20.115 -4.060 1.00 98.25 296 GLY A N 1
ATOM 2279 C CA . GLY A 1 296 ? -1.512 20.651 -4.817 1.00 98.25 296 GLY A CA 1
ATOM 2280 C C . GLY A 1 296 ? -2.092 19.621 -5.785 1.00 98.25 296 GLY A C 1
ATOM 2281 O O . GLY A 1 296 ? -3.307 19.510 -5.903 1.00 98.25 296 GLY A O 1
ATOM 2282 N N . PHE A 1 297 ? -1.227 18.817 -6.408 1.00 98.75 297 PHE A N 1
ATOM 2283 C CA . PHE A 1 297 ? -1.633 17.683 -7.231 1.00 98.75 297 PHE A CA 1
ATOM 2284 C C . PHE A 1 297 ? -2.418 16.643 -6.421 1.00 98.75 297 PHE A C 1
ATOM 2286 O O . PHE A 1 297 ? -3.481 16.224 -6.865 1.00 98.75 297 PHE A O 1
ATOM 2293 N N . TYR A 1 298 ? -1.950 16.256 -5.228 1.00 98.75 298 TYR A N 1
ATOM 2294 C CA . TYR A 1 298 ? -2.685 15.327 -4.366 1.00 98.75 298 TYR A CA 1
ATOM 2295 C C . TYR A 1 298 ? -4.028 15.898 -3.906 1.00 98.75 298 TYR A C 1
ATOM 2297 O O . TYR A 1 298 ? -5.029 15.188 -3.974 1.00 98.75 298 TYR A O 1
ATOM 2305 N N . ASP A 1 299 ? -4.081 17.172 -3.502 1.00 98.44 299 ASP A N 1
ATOM 2306 C CA . ASP A 1 299 ? -5.336 17.830 -3.117 1.00 98.44 299 ASP A CA 1
ATOM 2307 C C . ASP A 1 299 ? -6.362 17.781 -4.269 1.00 98.44 299 ASP A C 1
ATOM 2309 O O . ASP A 1 299 ? -7.525 17.426 -4.059 1.00 98.44 299 ASP A O 1
ATOM 2313 N N . GLU A 1 300 ? -5.927 18.072 -5.498 1.00 98.62 300 GLU A N 1
ATOM 2314 C CA . GLU A 1 300 ? -6.784 18.047 -6.684 1.00 98.62 300 GLU A CA 1
ATOM 2315 C C . GLU A 1 300 ? -7.185 16.623 -7.098 1.00 98.62 300 GLU A C 1
ATOM 2317 O O . GLU A 1 300 ? -8.366 16.366 -7.342 1.00 98.62 300 GLU A O 1
ATOM 2322 N N . ALA A 1 301 ? -6.235 15.683 -7.131 1.00 98.75 301 ALA A N 1
ATOM 2323 C CA . ALA A 1 301 ? -6.481 14.287 -7.482 1.00 98.75 301 ALA A CA 1
ATOM 2324 C C . ALA A 1 301 ? -7.487 13.642 -6.523 1.00 98.75 301 ALA A C 1
ATOM 2326 O O . ALA A 1 301 ? -8.462 13.040 -6.971 1.00 98.75 301 ALA A O 1
ATOM 2327 N N . VAL A 1 302 ? -7.302 13.827 -5.210 1.00 98.56 302 VAL A N 1
ATOM 2328 C CA . VAL A 1 302 ? -8.237 13.335 -4.192 1.00 98.56 302 VAL A CA 1
ATOM 2329 C C . VAL A 1 302 ? -9.624 13.925 -4.436 1.00 98.56 302 VAL A C 1
ATOM 2331 O O . VAL A 1 302 ? -10.580 13.169 -4.588 1.00 98.56 302 VAL A O 1
ATOM 2334 N N . ALA A 1 303 ? -9.755 15.250 -4.552 1.00 97.75 303 ALA A N 1
ATOM 2335 C CA . ALA A 1 303 ? -11.056 15.889 -4.767 1.00 97.75 303 ALA A CA 1
ATOM 2336 C C . ALA A 1 303 ? -11.769 15.380 -6.035 1.00 97.75 303 ALA A C 1
ATOM 2338 O O . ALA A 1 303 ? -12.979 15.144 -6.026 1.00 97.75 303 ALA A O 1
ATOM 2339 N N . GLN A 1 304 ? -11.021 15.175 -7.119 1.00 98.12 304 GLN A N 1
ATOM 2340 C CA . GLN A 1 304 ? -11.549 14.684 -8.389 1.00 98.12 304 GLN A CA 1
ATOM 2341 C C . GLN A 1 304 ? -11.934 13.203 -8.355 1.00 98.12 304 GLN A C 1
ATOM 2343 O O . GLN A 1 304 ? -12.923 12.833 -8.977 1.00 98.12 304 GLN A O 1
ATOM 2348 N N . ILE A 1 305 ? -11.193 12.355 -7.640 1.00 98.31 305 ILE A N 1
ATOM 2349 C CA . ILE A 1 305 ? -11.526 10.932 -7.484 1.00 98.31 305 ILE A CA 1
ATOM 2350 C C . ILE A 1 305 ? -12.776 10.766 -6.619 1.00 98.31 305 ILE A C 1
ATOM 2352 O O . ILE A 1 305 ? -13.665 9.988 -6.959 1.00 98.31 305 ILE A O 1
ATOM 2356 N N . ARG A 1 306 ? -12.893 11.533 -5.528 1.00 95.62 306 ARG A N 1
ATOM 2357 C CA . ARG A 1 306 ? -14.053 11.460 -4.624 1.00 95.62 306 ARG A CA 1
ATOM 2358 C C . ARG A 1 306 ? -15.379 11.831 -5.296 1.00 95.62 306 ARG A C 1
ATOM 2360 O O . ARG A 1 306 ? -16.424 11.448 -4.784 1.00 95.62 306 ARG A O 1
ATOM 2367 N N . SER A 1 307 ? -15.353 12.548 -6.423 1.00 94.31 307 SER A N 1
ATOM 2368 C CA . SER A 1 307 ? -16.556 12.923 -7.180 1.00 94.31 307 SER A CA 1
ATOM 2369 C C . SER A 1 307 ? -16.961 11.923 -8.271 1.00 94.31 307 SER A C 1
ATOM 2371 O O . SER A 1 307 ? -17.977 12.136 -8.929 1.00 94.31 307 SER A O 1
ATOM 2373 N N . VAL A 1 308 ? -16.201 10.838 -8.470 1.00 94.00 308 VAL A N 1
ATOM 2374 C CA . VAL A 1 308 ? -16.438 9.854 -9.543 1.00 94.00 308 VAL A CA 1
ATOM 2375 C C . VAL A 1 308 ? -17.667 8.987 -9.272 1.00 94.00 308 VAL A C 1
ATOM 2377 O O . VAL A 1 308 ? -18.561 8.902 -10.111 1.00 94.00 308 VAL A O 1
ATOM 2380 N N . SER A 1 309 ? -17.705 8.325 -8.118 1.00 91.12 309 SER A N 1
ATOM 2381 C CA . SER A 1 309 ? -18.810 7.466 -7.685 1.00 91.12 309 SER A CA 1
ATOM 2382 C C . SER A 1 309 ? -18.789 7.313 -6.161 1.00 91.12 309 SER A C 1
ATOM 2384 O O . SER A 1 309 ? -17.768 7.614 -5.533 1.00 91.12 309 SER A O 1
ATOM 2386 N N . PRO A 1 310 ? -19.877 6.826 -5.543 1.00 87.25 310 PRO A N 1
ATOM 2387 C CA . PRO A 1 310 ? -19.877 6.482 -4.126 1.00 87.25 310 PRO A CA 1
ATOM 2388 C C . PRO A 1 310 ? -18.757 5.489 -3.744 1.00 87.25 310 PRO A C 1
ATOM 2390 O O . PRO A 1 310 ? -18.068 5.681 -2.743 1.00 87.25 310 PRO A O 1
ATOM 2393 N N . GLU A 1 311 ? -18.501 4.470 -4.561 1.00 88.06 311 GLU A N 1
ATOM 2394 C CA . GLU A 1 311 ? -17.450 3.470 -4.325 1.00 88.06 311 GLU A CA 1
ATOM 2395 C C . GLU A 1 311 ? -16.045 4.089 -4.404 1.00 88.06 311 GLU A C 1
ATOM 2397 O O . GLU A 1 311 ? -15.185 3.811 -3.567 1.00 88.06 311 GLU A O 1
ATOM 2402 N N . ALA A 1 312 ? -15.805 4.986 -5.364 1.00 92.12 312 ALA A N 1
ATOM 2403 C CA . ALA A 1 312 ? -14.553 5.737 -5.451 1.00 92.12 312 ALA A CA 1
ATOM 2404 C C . ALA A 1 312 ? -14.396 6.749 -4.297 1.00 92.12 312 ALA A C 1
ATOM 2406 O O . ALA A 1 312 ? -13.276 7.046 -3.866 1.00 92.12 312 ALA A O 1
ATOM 2407 N N . ALA A 1 313 ? -15.504 7.265 -3.756 1.00 90.62 313 ALA A N 1
ATOM 2408 C CA . ALA A 1 313 ? -15.492 8.159 -2.604 1.00 90.62 313 ALA A CA 1
ATOM 2409 C C . ALA A 1 313 ? -15.007 7.458 -1.322 1.00 90.62 313 ALA A C 1
ATOM 2411 O O . ALA A 1 313 ? -14.307 8.078 -0.521 1.00 90.62 313 ALA A O 1
ATOM 2412 N N . SER A 1 314 ? -15.323 6.171 -1.146 1.00 87.75 314 SER A N 1
ATOM 2413 C CA . SER A 1 314 ? -14.914 5.377 0.021 1.00 87.75 314 SER A CA 1
ATOM 2414 C C . SER A 1 314 ? -13.597 4.610 -0.159 1.00 87.75 314 SER A C 1
ATOM 2416 O O . SER A 1 314 ? -13.042 4.126 0.826 1.00 87.75 314 SER A O 1
ATOM 2418 N N . LEU A 1 315 ? -13.054 4.523 -1.379 1.00 94.38 315 LEU A N 1
ATOM 2419 C CA . LEU A 1 315 ? -11.785 3.842 -1.653 1.00 94.38 315 LEU A CA 1
ATOM 2420 C C . LEU A 1 315 ? -10.596 4.538 -0.950 1.00 94.38 315 LEU A C 1
ATOM 2422 O O . LEU A 1 315 ? -10.360 5.728 -1.193 1.00 94.38 315 LEU A O 1
ATOM 2426 N N . PRO A 1 316 ? -9.790 3.843 -0.128 1.00 97.56 316 PRO A N 1
ATOM 2427 C CA . PRO A 1 316 ? -8.559 4.410 0.411 1.00 97.56 316 PRO A CA 1
ATOM 2428 C C . PRO A 1 316 ? -7.591 4.817 -0.703 1.00 97.56 316 PRO A C 1
ATOM 2430 O O . PRO A 1 316 ? -7.300 4.031 -1.606 1.00 97.56 316 PRO A O 1
ATOM 2433 N N . LEU A 1 317 ? -7.098 6.054 -0.631 1.00 98.69 317 LEU A N 1
ATOM 2434 C CA . LEU A 1 317 ? -6.079 6.556 -1.554 1.00 98.69 317 LEU A CA 1
ATOM 2435 C C . LEU A 1 317 ? -4.730 6.561 -0.844 1.00 98.69 317 LEU A C 1
ATOM 2437 O O . LEU A 1 317 ? -4.603 7.148 0.235 1.00 98.69 317 LEU A O 1
ATOM 2441 N N . TYR A 1 318 ? -3.753 5.891 -1.444 1.00 98.88 318 TYR A N 1
ATOM 2442 C CA . TYR A 1 318 ? -2.391 5.772 -0.936 1.00 98.88 318 TYR A CA 1
ATOM 2443 C C . TYR A 1 318 ? -1.520 6.838 -1.605 1.00 98.88 318 TYR A C 1
ATOM 2445 O O . TYR A 1 318 ? -1.660 7.119 -2.798 1.00 98.88 318 TYR A O 1
ATOM 2453 N N . LEU A 1 319 ? -0.690 7.510 -0.814 1.00 98.81 319 LEU A N 1
ATOM 2454 C CA . LEU A 1 319 ? 0.132 8.631 -1.251 1.00 98.81 319 LEU A CA 1
ATOM 2455 C C . LEU A 1 319 ? 1.594 8.306 -0.962 1.00 98.81 319 LEU A C 1
ATOM 2457 O O . LEU A 1 319 ? 1.983 8.291 0.210 1.00 98.81 319 LEU A O 1
ATOM 2461 N N . GLY A 1 320 ? 2.398 8.136 -2.014 1.00 98.50 320 GLY A N 1
ATOM 2462 C CA . GLY A 1 320 ? 3.848 8.070 -1.892 1.00 98.50 320 GLY A CA 1
ATOM 2463 C C . GLY A 1 320 ? 4.384 9.323 -1.201 1.00 98.50 320 GLY A C 1
ATOM 2464 O O . GLY A 1 320 ? 4.055 10.457 -1.580 1.00 98.50 320 GLY A O 1
ATOM 2465 N N . ASP A 1 321 ? 5.201 9.126 -0.168 1.00 98.19 321 ASP A N 1
ATOM 2466 C CA . ASP A 1 321 ? 5.679 10.192 0.719 1.00 98.19 321 ASP A CA 1
ATOM 2467 C C . ASP A 1 321 ? 6.800 11.065 0.134 1.00 98.19 321 ASP A C 1
ATOM 2469 O O . ASP A 1 321 ? 7.324 11.949 0.818 1.00 98.19 321 ASP A O 1
ATOM 2473 N N . ALA A 1 322 ? 7.199 10.808 -1.112 1.00 97.31 322 ALA A N 1
ATOM 2474 C CA . ALA A 1 322 ? 8.251 11.538 -1.808 1.00 97.31 322 ALA A CA 1
ATOM 2475 C C . ALA A 1 322 ? 9.566 11.643 -1.009 1.00 97.31 322 ALA A C 1
ATOM 2477 O O . ALA A 1 322 ? 10.268 12.660 -1.088 1.00 97.31 322 ALA A O 1
ATOM 2478 N N . TRP A 1 323 ? 9.883 10.614 -0.216 1.00 96.31 323 TRP A N 1
ATOM 2479 C CA . TRP A 1 323 ? 11.046 10.547 0.670 1.00 96.31 323 TRP A CA 1
ATOM 2480 C C . TRP A 1 323 ? 11.046 11.592 1.806 1.00 96.31 323 TRP A C 1
ATOM 2482 O O . TRP A 1 323 ? 12.092 11.871 2.398 1.00 96.31 323 TRP A O 1
ATOM 2492 N N . ASP A 1 324 ? 9.886 12.177 2.134 1.00 97.62 324 ASP A N 1
ATOM 2493 C CA . ASP A 1 324 ? 9.676 13.095 3.263 1.00 97.62 324 ASP A CA 1
ATOM 2494 C C . ASP A 1 324 ? 8.490 12.652 4.138 1.00 97.62 324 ASP A C 1
ATOM 2496 O O . ASP A 1 324 ? 7.476 13.341 4.305 1.00 97.62 324 ASP A O 1
ATOM 2500 N N . THR A 1 325 ? 8.639 11.484 4.761 1.00 97.62 325 THR A N 1
ATOM 2501 C CA . THR A 1 325 ? 7.619 10.866 5.621 1.00 97.62 325 THR A CA 1
ATOM 2502 C C . THR A 1 325 ? 7.131 11.794 6.733 1.00 97.62 325 THR A C 1
ATOM 2504 O O . THR A 1 325 ? 5.950 11.793 7.080 1.00 97.62 325 THR A O 1
ATOM 2507 N N . ASN A 1 326 ? 8.012 12.628 7.302 1.00 97.62 326 ASN A N 1
ATOM 2508 C CA . ASN A 1 326 ? 7.628 13.573 8.356 1.00 97.62 326 ASN A CA 1
ATOM 2509 C C . ASN A 1 326 ? 6.609 14.596 7.846 1.00 97.62 326 ASN A C 1
ATOM 2511 O O . ASN A 1 326 ? 5.665 14.928 8.568 1.00 97.62 326 ASN A O 1
ATOM 2515 N N . HIS A 1 327 ? 6.807 15.107 6.632 1.00 97.94 327 HIS A N 1
ATOM 2516 C CA . HIS A 1 327 ? 5.881 16.030 6.000 1.00 97.94 327 HIS A CA 1
ATOM 2517 C C . HIS A 1 327 ? 4.564 15.335 5.642 1.00 97.94 327 HIS A C 1
ATOM 2519 O O . HIS A 1 327 ? 3.499 15.786 6.075 1.00 97.94 327 HIS A O 1
ATOM 2525 N N . TYR A 1 328 ? 4.622 14.220 4.908 1.00 98.38 328 TYR A N 1
ATOM 2526 C CA . TYR A 1 328 ? 3.419 13.600 4.343 1.00 98.38 328 TYR A CA 1
ATOM 2527 C C . TYR A 1 328 ? 2.541 12.894 5.380 1.00 98.38 328 TYR A C 1
ATOM 2529 O O . TYR A 1 328 ? 1.318 12.914 5.253 1.00 98.38 328 TYR A O 1
ATOM 2537 N N . THR A 1 329 ? 3.105 12.410 6.489 1.00 98.50 329 THR A N 1
ATOM 2538 C CA . THR A 1 329 ? 2.294 11.957 7.636 1.00 98.50 329 THR A CA 1
ATOM 2539 C C . THR A 1 329 ? 1.539 13.097 8.310 1.00 98.50 329 THR A C 1
ATOM 2541 O O . THR A 1 329 ? 0.396 12.910 8.723 1.00 98.50 329 THR A O 1
ATOM 2544 N N . GLY A 1 330 ? 2.123 14.298 8.373 1.00 98.25 330 GLY A N 1
ATOM 2545 C CA . GLY A 1 330 ? 1.413 15.502 8.808 1.00 98.25 330 GLY A CA 1
ATOM 2546 C C . GLY A 1 330 ? 0.330 15.935 7.817 1.00 98.25 330 GLY A C 1
ATOM 2547 O O . GLY A 1 330 ? -0.778 16.268 8.234 1.00 98.25 330 GLY A O 1
ATOM 2548 N N . TYR A 1 331 ? 0.631 15.895 6.517 1.00 98.00 331 TYR A N 1
ATOM 2549 C CA . TYR A 1 331 ? -0.313 16.212 5.442 1.00 98.00 331 TYR A CA 1
ATOM 2550 C C . TYR A 1 331 ? -1.543 15.292 5.473 1.00 98.00 331 TYR A C 1
ATOM 2552 O O . TYR A 1 331 ? -2.670 15.790 5.511 1.00 98.00 331 TYR A O 1
ATOM 2560 N N . VAL A 1 332 ? -1.334 13.970 5.536 1.00 98.06 332 VAL A N 1
ATOM 2561 C CA . VAL A 1 332 ? -2.411 12.973 5.641 1.00 98.06 332 VAL A CA 1
ATOM 2562 C C . VAL A 1 332 ? -3.161 13.125 6.960 1.00 98.06 332 VAL A C 1
ATOM 2564 O O . VAL A 1 332 ? -4.388 13.175 6.951 1.00 98.06 332 VAL A O 1
ATOM 2567 N N . GLY A 1 333 ? -2.461 13.289 8.087 1.00 96.62 333 GLY A N 1
ATOM 2568 C CA . GLY A 1 333 ? -3.095 13.459 9.399 1.00 96.62 333 GLY A CA 1
ATOM 2569 C C . GLY A 1 333 ? -4.082 14.629 9.474 1.00 96.62 333 GLY A C 1
ATOM 2570 O O . GLY A 1 333 ? -5.087 14.535 10.174 1.00 96.62 333 GLY A O 1
ATOM 2571 N N . GLN A 1 334 ? -3.834 15.703 8.718 1.00 96.06 334 GLN A N 1
ATOM 2572 C CA . GLN A 1 334 ? -4.710 16.879 8.646 1.00 96.06 334 GLN A CA 1
ATOM 2573 C C . GLN A 1 334 ? -5.906 16.716 7.696 1.00 96.06 334 GLN A C 1
ATOM 2575 O O . GLN A 1 334 ? -6.872 17.464 7.817 1.00 96.06 334 GLN A O 1
ATOM 2580 N N . ARG A 1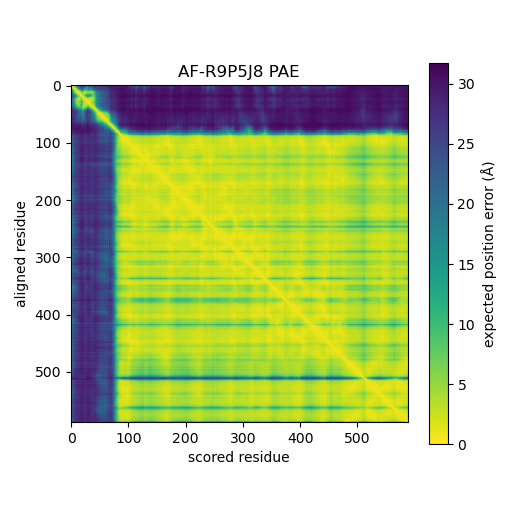 335 ? -5.837 15.792 6.731 1.00 94.75 335 ARG A N 1
ATOM 2581 C CA . ARG A 1 335 ? -6.816 15.666 5.632 1.00 94.75 335 ARG A CA 1
ATOM 2582 C C . ARG A 1 335 ? -7.663 14.405 5.697 1.00 94.75 335 ARG A C 1
ATOM 2584 O O . ARG A 1 335 ? -8.759 14.378 5.139 1.00 94.75 335 ARG A O 1
ATOM 2591 N N . ALA A 1 336 ? -7.156 13.360 6.340 1.00 91.94 336 ALA A N 1
ATOM 2592 C CA . ALA A 1 336 ? -7.839 12.086 6.393 1.00 91.94 336 ALA A CA 1
ATOM 2593 C C . ALA A 1 336 ? -9.009 12.133 7.385 1.00 91.94 336 ALA A C 1
ATOM 2595 O O . ALA A 1 336 ? -8.851 12.520 8.550 1.00 91.94 336 ALA A O 1
ATOM 2596 N N . ALA A 1 337 ? -10.174 11.691 6.933 1.00 86.25 337 ALA A N 1
ATOM 2597 C CA . ALA A 1 337 ? -11.429 11.696 7.679 1.00 86.25 337 ALA A CA 1
ATOM 2598 C C . ALA A 1 337 ? -12.198 10.392 7.422 1.00 86.25 337 ALA A C 1
ATOM 2600 O O . ALA A 1 337 ? -11.862 9.655 6.501 1.00 86.25 337 ALA A O 1
ATOM 2601 N N . GLY A 1 338 ? -13.258 10.120 8.193 1.00 79.00 338 GLY A N 1
ATOM 2602 C CA . GLY A 1 338 ? -14.056 8.894 8.021 1.00 79.00 338 GLY A CA 1
ATOM 2603 C C . GLY A 1 338 ? -14.644 8.729 6.611 1.00 79.00 338 GLY A C 1
ATOM 2604 O O . GLY A 1 338 ? -14.762 7.614 6.124 1.00 79.00 338 GLY A O 1
ATOM 2605 N N . ASN A 1 339 ? -14.943 9.838 5.928 1.00 81.69 339 ASN A N 1
ATOM 2606 C CA . ASN A 1 339 ? -15.401 9.888 4.534 1.00 81.69 339 ASN A CA 1
ATOM 2607 C C . ASN A 1 339 ? -14.291 10.263 3.531 1.00 81.69 339 ASN A C 1
ATOM 2609 O O . ASN A 1 339 ? -14.575 10.540 2.369 1.00 81.69 339 ASN A O 1
ATOM 2613 N N . ASN A 1 340 ? -13.040 10.340 3.983 1.00 89.75 340 ASN A N 1
ATOM 2614 C CA . ASN A 1 340 ? -11.883 10.634 3.149 1.00 89.75 340 ASN A CA 1
ATOM 2615 C C . ASN A 1 340 ? -10.675 9.803 3.615 1.00 89.75 340 ASN A C 1
ATOM 2617 O O . ASN A 1 340 ? -9.749 10.354 4.224 1.00 89.75 340 ASN A O 1
ATOM 2621 N N . PRO A 1 341 ? -10.686 8.479 3.379 1.00 93.50 341 PRO A N 1
ATOM 2622 C CA . PRO A 1 341 ? -9.600 7.605 3.795 1.00 93.50 341 PRO A CA 1
ATOM 2623 C C . PRO A 1 341 ? -8.355 7.876 2.947 1.00 93.50 341 PRO A C 1
ATOM 2625 O O . PRO A 1 341 ? -8.348 7.657 1.733 1.00 93.50 341 PRO A O 1
ATOM 2628 N N . LEU A 1 342 ? -7.301 8.361 3.600 1.00 97.69 342 LEU A N 1
ATOM 2629 C CA . LEU A 1 342 ? -5.992 8.614 3.002 1.00 97.69 342 LEU A CA 1
ATOM 2630 C C . LEU A 1 342 ? -4.928 7.831 3.768 1.00 97.69 342 LEU A C 1
ATOM 2632 O O . LEU A 1 342 ? -4.983 7.752 4.999 1.00 97.69 342 LEU A O 1
ATOM 2636 N N . VAL A 1 343 ? -3.960 7.289 3.038 1.00 98.62 343 VAL A N 1
ATOM 2637 C CA . VAL A 1 343 ? -2.883 6.454 3.569 1.00 98.62 343 VAL A CA 1
ATOM 2638 C C . VAL A 1 343 ? -1.543 7.005 3.101 1.00 98.62 343 VAL A C 1
ATOM 2640 O O . VAL A 1 343 ? -1.392 7.373 1.941 1.00 98.62 343 VAL A O 1
ATOM 2643 N N . VAL A 1 344 ? -0.572 7.079 4.008 1.00 98.81 344 VAL A N 1
ATOM 2644 C CA . VAL A 1 344 ? 0.820 7.358 3.646 1.00 98.81 344 VAL A CA 1
ATOM 2645 C C . VAL A 1 344 ? 1.482 6.054 3.247 1.00 98.81 344 VAL A C 1
ATOM 2647 O O . VAL A 1 344 ? 1.479 5.108 4.043 1.00 98.81 344 VAL A O 1
ATOM 2650 N N . ASP A 1 345 ? 2.082 6.046 2.063 1.00 98.81 345 ASP A N 1
ATOM 2651 C CA . ASP A 1 345 ? 3.021 5.012 1.665 1.00 98.81 345 ASP A CA 1
ATOM 2652 C C . ASP A 1 345 ? 4.464 5.466 1.918 1.00 98.81 345 ASP A C 1
ATOM 2654 O O . ASP A 1 345 ? 4.896 6.518 1.438 1.00 98.81 345 ASP A O 1
ATOM 2658 N N . TYR A 1 346 ? 5.184 4.691 2.730 1.00 98.69 346 TYR A N 1
ATOM 2659 C CA . TYR A 1 346 ? 6.584 4.906 3.056 1.00 98.69 346 TYR A CA 1
ATOM 2660 C C . TYR A 1 346 ? 7.448 3.726 2.607 1.00 98.69 346 TYR A C 1
ATOM 2662 O O . TYR A 1 346 ? 7.245 2.591 3.036 1.00 98.69 346 TYR A O 1
ATOM 2670 N N . HIS A 1 347 ? 8.479 4.012 1.814 1.00 98.56 347 HIS A N 1
ATOM 2671 C CA . HIS A 1 347 ? 9.458 3.018 1.384 1.00 98.56 347 HIS A CA 1
ATOM 2672 C C . HIS A 1 347 ? 10.690 3.041 2.289 1.00 98.56 347 HIS A C 1
ATOM 2674 O O . HIS A 1 347 ? 11.344 4.074 2.479 1.00 98.56 347 HIS A O 1
ATOM 2680 N N . LEU A 1 348 ? 11.026 1.887 2.865 1.00 97.38 348 LEU A N 1
ATOM 2681 C CA . LEU A 1 348 ? 12.058 1.760 3.883 1.00 97.38 348 LEU A CA 1
ATOM 2682 C C . LEU A 1 348 ? 13.147 0.767 3.472 1.00 97.38 348 LEU A C 1
ATOM 2684 O O . LEU A 1 348 ? 13.050 -0.436 3.699 1.00 97.38 348 LEU A O 1
ATOM 2688 N N . TYR A 1 349 ? 14.248 1.316 2.958 1.00 97.38 349 TYR A N 1
ATOM 2689 C CA . TYR A 1 349 ? 15.453 0.573 2.592 1.00 97.38 349 TYR A CA 1
ATOM 2690 C C . TYR A 1 349 ? 16.660 0.945 3.473 1.00 97.38 349 TYR A C 1
ATOM 2692 O O . TYR A 1 349 ? 16.728 2.039 4.048 1.00 97.38 349 TYR A O 1
ATOM 2700 N N . ARG A 1 350 ? 17.629 0.022 3.582 1.00 94.81 350 ARG A N 1
ATOM 2701 C CA . ARG A 1 350 ? 18.893 0.187 4.337 1.00 94.81 350 ARG A CA 1
ATOM 2702 C C . ARG A 1 350 ? 20.126 -0.237 3.539 1.00 94.81 350 ARG A C 1
ATOM 2704 O O . ARG A 1 350 ? 21.039 -0.878 4.051 1.00 94.81 350 ARG A O 1
ATOM 2711 N N . CYS A 1 351 ? 20.155 0.103 2.255 1.00 94.00 351 CYS A N 1
ATOM 2712 C CA . CYS A 1 351 ? 21.256 -0.285 1.367 1.00 94.00 351 CYS A CA 1
ATOM 2713 C C . CYS A 1 351 ? 21.705 0.806 0.380 1.00 94.00 351 CYS A C 1
ATOM 2715 O O . CYS A 1 351 ? 22.740 0.640 -0.274 1.00 94.00 351 CYS A O 1
ATOM 2717 N N . PHE A 1 352 ? 20.994 1.935 0.292 1.00 92.00 352 PHE A N 1
ATOM 2718 C CA . PHE A 1 352 ? 21.200 2.922 -0.774 1.00 92.00 352 PHE A CA 1
ATOM 2719 C C . PHE A 1 352 ? 21.976 4.164 -0.340 1.00 92.00 352 PHE A C 1
ATOM 2721 O O . PHE A 1 352 ? 22.712 4.738 -1.145 1.00 92.00 352 PHE A O 1
ATOM 2728 N N . THR A 1 353 ? 21.852 4.593 0.915 1.00 93.88 353 THR A N 1
ATOM 2729 C CA . THR A 1 353 ? 22.464 5.848 1.359 1.00 93.88 353 THR A CA 1
ATOM 2730 C C . THR A 1 353 ? 23.898 5.651 1.844 1.00 93.88 353 THR A C 1
ATOM 2732 O O . THR A 1 353 ? 24.296 4.582 2.300 1.00 93.88 353 THR A O 1
ATOM 2735 N N . ALA A 1 354 ? 24.687 6.729 1.827 1.00 95.12 354 ALA A N 1
ATOM 2736 C CA . ALA A 1 354 ? 26.046 6.703 2.371 1.00 95.12 354 ALA A CA 1
ATOM 2737 C C . ALA A 1 354 ? 26.097 6.401 3.883 1.00 95.12 354 ALA A C 1
ATOM 2739 O O . ALA A 1 354 ? 27.164 6.055 4.389 1.00 95.12 354 ALA A O 1
ATOM 2740 N N . GLU A 1 355 ? 24.986 6.592 4.600 1.00 94.00 355 GLU A N 1
ATOM 2741 C CA . GLU A 1 355 ? 24.863 6.214 6.008 1.00 94.00 355 GLU A CA 1
ATOM 2742 C C . GLU A 1 355 ? 24.616 4.711 6.149 1.00 94.00 355 GLU A C 1
ATOM 2744 O O . GLU A 1 355 ? 25.284 4.066 6.954 1.00 94.00 355 GLU A O 1
ATOM 2749 N N . ASP A 1 356 ? 23.750 4.138 5.309 1.00 93.25 356 ASP A N 1
ATOM 2750 C CA . ASP A 1 356 ? 23.534 2.687 5.261 1.00 93.25 356 ASP A CA 1
ATOM 2751 C C . ASP A 1 356 ? 24.848 1.946 4.989 1.00 93.25 356 ASP A C 1
ATOM 2753 O O . ASP A 1 356 ? 25.196 0.995 5.679 1.00 93.25 356 ASP A O 1
ATOM 2757 N N . HIS A 1 357 ? 25.655 2.445 4.044 1.00 93.62 357 HIS A N 1
ATOM 2758 C CA . HIS A 1 357 ? 26.931 1.818 3.667 1.00 93.62 357 HIS A CA 1
ATOM 2759 C C . HIS A 1 357 ? 27.960 1.788 4.806 1.00 93.62 357 HIS A C 1
ATOM 2761 O O . HIS A 1 357 ? 28.931 1.035 4.739 1.00 93.62 357 HIS A O 1
ATOM 2767 N N . LYS A 1 358 ? 27.802 2.623 5.834 1.00 95.50 358 LYS A N 1
ATOM 2768 C CA . LYS A 1 358 ? 28.721 2.687 6.981 1.00 95.50 358 LYS A CA 1
ATOM 2769 C C . LYS A 1 358 ? 28.203 1.935 8.198 1.00 95.50 358 LYS A C 1
ATOM 2771 O O . LYS A 1 358 ? 28.957 1.756 9.153 1.00 95.50 358 LYS A O 1
ATOM 2776 N N . MET A 1 359 ? 26.934 1.549 8.195 1.00 96.75 359 MET A N 1
ATOM 2777 C CA . MET A 1 359 ? 26.271 0.975 9.351 1.00 96.75 359 MET A CA 1
ATOM 2778 C C . MET A 1 359 ? 26.336 -0.547 9.291 1.00 96.75 359 MET A C 1
ATOM 2780 O O . MET A 1 359 ? 26.109 -1.165 8.251 1.00 96.75 359 MET A O 1
ATOM 2784 N N . ARG A 1 360 ? 26.687 -1.151 10.427 1.00 97.75 360 ARG A N 1
ATOM 2785 C CA . ARG A 1 360 ? 26.735 -2.605 10.576 1.00 97.75 360 ARG A CA 1
ATOM 2786 C C . ARG A 1 360 ? 25.325 -3.187 10.617 1.00 97.75 360 ARG A C 1
ATOM 2788 O O . ARG A 1 360 ? 24.391 -2.526 11.078 1.00 97.75 360 ARG A O 1
ATOM 2795 N N . CYS A 1 361 ? 25.178 -4.432 10.176 1.00 97.75 361 CYS A N 1
ATOM 2796 C CA . CYS A 1 361 ? 23.909 -5.161 10.202 1.00 97.75 361 CYS A CA 1
ATOM 2797 C C . CYS A 1 361 ? 23.247 -5.151 11.592 1.00 97.75 361 CYS A C 1
ATOM 2799 O O . CYS A 1 361 ? 22.053 -4.888 11.716 1.00 97.75 361 CYS A O 1
ATOM 2801 N N . GLU A 1 362 ? 24.030 -5.349 12.649 1.00 97.88 362 GLU A N 1
ATOM 2802 C CA . GLU A 1 362 ? 23.564 -5.377 14.037 1.00 97.88 362 GLU A CA 1
ATOM 2803 C C . GLU A 1 362 ? 23.062 -4.001 14.500 1.00 97.88 362 GLU A C 1
ATOM 2805 O O . GLU A 1 362 ? 22.099 -3.903 15.259 1.00 97.88 362 GLU A O 1
ATOM 2810 N N . ASP A 1 363 ? 23.653 -2.910 14.004 1.00 98.19 363 ASP A N 1
ATOM 2811 C CA . ASP A 1 363 ? 23.177 -1.554 14.292 1.00 98.19 363 ASP A CA 1
ATOM 2812 C C . ASP A 1 363 ? 21.868 -1.243 13.566 1.00 98.19 363 ASP A C 1
ATOM 2814 O O . ASP A 1 363 ? 20.977 -0.611 14.146 1.00 98.19 363 ASP A O 1
ATOM 2818 N N . HIS A 1 364 ? 21.715 -1.715 12.325 1.00 98.00 364 HIS A N 1
ATOM 2819 C CA . HIS A 1 364 ? 20.431 -1.664 11.633 1.00 98.00 364 HIS A CA 1
ATOM 2820 C C . HIS A 1 364 ? 19.364 -2.446 12.408 1.00 98.00 364 HIS A C 1
ATOM 2822 O O . HIS A 1 364 ? 18.294 -1.896 12.688 1.00 98.00 364 HIS A O 1
ATOM 2828 N N . ALA A 1 365 ? 19.671 -3.682 12.817 1.00 98.50 365 ALA A N 1
ATOM 2829 C CA . ALA A 1 365 ? 18.778 -4.523 13.609 1.00 98.50 365 ALA A CA 1
ATOM 2830 C C . ALA A 1 365 ? 18.380 -3.839 14.924 1.00 98.50 365 ALA A C 1
ATOM 2832 O O . ALA A 1 365 ? 17.191 -3.758 15.237 1.00 98.50 365 ALA A O 1
ATOM 2833 N N . ARG A 1 366 ? 19.341 -3.262 15.655 1.00 98.56 366 ARG A N 1
ATOM 2834 C CA . ARG A 1 366 ? 19.107 -2.540 16.914 1.00 98.56 366 ARG A CA 1
ATOM 2835 C C . ARG A 1 366 ? 18.199 -1.328 16.733 1.00 98.56 366 ARG A C 1
ATOM 2837 O O . ARG A 1 366 ? 17.296 -1.121 17.538 1.00 98.56 366 ARG A O 1
ATOM 2844 N N . LYS A 1 367 ? 18.393 -0.525 15.681 1.00 98.38 367 LYS A N 1
ATOM 2845 C CA . LYS A 1 367 ? 17.534 0.644 15.402 1.00 98.38 367 LYS A CA 1
ATOM 2846 C C . LYS A 1 367 ? 16.092 0.259 15.079 1.00 98.38 367 LYS A C 1
ATOM 2848 O O . LYS A 1 367 ? 15.191 1.066 15.306 1.00 98.38 367 LYS A O 1
ATOM 2853 N N . LEU A 1 368 ? 15.873 -0.943 14.562 1.00 98.12 368 LEU A N 1
ATOM 2854 C CA . LEU A 1 368 ? 14.561 -1.483 14.213 1.00 98.12 368 LEU A CA 1
ATOM 2855 C C . LEU A 1 368 ? 13.999 -2.432 15.273 1.00 98.12 368 LEU A C 1
ATOM 2857 O O . LEU A 1 368 ? 12.968 -3.048 15.031 1.00 98.12 368 LEU A O 1
ATOM 2861 N N . HIS A 1 369 ? 14.636 -2.561 16.437 1.00 98.25 369 HIS A N 1
ATOM 2862 C CA . HIS A 1 369 ? 14.146 -3.455 17.478 1.00 98.25 369 HIS A CA 1
ATOM 2863 C C . HIS A 1 369 ? 12.725 -3.033 17.915 1.00 98.25 369 HIS A C 1
ATOM 2865 O O . HIS A 1 369 ? 12.535 -1.868 18.285 1.00 98.25 369 HIS A O 1
ATOM 2871 N N . PRO A 1 370 ? 11.723 -3.936 17.898 1.00 96.81 370 PRO A N 1
ATOM 2872 C CA . PRO A 1 370 ? 10.311 -3.585 18.108 1.00 96.81 370 PRO A CA 1
ATOM 2873 C C . PRO A 1 370 ? 9.964 -3.243 19.564 1.00 96.81 370 PRO A C 1
ATOM 2875 O O . PRO A 1 370 ? 8.838 -2.832 19.855 1.00 96.81 370 PRO A O 1
ATOM 2878 N N . GLY A 1 371 ? 10.914 -3.414 20.482 1.00 96.31 371 GLY A N 1
ATOM 2879 C CA . GLY A 1 371 ? 10.718 -3.239 21.915 1.00 96.31 371 GLY A CA 1
ATOM 2880 C C . GLY A 1 371 ? 10.352 -4.523 22.641 1.00 96.31 371 GLY A C 1
ATOM 2881 O O . GLY A 1 371 ? 10.214 -5.584 22.039 1.00 96.31 371 GLY A O 1
ATOM 2882 N N . THR A 1 372 ? 10.235 -4.416 23.959 1.00 91.81 372 THR A N 1
ATOM 2883 C CA . THR A 1 372 ? 9.963 -5.550 24.858 1.00 91.81 372 THR A CA 1
ATOM 2884 C C . THR A 1 372 ? 8.472 -5.823 25.025 1.00 91.81 372 THR A C 1
ATOM 2886 O O . THR A 1 372 ? 8.073 -6.946 25.314 1.00 91.81 372 THR A O 1
ATOM 2889 N N . SER A 1 373 ? 7.634 -4.805 24.824 1.00 87.50 373 SER A N 1
ATOM 2890 C CA . SER A 1 373 ? 6.180 -4.922 24.926 1.00 87.50 373 SER A CA 1
ATOM 2891 C C . SER A 1 373 ? 5.545 -5.239 23.566 1.00 87.50 373 SER A C 1
ATOM 2893 O O . SER A 1 373 ? 5.901 -4.589 22.577 1.00 87.50 373 SER A O 1
ATOM 2895 N N . PRO A 1 374 ? 4.552 -6.144 23.489 1.00 79.88 374 PRO A N 1
ATOM 2896 C CA . PRO A 1 374 ? 3.786 -6.379 22.264 1.00 79.88 374 PRO A CA 1
ATOM 2897 C C . PRO A 1 374 ? 2.778 -5.255 21.969 1.00 79.88 374 PRO A C 1
ATOM 2899 O O . PRO A 1 374 ? 2.259 -5.162 20.858 1.00 79.88 374 PRO A O 1
ATOM 2902 N N . LEU A 1 375 ? 2.496 -4.374 22.938 1.00 82.00 375 LEU A N 1
ATOM 2903 C CA . LEU A 1 375 ? 1.499 -3.319 22.775 1.00 82.00 375 LEU A CA 1
ATOM 2904 C C . LEU A 1 375 ? 2.006 -2.239 21.809 1.00 82.00 375 LEU A C 1
ATOM 2906 O O . LEU A 1 375 ? 3.088 -1.683 22.027 1.00 82.00 375 LEU A O 1
ATOM 2910 N N . PRO A 1 376 ? 1.221 -1.856 20.785 1.00 82.00 376 PRO A N 1
ATOM 2911 C CA . PRO A 1 376 ? 1.640 -0.884 19.772 1.00 82.00 376 PRO A CA 1
ATOM 2912 C C . PRO A 1 376 ? 1.852 0.523 20.329 1.00 82.00 376 PRO A C 1
ATOM 2914 O O . PRO A 1 376 ? 2.451 1.362 19.666 1.00 82.00 376 PRO A O 1
ATOM 2917 N N . THR A 1 377 ? 1.366 0.794 21.538 1.00 83.88 377 THR A N 1
ATOM 2918 C CA . THR A 1 377 ? 1.488 2.074 22.242 1.00 83.88 377 THR A CA 1
ATOM 2919 C C . THR A 1 377 ? 2.761 2.166 23.077 1.00 83.88 377 THR A C 1
ATOM 2921 O O . THR A 1 377 ? 3.231 3.270 23.348 1.00 83.88 377 THR A O 1
ATOM 2924 N N . SER A 1 378 ? 3.382 1.036 23.421 1.00 88.62 378 SER A N 1
ATOM 2925 C CA . SER A 1 378 ? 4.621 1.023 24.194 1.00 88.62 378 SER A CA 1
ATOM 2926 C C . SER A 1 378 ? 5.852 1.220 23.307 1.00 88.62 378 SER A C 1
ATOM 2928 O O . SER A 1 378 ? 6.037 0.522 22.303 1.00 88.62 378 SER A O 1
ATOM 2930 N N . ARG A 1 379 ? 6.717 2.149 23.737 1.00 91.19 379 ARG A N 1
ATOM 2931 C CA . ARG A 1 379 ? 8.065 2.383 23.188 1.00 91.19 379 ARG A CA 1
ATOM 2932 C C . ARG A 1 379 ? 9.173 1.707 23.989 1.00 91.19 379 ARG A C 1
ATOM 2934 O O . ARG A 1 379 ? 10.348 1.894 23.681 1.00 91.19 379 ARG A O 1
ATOM 2941 N N . GLU A 1 380 ? 8.829 0.974 25.040 1.00 94.44 380 GLU A N 1
ATOM 2942 C CA . GLU A 1 380 ? 9.827 0.391 25.927 1.00 94.44 380 GLU A CA 1
ATOM 2943 C C . GLU A 1 380 ? 10.755 -0.559 25.154 1.00 94.44 380 GLU A C 1
ATOM 2945 O O . GLU A 1 380 ? 10.300 -1.454 24.438 1.00 94.44 380 GLU A O 1
ATOM 2950 N N . GLY A 1 381 ? 12.063 -0.303 25.239 1.00 95.25 381 GLY A N 1
ATOM 2951 C CA . GLY A 1 381 ? 13.095 -1.066 24.532 1.00 95.25 381 GLY A CA 1
ATOM 2952 C C . GLY A 1 381 ? 13.076 -0.945 23.001 1.00 95.25 381 GLY A C 1
ATOM 2953 O O . GLY A 1 381 ? 13.743 -1.734 22.328 1.00 95.25 381 GLY A O 1
ATOM 2954 N N . CYS A 1 382 ? 12.286 -0.033 22.424 1.00 97.75 382 CYS A N 1
ATOM 2955 C CA . CYS A 1 382 ? 12.261 0.168 20.975 1.00 97.75 382 CYS A CA 1
ATOM 2956 C C . CYS A 1 382 ? 13.563 0.814 20.494 1.00 97.75 382 CYS A C 1
ATOM 2958 O O . CYS A 1 382 ? 14.079 1.734 21.128 1.00 97.75 382 CYS A O 1
ATOM 2960 N N . GLY A 1 383 ? 14.052 0.377 19.336 1.00 98.19 383 GLY A N 1
ATOM 2961 C CA . GLY A 1 383 ? 15.109 1.083 18.621 1.00 98.19 383 GLY A CA 1
ATOM 2962 C C . GLY A 1 383 ? 14.624 2.420 18.050 1.00 98.19 383 GLY A C 1
ATOM 2963 O O . GLY A 1 383 ? 13.424 2.639 17.872 1.00 98.19 383 GLY A O 1
ATOM 2964 N N . ASP A 1 384 ? 15.559 3.311 17.714 1.00 97.88 384 ASP A N 1
ATOM 2965 C CA . ASP A 1 384 ? 15.241 4.674 17.260 1.00 97.88 384 ASP A CA 1
ATOM 2966 C C . ASP A 1 384 ? 14.320 4.710 16.029 1.00 97.88 384 ASP A C 1
ATOM 2968 O O . ASP A 1 384 ? 13.384 5.507 15.971 1.00 97.88 384 ASP A O 1
ATOM 2972 N N . THR A 1 385 ? 14.555 3.835 15.041 1.00 97.50 385 THR A N 1
ATOM 2973 C CA . THR A 1 385 ? 13.708 3.758 13.837 1.00 97.50 385 THR A CA 1
ATOM 2974 C C . THR A 1 385 ? 12.332 3.196 14.180 1.00 97.50 385 THR A C 1
ATOM 2976 O O . THR A 1 385 ? 11.331 3.748 13.734 1.00 97.50 385 THR A O 1
ATOM 2979 N N . ALA A 1 386 ? 12.259 2.156 15.013 1.00 98.00 386 ALA A N 1
ATOM 2980 C CA . ALA A 1 386 ? 10.990 1.579 15.460 1.00 98.00 386 ALA A CA 1
ATOM 2981 C C . ALA A 1 386 ? 10.131 2.604 16.236 1.00 98.00 386 ALA A C 1
ATOM 2983 O O . ALA A 1 386 ? 8.950 2.795 15.942 1.00 98.00 386 ALA A O 1
ATOM 2984 N N . GLY A 1 387 ? 10.736 3.352 17.164 1.00 97.75 387 GLY A N 1
ATOM 2985 C CA . GLY A 1 387 ? 10.064 4.436 17.889 1.00 97.75 387 GLY A CA 1
ATOM 2986 C C . GLY A 1 387 ? 9.662 5.617 16.991 1.00 97.75 387 GLY A C 1
ATOM 2987 O O . GLY A 1 387 ? 8.615 6.246 17.199 1.00 97.75 387 GLY A O 1
ATOM 2988 N N . TRP A 1 388 ? 10.456 5.918 15.960 1.00 97.88 388 TRP A N 1
ATOM 2989 C CA . TRP A 1 388 ? 10.101 6.919 14.955 1.00 97.88 388 TRP A CA 1
ATOM 2990 C C . TRP A 1 388 ? 8.896 6.478 14.110 1.00 97.88 388 TRP A C 1
ATOM 2992 O O . TRP A 1 388 ? 7.963 7.267 13.965 1.00 97.88 388 TRP A O 1
ATOM 3002 N N . LEU A 1 389 ? 8.841 5.216 13.663 1.00 98.06 389 LEU A N 1
ATOM 3003 C CA . LEU A 1 389 ? 7.691 4.653 12.939 1.00 98.06 389 LEU A CA 1
ATOM 3004 C C . LEU A 1 389 ? 6.400 4.773 13.746 1.00 98.06 389 LEU A C 1
ATOM 3006 O O . LEU A 1 389 ? 5.379 5.209 13.217 1.00 98.06 389 LEU A O 1
ATOM 3010 N N . GLN A 1 390 ? 6.452 4.487 15.049 1.00 96.69 390 GLN A N 1
ATOM 3011 C CA . GLN A 1 390 ? 5.299 4.696 15.920 1.00 96.69 390 GLN A CA 1
ATOM 3012 C C . GLN A 1 390 ? 4.851 6.169 15.913 1.00 96.69 390 GLN A C 1
ATOM 3014 O O . GLN A 1 390 ? 3.657 6.447 15.809 1.00 96.69 390 GLN A O 1
ATOM 3019 N N . SER A 1 391 ? 5.787 7.123 15.991 1.00 97.69 391 SER A N 1
ATOM 3020 C CA . SER A 1 391 ? 5.475 8.563 15.926 1.00 97.69 391 SER A CA 1
ATOM 3021 C C . SER A 1 391 ? 4.814 8.952 14.601 1.00 97.69 391 SER A C 1
ATOM 3023 O O . SER A 1 391 ? 3.841 9.703 14.597 1.00 97.69 391 SER A O 1
ATOM 3025 N N . MET A 1 392 ? 5.331 8.439 13.483 1.00 98.06 392 MET A N 1
ATOM 3026 C CA . MET A 1 392 ? 4.819 8.710 12.137 1.00 98.06 392 MET A CA 1
ATOM 3027 C C . MET A 1 392 ? 3.424 8.123 11.930 1.00 98.06 392 MET A C 1
ATOM 3029 O O . MET A 1 392 ? 2.529 8.814 11.440 1.00 98.06 392 MET A O 1
ATOM 3033 N N . SER A 1 393 ? 3.212 6.893 12.396 1.00 97.25 393 SER A N 1
ATOM 3034 C CA . SER A 1 393 ? 1.905 6.241 12.406 1.00 97.25 393 SER A CA 1
ATOM 3035 C C . SER A 1 393 ? 0.888 7.059 13.209 1.00 97.25 393 SER A C 1
ATOM 3037 O O . SER A 1 393 ? -0.165 7.411 12.685 1.00 97.25 393 SER A O 1
ATOM 3039 N N . HIS A 1 394 ? 1.222 7.504 14.428 1.00 95.75 394 HIS A N 1
ATOM 3040 C CA . HIS A 1 394 ? 0.331 8.375 15.211 1.00 95.75 394 HIS A CA 1
ATOM 3041 C C . HIS A 1 394 ? 0.023 9.696 14.497 1.00 95.75 394 HIS A C 1
ATOM 3043 O O . HIS A 1 394 ? -1.120 10.150 14.506 1.00 95.75 394 HIS A O 1
ATOM 3049 N N . ARG A 1 395 ? 1.020 10.305 13.843 1.00 96.81 395 ARG A N 1
ATOM 3050 C CA . ARG A 1 395 ? 0.866 11.595 13.157 1.00 96.81 395 ARG A CA 1
ATOM 3051 C C . ARG A 1 395 ? -0.158 11.558 12.021 1.00 96.81 395 ARG A C 1
ATOM 3053 O O . ARG A 1 395 ? -0.831 12.559 11.802 1.00 96.81 395 ARG A O 1
ATOM 3060 N N . CYS A 1 396 ? -0.304 10.417 11.350 1.00 96.81 396 CYS A N 1
ATOM 3061 C CA . CYS A 1 396 ? -1.310 10.189 10.309 1.00 96.81 396 CYS A CA 1
ATOM 3062 C C . CYS A 1 396 ? -2.535 9.394 10.804 1.00 96.81 396 CYS A C 1
ATOM 3064 O O . CYS A 1 396 ? -3.299 8.866 9.999 1.00 96.81 396 CYS A O 1
ATOM 3066 N N . GLY A 1 397 ? -2.743 9.287 12.122 1.00 94.81 397 GLY A N 1
ATOM 3067 C CA . GLY A 1 397 ? -3.894 8.584 12.697 1.00 94.81 397 GLY A CA 1
ATOM 3068 C C . GLY A 1 397 ? -3.897 7.081 12.405 1.00 94.81 397 GLY A C 1
ATOM 3069 O O . GLY A 1 397 ? -4.933 6.522 12.061 1.00 94.81 397 GLY A O 1
ATOM 3070 N N . GLY A 1 398 ? -2.739 6.429 12.472 1.00 95.06 398 GLY A N 1
ATOM 3071 C CA . GLY A 1 398 ? -2.585 4.998 12.206 1.00 95.06 398 GLY A CA 1
ATOM 3072 C C . GLY A 1 398 ? -2.734 4.617 10.732 1.00 95.06 398 GLY A C 1
ATOM 3073 O O . GLY A 1 398 ? -3.048 3.471 10.443 1.00 95.06 398 GLY A O 1
ATOM 3074 N N . SER A 1 399 ? -2.553 5.566 9.806 1.00 96.25 399 SER A N 1
ATOM 3075 C CA . SER A 1 399 ? -2.708 5.365 8.352 1.00 96.25 399 SER A CA 1
ATOM 3076 C C . SER A 1 399 ? -1.359 5.389 7.636 1.00 96.25 399 SER A C 1
ATOM 3078 O O . SER A 1 399 ? -1.178 6.103 6.653 1.00 96.25 399 SER A O 1
ATOM 3080 N N . LEU A 1 400 ? -0.397 4.646 8.181 1.00 98.50 400 LEU A N 1
ATOM 3081 C CA . LEU A 1 400 ? 0.940 4.472 7.621 1.00 98.50 400 LEU A CA 1
ATOM 3082 C C . LEU A 1 400 ? 1.105 3.015 7.205 1.00 98.50 400 LEU A C 1
ATOM 3084 O O . LEU A 1 400 ? 0.910 2.127 8.040 1.00 98.50 400 LEU A O 1
ATOM 3088 N N . ILE A 1 401 ? 1.508 2.778 5.964 1.00 98.69 401 ILE A N 1
ATOM 3089 C CA . ILE A 1 401 ? 2.025 1.480 5.529 1.00 98.69 401 ILE A CA 1
ATOM 3090 C C . ILE A 1 401 ? 3.515 1.582 5.206 1.00 98.69 401 ILE A C 1
ATOM 3092 O O . ILE A 1 401 ? 4.037 2.674 4.990 1.00 98.69 401 ILE A O 1
ATOM 3096 N N . ILE A 1 402 ? 4.180 0.430 5.171 1.00 98.81 402 ILE A N 1
ATOM 3097 C CA . ILE A 1 402 ? 5.490 0.280 4.535 1.00 98.81 402 ILE A CA 1
ATOM 3098 C C . ILE A 1 402 ? 5.279 -0.381 3.166 1.00 98.81 402 ILE A C 1
ATOM 3100 O O . ILE A 1 402 ? 5.293 -1.610 3.087 1.00 98.81 402 ILE A O 1
ATOM 3104 N N . GLY A 1 403 ? 4.986 0.387 2.113 1.00 98.69 403 GLY A N 1
ATOM 3105 C CA . GLY A 1 403 ? 4.653 -0.153 0.784 1.00 98.69 403 GLY A CA 1
ATOM 3106 C C . GLY A 1 403 ? 5.819 -0.809 0.073 1.00 98.69 403 GLY A C 1
ATOM 3107 O O . GLY A 1 403 ? 5.609 -1.686 -0.763 1.00 98.69 403 GLY A O 1
ATOM 3108 N N . GLU A 1 404 ? 7.045 -0.494 0.484 1.00 98.88 404 GLU A N 1
ATOM 3109 C CA . GLU A 1 404 ? 8.223 -1.233 0.061 1.00 98.88 404 GLU A CA 1
ATOM 3110 C C . GLU A 1 404 ? 9.261 -1.343 1.177 1.00 98.88 404 GLU A C 1
ATOM 3112 O O . GLU A 1 404 ? 9.643 -0.367 1.827 1.00 98.88 404 GLU A O 1
ATOM 3117 N N . TRP A 1 405 ? 9.737 -2.564 1.396 1.00 98.69 405 TRP A N 1
ATOM 3118 C CA . TRP A 1 405 ? 10.880 -2.877 2.249 1.00 98.69 405 TRP A CA 1
ATOM 3119 C C . TRP A 1 405 ? 11.521 -4.175 1.780 1.00 98.69 405 TRP A C 1
ATOM 3121 O O . TRP A 1 405 ? 10.881 -4.988 1.117 1.00 98.69 405 TRP A O 1
ATOM 3131 N N . SER A 1 406 ? 12.774 -4.409 2.149 1.00 98.38 406 SER A N 1
ATOM 3132 C CA . SER A 1 406 ? 13.460 -5.650 1.799 1.00 98.38 406 SER A CA 1
ATOM 3133 C C . SER A 1 406 ? 14.406 -6.098 2.910 1.00 98.38 406 SER A C 1
ATOM 3135 O O . SER A 1 406 ? 14.687 -5.367 3.868 1.00 98.38 406 SER A O 1
ATOM 3137 N N . ALA A 1 407 ? 14.907 -7.326 2.807 1.00 97.75 407 ALA A N 1
ATOM 3138 C CA . ALA A 1 407 ? 15.947 -7.830 3.700 1.00 97.75 407 ALA A CA 1
ATOM 3139 C C . ALA A 1 407 ? 17.355 -7.461 3.196 1.00 97.75 407 ALA A C 1
ATOM 3141 O O . ALA A 1 407 ? 18.355 -7.880 3.781 1.00 97.75 407 ALA A O 1
ATOM 3142 N N . ALA A 1 408 ? 17.459 -6.699 2.103 1.00 97.25 408 ALA A N 1
ATOM 3143 C CA . ALA A 1 408 ? 18.731 -6.302 1.529 1.00 97.25 408 ALA A CA 1
ATOM 3144 C C . ALA A 1 408 ? 19.474 -5.307 2.429 1.00 97.25 408 ALA A C 1
ATOM 3146 O O . ALA A 1 408 ? 18.916 -4.339 2.947 1.00 97.25 408 ALA A O 1
ATOM 3147 N N . LEU A 1 409 ? 20.778 -5.532 2.543 1.00 96.38 409 LEU A N 1
ATOM 3148 C CA . LEU A 1 409 ? 21.742 -4.632 3.159 1.00 96.38 409 LEU A CA 1
ATOM 3149 C C . LEU A 1 409 ? 22.855 -4.366 2.154 1.00 96.38 409 LEU A C 1
ATOM 3151 O O . LEU A 1 409 ? 23.074 -5.154 1.230 1.00 96.38 409 LEU A O 1
ATOM 3155 N N . ASN A 1 410 ? 23.579 -3.264 2.331 1.00 95.00 410 ASN A N 1
ATOM 3156 C CA . ASN A 1 410 ? 24.803 -3.088 1.564 1.00 95.00 410 ASN A CA 1
ATOM 3157 C C . ASN A 1 410 ? 25.812 -4.192 1.952 1.00 95.00 410 ASN A C 1
ATOM 3159 O O . ASN A 1 410 ? 25.925 -4.493 3.142 1.00 95.00 410 ASN A O 1
ATOM 3163 N N . PRO A 1 411 ? 26.589 -4.769 1.015 1.00 92.75 411 PRO A N 1
ATOM 3164 C CA . PRO A 1 411 ? 27.639 -5.732 1.362 1.00 92.75 411 PRO A CA 1
ATOM 3165 C C . PRO A 1 411 ? 28.620 -5.219 2.430 1.00 92.75 411 PRO A C 1
ATOM 3167 O O . PRO A 1 411 ? 29.116 -5.992 3.251 1.00 92.75 411 PRO A O 1
ATOM 3170 N N . SER A 1 412 ? 28.867 -3.905 2.483 1.00 94.62 412 SER A N 1
ATOM 3171 C CA . SER A 1 412 ? 29.703 -3.301 3.522 1.00 94.62 412 SER A CA 1
ATOM 3172 C C . SER A 1 412 ? 29.104 -3.391 4.929 1.00 94.62 412 SER A C 1
ATOM 3174 O O . SER A 1 412 ? 29.864 -3.322 5.889 1.00 94.62 412 SER A O 1
ATOM 3176 N N . SER A 1 413 ? 27.796 -3.588 5.091 1.00 96.62 413 SER A N 1
ATOM 3177 C CA . SER A 1 413 ? 27.157 -3.766 6.402 1.00 96.62 413 SER A CA 1
ATOM 3178 C C . SER A 1 413 ? 27.444 -5.136 7.028 1.00 96.62 413 SER A C 1
ATOM 3180 O O . SER A 1 413 ? 27.207 -5.315 8.223 1.00 96.62 413 SER A O 1
ATOM 3182 N N . LEU A 1 414 ? 27.939 -6.092 6.231 1.00 95.75 414 LEU A N 1
ATOM 3183 C CA . LEU A 1 414 ? 28.186 -7.484 6.625 1.00 95.75 414 LEU A CA 1
ATOM 3184 C C . LEU A 1 414 ? 29.674 -7.869 6.603 1.00 95.75 414 LEU A C 1
ATOM 3186 O O . LEU A 1 414 ? 30.024 -8.924 7.116 1.00 95.75 414 LEU A O 1
ATOM 3190 N N . HIS A 1 415 ? 30.560 -7.035 6.044 1.00 94.50 415 HIS A N 1
ATOM 3191 C CA . HIS A 1 415 ? 31.960 -7.411 5.781 1.00 94.50 415 HIS A CA 1
ATOM 3192 C C . HIS A 1 415 ? 32.783 -7.771 7.029 1.00 94.50 415 HIS A C 1
ATOM 3194 O O . HIS A 1 415 ? 33.853 -8.362 6.901 1.00 94.50 415 HIS A O 1
ATOM 3200 N N . HIS A 1 416 ? 32.353 -7.336 8.221 1.00 95.19 416 HIS A N 1
ATOM 3201 C CA . HIS A 1 416 ? 33.030 -7.643 9.485 1.00 95.19 416 HIS A CA 1
ATOM 3202 C C . HIS A 1 416 ? 32.667 -9.026 10.027 1.00 95.19 416 HIS A C 1
ATOM 3204 O O . HIS A 1 416 ? 33.349 -9.518 10.924 1.00 95.19 416 HIS A O 1
ATOM 3210 N N . LEU A 1 417 ? 31.595 -9.626 9.511 1.00 95.88 417 LEU A N 1
ATOM 3211 C CA . LEU A 1 417 ? 31.200 -10.996 9.797 1.00 95.88 417 LEU A CA 1
ATOM 3212 C C . LEU A 1 417 ? 31.958 -11.948 8.872 1.00 95.88 417 LEU A C 1
ATOM 3214 O O . LEU A 1 417 ? 32.407 -11.570 7.790 1.00 95.88 417 LEU A O 1
ATOM 3218 N N . GLY A 1 418 ? 32.100 -13.196 9.314 1.00 94.25 418 GLY A N 1
ATOM 3219 C CA . GLY A 1 418 ? 32.681 -14.272 8.518 1.00 94.25 418 GLY A CA 1
ATOM 3220 C C . GLY A 1 418 ? 31.810 -14.661 7.318 1.00 94.25 418 GLY A C 1
ATOM 3221 O O . GLY A 1 418 ? 31.146 -13.834 6.700 1.00 94.25 418 GLY A O 1
ATOM 3222 N N . GLY A 1 419 ? 31.814 -15.946 6.965 1.00 92.75 419 GLY A N 1
ATOM 3223 C CA . GLY A 1 419 ? 30.988 -16.456 5.868 1.00 92.75 419 GLY A CA 1
ATOM 3224 C C . GLY A 1 419 ? 29.481 -16.436 6.157 1.00 92.75 419 GLY A C 1
ATOM 3225 O O . GLY A 1 419 ? 29.018 -15.940 7.188 1.00 92.75 419 GLY A O 1
ATOM 3226 N N . GLU A 1 420 ? 28.722 -17.052 5.253 1.00 91.56 420 GLU A N 1
ATOM 3227 C CA . GLU A 1 420 ? 27.256 -17.166 5.307 1.00 91.56 420 GLU A CA 1
ATOM 3228 C C . GLU A 1 420 ? 26.711 -17.624 6.668 1.00 91.56 420 GLU A C 1
ATOM 3230 O O . GLU A 1 420 ? 25.685 -17.120 7.118 1.00 91.56 420 GLU A O 1
ATOM 3235 N N . ASP A 1 421 ? 27.413 -18.509 7.381 1.00 94.31 421 ASP A N 1
ATOM 3236 C CA . ASP A 1 421 ? 26.972 -19.004 8.693 1.00 94.31 421 ASP A CA 1
ATOM 3237 C C . ASP A 1 421 ? 26.893 -17.920 9.776 1.00 94.31 421 ASP A C 1
ATOM 3239 O O . ASP A 1 421 ? 26.134 -18.070 10.731 1.00 94.31 421 ASP A O 1
ATOM 3243 N N . GLN A 1 422 ? 27.631 -16.816 9.622 1.00 96.31 422 GLN A N 1
ATOM 3244 C CA . GLN A 1 422 ? 27.529 -15.643 10.495 1.00 96.31 422 GLN A CA 1
ATOM 3245 C C . GLN A 1 422 ? 26.647 -14.550 9.885 1.00 96.31 422 GLN A C 1
ATOM 3247 O O . GLN A 1 422 ? 25.875 -13.911 10.600 1.00 96.31 422 GLN A O 1
ATOM 3252 N N . GLN A 1 423 ? 26.730 -14.341 8.569 1.00 95.88 423 GLN A N 1
ATOM 3253 C CA . GLN A 1 423 ? 25.983 -13.277 7.893 1.00 95.88 423 GLN A CA 1
ATOM 3254 C C . GLN A 1 423 ? 24.475 -13.542 7.860 1.00 95.88 423 GLN A C 1
ATOM 3256 O O . GLN A 1 423 ? 23.690 -12.627 8.111 1.00 95.88 423 GLN A O 1
ATOM 3261 N N . ARG A 1 424 ? 24.053 -14.785 7.600 1.00 96.06 424 ARG A N 1
ATOM 3262 C CA . ARG A 1 424 ? 22.634 -15.152 7.495 1.00 96.06 424 ARG A CA 1
ATOM 3263 C C . ARG A 1 424 ? 21.873 -14.916 8.808 1.00 96.06 424 ARG A C 1
ATOM 3265 O O . ARG A 1 424 ? 20.860 -14.223 8.742 1.00 96.06 424 ARG A O 1
ATOM 3272 N N . PRO A 1 425 ? 22.331 -15.379 9.992 1.00 97.38 425 PRO A N 1
ATOM 3273 C CA . PRO A 1 425 ? 21.662 -15.058 11.255 1.00 97.38 425 PRO A CA 1
ATOM 3274 C C . PRO A 1 425 ? 21.593 -13.555 11.559 1.00 97.38 425 PRO A C 1
ATOM 3276 O O . PRO A 1 425 ? 20.546 -13.076 11.986 1.00 97.38 425 PRO A O 1
ATOM 3279 N N . ALA A 1 426 ? 22.663 -12.794 11.294 1.00 97.31 426 ALA A N 1
ATOM 3280 C CA . ALA A 1 426 ? 22.666 -11.345 11.517 1.00 97.31 426 ALA A CA 1
ATOM 3281 C C . ALA A 1 426 ? 21.651 -10.624 10.611 1.00 97.31 426 ALA A C 1
ATOM 3283 O O . ALA A 1 426 ? 20.886 -9.769 11.064 1.00 97.31 426 ALA A O 1
ATOM 3284 N N . LYS A 1 427 ? 21.597 -11.012 9.330 1.00 97.56 427 LYS A N 1
ATOM 3285 C CA . LYS A 1 427 ? 20.613 -10.504 8.366 1.00 97.56 427 LYS A CA 1
ATOM 3286 C C . LYS A 1 427 ? 19.186 -10.898 8.756 1.00 97.56 427 LYS A C 1
ATOM 3288 O O . LYS A 1 427 ? 18.282 -10.075 8.630 1.00 97.56 427 LYS A O 1
ATOM 3293 N N . ALA A 1 428 ? 18.989 -12.119 9.257 1.00 98.25 428 ALA A N 1
ATOM 3294 C CA . ALA A 1 428 ? 17.697 -12.588 9.745 1.00 98.25 428 ALA A CA 1
ATOM 3295 C C . ALA A 1 428 ? 17.215 -11.767 10.948 1.00 98.25 428 ALA A C 1
ATOM 3297 O O . ALA A 1 428 ? 16.064 -11.340 10.974 1.00 98.25 428 ALA A O 1
ATOM 3298 N N . GLU A 1 429 ? 18.093 -11.456 11.907 1.00 98.44 429 GLU A N 1
ATOM 3299 C CA . GLU A 1 429 ? 17.756 -10.579 13.035 1.00 98.44 429 GLU A CA 1
ATOM 3300 C C . GLU A 1 429 ? 17.313 -9.188 12.556 1.00 98.44 429 GLU A C 1
ATOM 3302 O O . GLU A 1 429 ? 16.273 -8.678 12.982 1.00 98.44 429 GLU A O 1
ATOM 3307 N N . TYR A 1 430 ? 18.053 -8.598 11.613 1.00 98.44 430 TYR A N 1
ATOM 3308 C CA . TYR A 1 430 ? 17.675 -7.336 10.978 1.00 98.44 430 TYR A CA 1
ATOM 3309 C C . TYR A 1 430 ? 16.292 -7.409 10.310 1.00 98.44 430 TYR A C 1
ATOM 3311 O O . TYR A 1 430 ? 15.428 -6.572 10.589 1.00 98.44 430 TYR A O 1
ATOM 3319 N N . ALA A 1 431 ? 16.053 -8.417 9.468 1.00 98.44 431 ALA A N 1
ATOM 3320 C CA . ALA A 1 431 ? 14.790 -8.576 8.751 1.00 98.44 431 ALA A CA 1
ATOM 3321 C C . ALA A 1 431 ? 13.611 -8.853 9.701 1.00 98.44 431 ALA A C 1
ATOM 3323 O O . ALA A 1 431 ? 12.531 -8.289 9.531 1.00 98.44 431 ALA A O 1
ATOM 3324 N N . HIS A 1 432 ? 13.822 -9.649 10.751 1.00 98.31 432 HIS A N 1
ATOM 3325 C CA . HIS A 1 432 ? 12.814 -9.934 11.771 1.00 98.31 432 HIS A CA 1
ATOM 3326 C C . HIS A 1 432 ? 12.448 -8.686 12.580 1.00 98.31 432 HIS A C 1
ATOM 3328 O O . HIS A 1 432 ? 11.274 -8.483 12.896 1.00 98.31 432 HIS A O 1
ATOM 3334 N N . ASN A 1 433 ? 13.425 -7.835 12.901 1.00 98.44 433 ASN A N 1
ATOM 3335 C CA . ASN A 1 433 ? 13.182 -6.580 13.608 1.00 98.44 433 ASN A CA 1
ATOM 3336 C C . ASN A 1 433 ? 12.410 -5.574 12.740 1.00 98.44 433 ASN A C 1
ATOM 3338 O O . ASN A 1 433 ? 11.489 -4.932 13.248 1.00 98.44 433 ASN A O 1
ATOM 3342 N N . GLN A 1 434 ? 12.704 -5.494 11.434 1.00 98.44 434 GLN A N 1
ATOM 3343 C CA . GLN A 1 434 ? 11.871 -4.756 10.471 1.00 98.44 434 GLN A CA 1
ATOM 3344 C C . GLN A 1 434 ? 10.426 -5.252 10.502 1.00 98.44 434 GLN A C 1
ATOM 3346 O O . GLN A 1 434 ? 9.520 -4.508 10.877 1.00 98.44 434 GLN A O 1
ATOM 3351 N N . TRP A 1 435 ? 10.235 -6.532 10.188 1.00 98.19 435 TRP A N 1
ATOM 3352 C CA . TRP A 1 435 ? 8.931 -7.174 10.089 1.00 98.19 435 TRP A CA 1
ATOM 3353 C C . TRP A 1 435 ? 8.074 -6.975 11.346 1.00 98.19 435 TRP A C 1
ATOM 3355 O O . TRP A 1 435 ? 6.951 -6.475 11.264 1.00 98.19 435 TRP A O 1
ATOM 3365 N N . LYS A 1 436 ? 8.624 -7.274 12.530 1.00 97.44 436 LYS A N 1
ATOM 3366 C CA . LYS A 1 436 ? 7.918 -7.096 13.808 1.00 97.44 436 LYS A CA 1
ATOM 3367 C C . LYS A 1 436 ? 7.600 -5.632 14.102 1.00 97.44 436 LYS A C 1
ATOM 3369 O O . LYS A 1 436 ? 6.528 -5.343 14.626 1.00 97.44 436 LYS A O 1
ATOM 3374 N N . SER A 1 437 ? 8.498 -4.700 13.781 1.00 98.06 437 SER A N 1
ATOM 3375 C CA . SER A 1 437 ? 8.232 -3.270 13.969 1.00 98.06 437 SER A CA 1
ATOM 3376 C C . SER A 1 437 ? 7.128 -2.766 13.043 1.00 98.06 437 SER A C 1
ATOM 3378 O O . SER A 1 437 ? 6.289 -1.969 13.468 1.00 98.06 437 SER A O 1
ATOM 3380 N N . TYR A 1 438 ? 7.088 -3.240 11.799 1.00 98.12 438 TYR A N 1
ATOM 3381 C CA . TYR A 1 438 ? 6.051 -2.855 10.844 1.00 98.12 438 TYR A CA 1
ATOM 3382 C C . TYR A 1 438 ? 4.694 -3.411 11.261 1.00 98.12 438 TYR A C 1
ATOM 3384 O O . TYR A 1 438 ? 3.724 -2.657 11.323 1.00 98.12 438 TYR A O 1
ATOM 3392 N N . ASP A 1 439 ? 4.629 -4.682 11.657 1.00 96.44 439 ASP A N 1
ATOM 3393 C CA . ASP A 1 439 ? 3.398 -5.280 12.174 1.00 96.44 439 ASP A CA 1
ATOM 3394 C C . ASP A 1 439 ? 2.918 -4.595 13.462 1.00 96.44 439 ASP A C 1
ATOM 3396 O O . ASP A 1 439 ? 1.731 -4.288 13.622 1.00 96.44 439 ASP A O 1
ATOM 3400 N N . LYS A 1 440 ? 3.840 -4.236 14.355 1.00 95.25 440 LYS A N 1
ATOM 3401 C CA . LYS A 1 440 ? 3.496 -3.541 15.594 1.00 95.25 440 LYS A CA 1
ATOM 3402 C C . LYS A 1 440 ? 2.932 -2.141 15.334 1.00 95.25 440 LYS A C 1
ATOM 3404 O O . LYS A 1 440 ? 1.873 -1.815 15.875 1.00 95.25 440 LYS A O 1
ATOM 3409 N N . PHE A 1 441 ? 3.602 -1.325 14.519 1.00 96.81 441 PHE A N 1
ATOM 3410 C CA . PHE A 1 441 ? 3.344 0.120 14.455 1.00 96.81 441 PHE A CA 1
ATOM 3411 C C . PHE A 1 441 ? 2.601 0.613 13.210 1.00 96.81 441 PHE A C 1
ATOM 3413 O O . PHE A 1 441 ? 2.019 1.698 13.263 1.00 96.81 441 PHE A O 1
ATOM 3420 N N . CYS A 1 442 ? 2.599 -0.140 12.112 1.00 97.81 442 CYS A N 1
ATOM 3421 C CA . CYS A 1 442 ? 2.019 0.281 10.835 1.00 97.81 442 CYS A CA 1
ATOM 3422 C C . CYS A 1 442 ? 0.701 -0.457 10.549 1.00 97.81 442 CYS A C 1
ATOM 3424 O O . CYS A 1 442 ? 0.426 -1.532 11.094 1.00 97.81 442 CYS A O 1
ATOM 3426 N N . ALA A 1 443 ? -0.130 0.118 9.682 1.00 97.75 443 ALA A N 1
ATOM 3427 C CA . ALA A 1 443 ? -1.362 -0.506 9.205 1.00 97.75 443 ALA A CA 1
ATOM 3428 C C . ALA A 1 443 ? -1.088 -1.673 8.246 1.00 97.75 443 ALA A C 1
ATOM 3430 O O . ALA A 1 443 ? -1.927 -2.555 8.097 1.00 97.75 443 ALA A O 1
ATOM 3431 N N . GLY A 1 444 ? 0.097 -1.715 7.642 1.00 98.12 444 GLY A N 1
ATOM 3432 C CA . GLY A 1 444 ? 0.511 -2.798 6.767 1.00 98.12 444 GLY A CA 1
ATOM 3433 C C . GLY A 1 444 ? 1.940 -2.647 6.264 1.00 98.12 444 GLY A C 1
ATOM 3434 O O . GLY A 1 444 ? 2.604 -1.648 6.549 1.00 98.12 444 GLY A O 1
ATOM 3435 N N . TYR A 1 445 ? 2.409 -3.661 5.547 1.00 98.81 445 TYR A N 1
ATOM 3436 C CA . TYR A 1 445 ? 3.743 -3.722 4.961 1.00 98.81 445 TYR A CA 1
ATOM 3437 C C . TYR A 1 445 ? 3.773 -4.665 3.757 1.00 98.81 445 TYR A C 1
ATOM 3439 O O . TYR A 1 445 ? 3.112 -5.705 3.763 1.00 98.81 445 TYR A O 1
ATOM 3447 N N . PHE A 1 446 ? 4.581 -4.320 2.755 1.00 98.88 446 PHE A N 1
ATOM 3448 C CA . PHE A 1 446 ? 4.699 -5.051 1.499 1.00 98.88 446 PHE A CA 1
ATOM 3449 C C . PHE A 1 446 ? 6.171 -5.289 1.158 1.00 98.88 446 PHE A C 1
ATOM 3451 O O . PHE A 1 446 ? 6.922 -4.357 0.876 1.00 98.88 446 PHE A O 1
ATOM 3458 N N . PHE A 1 447 ? 6.613 -6.546 1.219 1.00 98.81 447 PHE A N 1
ATOM 3459 C CA . PHE A 1 447 ? 7.999 -6.885 0.887 1.00 98.81 447 PHE A CA 1
ATOM 3460 C C . PHE A 1 447 ? 8.253 -6.667 -0.609 1.00 98.81 447 PHE A C 1
ATOM 3462 O O . PHE A 1 447 ? 7.497 -7.157 -1.452 1.00 98.81 447 PHE A O 1
ATOM 3469 N N . TRP A 1 448 ? 9.310 -5.939 -0.946 1.00 98.69 448 TRP A N 1
ATOM 3470 C CA . TRP A 1 448 ? 9.803 -5.768 -2.304 1.00 98.69 448 TRP A CA 1
ATOM 3471 C C . TRP A 1 448 ? 10.919 -6.790 -2.571 1.00 98.69 448 TRP A C 1
ATOM 3473 O O . TRP A 1 448 ? 12.031 -6.647 -2.059 1.00 98.69 448 TRP A O 1
ATOM 3483 N N . THR A 1 449 ? 10.671 -7.861 -3.329 1.00 98.62 449 THR A N 1
ATOM 3484 C CA . THR A 1 449 ? 9.445 -8.275 -4.049 1.00 98.62 449 THR A CA 1
ATOM 3485 C C . THR A 1 449 ? 9.209 -9.787 -3.906 1.00 98.62 449 THR A C 1
ATOM 3487 O O . THR A 1 449 ? 10.046 -10.491 -3.341 1.00 98.62 449 THR A O 1
ATOM 3490 N N . LEU A 1 450 ? 8.075 -10.320 -4.387 1.00 98.50 450 LEU A N 1
ATOM 3491 C CA . LEU A 1 450 ? 7.784 -11.756 -4.333 1.00 98.50 450 LEU A CA 1
ATOM 3492 C C . LEU A 1 450 ? 8.913 -12.585 -4.972 1.00 98.50 450 LEU A C 1
ATOM 3494 O O . LEU A 1 450 ? 9.454 -13.484 -4.324 1.00 98.50 450 LEU A O 1
ATOM 3498 N N . LYS A 1 451 ? 9.295 -12.266 -6.219 1.00 97.31 451 LYS A N 1
ATOM 3499 C CA . LYS A 1 451 ? 10.363 -12.973 -6.942 1.00 97.31 451 LYS A CA 1
ATOM 3500 C C . LYS A 1 451 ? 11.044 -12.144 -8.028 1.00 97.31 451 LYS A C 1
ATOM 3502 O O . LYS A 1 451 ? 10.529 -11.125 -8.470 1.00 97.31 451 LYS A O 1
ATOM 3507 N N . LYS A 1 452 ? 12.200 -12.642 -8.469 1.00 96.38 452 LYS A N 1
ATOM 3508 C CA . LYS A 1 452 ? 13.042 -12.106 -9.546 1.00 96.38 452 LYS A CA 1
ATOM 3509 C C . LYS A 1 452 ? 13.735 -13.242 -10.291 1.00 96.38 452 LYS A C 1
ATOM 3511 O O . LYS A 1 452 ? 13.899 -14.328 -9.737 1.00 96.38 452 LYS A O 1
ATOM 3516 N N . GLU A 1 453 ? 14.197 -12.985 -11.507 1.00 97.44 453 GLU A N 1
ATOM 3517 C CA . GLU A 1 453 ? 15.045 -13.918 -12.249 1.00 97.44 453 GLU A CA 1
ATOM 3518 C C . GLU A 1 453 ? 16.464 -13.987 -11.664 1.00 97.44 453 GLU A C 1
ATOM 3520 O O . GLU A 1 453 ? 16.919 -13.095 -10.942 1.00 97.44 453 GLU A O 1
ATOM 3525 N N . GLY A 1 454 ? 17.207 -15.033 -12.025 1.00 95.56 454 GLY A N 1
ATOM 3526 C CA . GLY A 1 454 ? 18.593 -15.235 -11.604 1.00 95.56 454 GLY A CA 1
ATOM 3527 C C . GLY A 1 454 ? 18.730 -16.082 -10.331 1.00 95.56 454 GLY A C 1
ATOM 3528 O O . GLY A 1 454 ? 17.785 -16.768 -9.943 1.00 95.56 454 GLY A O 1
ATOM 3529 N N . PRO A 1 455 ? 19.920 -16.095 -9.702 1.00 95.62 455 PRO A N 1
ATOM 3530 C CA . PRO A 1 455 ? 20.168 -16.915 -8.519 1.00 95.62 455 PRO A CA 1
ATOM 3531 C C . PRO A 1 455 ? 19.332 -16.449 -7.312 1.00 95.62 455 PRO A C 1
ATOM 3533 O O . PRO A 1 455 ? 18.936 -15.275 -7.269 1.00 95.62 455 PRO A O 1
ATOM 3536 N N . PRO A 1 456 ? 19.107 -17.336 -6.318 1.00 95.00 456 PRO A N 1
ATOM 3537 C CA . PRO A 1 456 ? 18.407 -16.995 -5.084 1.00 95.00 456 PRO A CA 1
ATOM 3538 C C . PRO A 1 456 ? 18.985 -15.750 -4.410 1.00 95.00 456 PRO A C 1
ATOM 3540 O O . PRO A 1 456 ? 20.194 -15.645 -4.204 1.00 95.00 456 PRO A O 1
ATOM 3543 N N . ASP A 1 457 ? 18.108 -14.824 -4.036 1.00 95.81 457 ASP A N 1
ATOM 3544 C CA . ASP A 1 457 ? 18.465 -13.541 -3.434 1.00 95.81 457 ASP A CA 1
ATOM 3545 C C . ASP A 1 457 ? 17.568 -13.286 -2.224 1.00 95.81 457 ASP A C 1
ATOM 3547 O O . ASP A 1 457 ? 16.457 -12.777 -2.346 1.00 95.81 457 ASP A O 1
ATOM 3551 N N . SER A 1 458 ? 18.055 -13.628 -1.031 1.00 95.88 458 SER A N 1
ATOM 3552 C CA . SER A 1 458 ? 17.331 -13.394 0.224 1.00 95.88 458 SER A CA 1
ATOM 3553 C C . SER A 1 458 ? 17.259 -11.925 0.638 1.00 95.88 458 SER A C 1
ATOM 3555 O O . SER A 1 458 ? 16.775 -11.621 1.722 1.00 95.88 458 SER A O 1
ATOM 3557 N N . GLY A 1 459 ? 17.836 -11.000 -0.136 1.00 96.75 459 GLY A N 1
ATOM 3558 C CA . GLY A 1 459 ? 17.684 -9.563 0.064 1.00 96.75 459 GLY A CA 1
ATOM 3559 C C . GLY A 1 459 ? 16.412 -9.037 -0.586 1.00 96.75 459 GLY A C 1
ATOM 3560 O O . GLY A 1 459 ? 15.675 -8.310 0.073 1.00 96.75 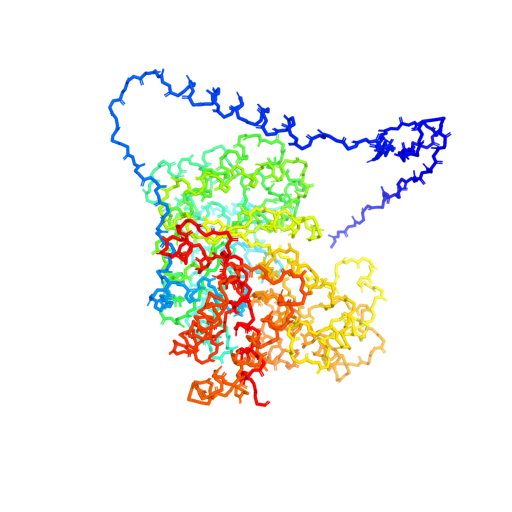459 GLY A O 1
ATOM 3561 N N . TRP A 1 460 ? 16.160 -9.436 -1.834 1.00 97.75 460 TRP A N 1
ATOM 3562 C CA . TRP A 1 460 ? 15.132 -8.847 -2.703 1.00 97.75 460 TRP A CA 1
ATOM 3563 C C . TRP A 1 460 ? 14.052 -9.819 -3.190 1.00 97.75 460 TRP A C 1
ATOM 3565 O O . TRP A 1 460 ? 13.034 -9.372 -3.704 1.00 97.75 460 TRP A O 1
ATOM 3575 N N . GLY A 1 461 ? 14.246 -11.133 -3.057 1.00 97.94 461 GLY A N 1
ATOM 3576 C CA . GLY A 1 461 ? 13.248 -12.149 -3.399 1.00 97.94 461 GLY A CA 1
ATOM 3577 C C . GLY A 1 461 ? 12.636 -12.766 -2.147 1.00 97.94 461 GLY A C 1
ATOM 3578 O O . GLY A 1 461 ? 13.347 -13.380 -1.349 1.00 97.94 461 GLY A O 1
ATOM 3579 N N . PHE A 1 462 ? 11.320 -12.640 -1.980 1.00 98.25 462 PHE A N 1
ATOM 3580 C CA . PHE A 1 462 ? 10.619 -13.135 -0.798 1.00 98.25 462 PHE A CA 1
ATOM 3581 C C . PHE A 1 462 ? 10.727 -14.660 -0.657 1.00 98.25 462 PHE A C 1
ATOM 3583 O O . PHE A 1 462 ? 11.064 -15.126 0.430 1.00 98.25 462 PHE A O 1
ATOM 3590 N N . TYR A 1 463 ? 10.571 -15.427 -1.749 1.00 97.12 463 TYR A N 1
ATOM 3591 C CA . TYR A 1 463 ? 10.820 -16.882 -1.744 1.00 97.12 463 TYR A CA 1
ATOM 3592 C C . TYR A 1 463 ? 12.186 -17.214 -1.152 1.00 97.12 463 TYR A C 1
ATOM 3594 O O . TYR A 1 463 ? 12.290 -17.931 -0.162 1.00 97.12 463 TYR A O 1
ATOM 3602 N N . SER A 1 464 ? 13.240 -16.621 -1.714 1.00 97.12 464 SER A N 1
ATOM 3603 C CA . SER A 1 464 ? 14.609 -16.880 -1.280 1.00 97.12 464 SER A CA 1
ATOM 3604 C C . SER A 1 464 ? 14.852 -16.435 0.160 1.00 97.12 464 SER A C 1
ATOM 3606 O O . SER A 1 464 ? 15.602 -17.090 0.878 1.00 97.12 464 SER A O 1
ATOM 3608 N N . ALA A 1 465 ? 14.235 -15.339 0.605 1.00 97.88 465 ALA A N 1
ATOM 3609 C CA . ALA A 1 465 ? 14.356 -14.882 1.984 1.00 97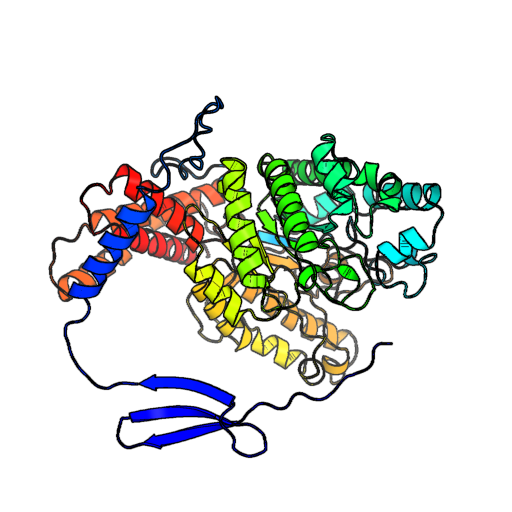.88 465 ALA A CA 1
ATOM 3610 C C . ALA A 1 465 ? 13.732 -15.877 2.974 1.00 97.88 465 ALA A C 1
ATOM 3612 O O . ALA A 1 465 ? 14.327 -16.140 4.020 1.00 97.88 465 ALA A O 1
ATOM 3613 N N . VAL A 1 466 ? 12.583 -16.463 2.630 1.00 97.81 466 VAL A N 1
ATOM 3614 C CA . VAL A 1 466 ? 11.908 -17.492 3.433 1.00 97.81 466 VAL A CA 1
ATOM 3615 C C . VAL A 1 466 ? 12.670 -18.820 3.397 1.00 97.81 466 VAL A C 1
ATOM 3617 O O . VAL A 1 466 ? 13.000 -19.374 4.445 1.00 97.81 466 VAL A O 1
ATOM 3620 N N . GLU A 1 467 ? 13.008 -19.318 2.207 1.00 96.12 467 GLU A N 1
ATOM 3621 C CA . GLU A 1 467 ? 13.698 -20.602 2.003 1.00 96.12 467 GLU A CA 1
ATOM 3622 C C . GLU A 1 467 ? 15.084 -20.638 2.659 1.00 96.12 467 GLU A C 1
ATOM 3624 O O . GLU A 1 467 ? 15.512 -21.674 3.164 1.00 96.12 467 GLU A O 1
ATOM 3629 N N . GLN A 1 468 ? 15.784 -19.500 2.693 1.00 95.75 468 GLN A N 1
ATOM 3630 C CA . GLN A 1 468 ? 17.099 -19.379 3.327 1.00 95.75 468 GLN A CA 1
ATOM 3631 C C . GLN A 1 468 ? 17.027 -18.999 4.812 1.00 95.75 468 GLN A C 1
ATOM 3633 O O . GLN A 1 468 ? 18.071 -18.802 5.432 1.00 95.75 468 GLN A O 1
ATOM 3638 N N . GLY A 1 469 ? 15.835 -18.870 5.400 1.00 95.50 469 GLY A N 1
ATOM 3639 C CA . GLY A 1 469 ? 15.668 -18.553 6.822 1.00 95.50 469 GLY A CA 1
ATOM 3640 C C . GLY A 1 469 ? 16.098 -17.136 7.219 1.00 95.50 469 GLY A C 1
ATOM 3641 O O . GLY A 1 469 ? 16.445 -16.907 8.376 1.00 95.50 469 GLY A O 1
ATOM 3642 N N . VAL A 1 470 ? 16.102 -16.190 6.275 1.00 97.38 470 VAL A N 1
ATOM 3643 C CA . VAL A 1 470 ? 16.284 -14.752 6.554 1.00 97.38 470 VAL A CA 1
ATOM 3644 C C . VAL A 1 470 ? 14.964 -14.110 6.990 1.00 97.38 470 VAL A C 1
ATOM 3646 O O . VAL A 1 470 ? 14.962 -13.185 7.798 1.00 97.38 470 VAL A O 1
ATOM 3649 N N . LEU A 1 471 ? 13.842 -14.604 6.469 1.00 97.62 471 LEU A N 1
ATOM 3650 C CA . LEU A 1 471 ? 12.488 -14.226 6.861 1.00 97.62 471 LEU A CA 1
ATOM 3651 C C . LEU A 1 471 ? 11.721 -15.437 7.417 1.00 97.62 471 LEU A C 1
ATOM 3653 O O . LEU A 1 471 ? 12.080 -16.584 7.132 1.00 97.62 471 LEU A O 1
ATOM 3657 N N . PRO A 1 472 ? 10.662 -15.207 8.216 1.00 95.06 472 PRO A N 1
ATOM 3658 C CA . PRO A 1 472 ? 9.823 -16.279 8.742 1.00 95.06 472 PRO A CA 1
ATOM 3659 C C . PRO A 1 472 ? 9.047 -16.986 7.624 1.00 95.06 472 PRO A C 1
ATOM 3661 O O . PRO A 1 472 ? 8.722 -16.392 6.603 1.00 95.06 472 PRO A O 1
ATOM 3664 N N . GLN A 1 473 ? 8.636 -18.229 7.881 1.00 95.56 473 GLN A N 1
ATOM 3665 C CA . GLN A 1 473 ? 7.756 -19.001 6.988 1.00 95.56 473 GLN A CA 1
ATOM 3666 C C . GLN A 1 473 ? 6.342 -18.411 6.854 1.00 95.56 473 GLN A C 1
ATOM 3668 O O . GLN A 1 473 ? 5.568 -18.850 6.017 1.00 95.56 473 GLN A O 1
ATOM 3673 N N . HIS A 1 474 ? 5.964 -17.451 7.699 1.00 96.31 474 HIS A N 1
ATOM 3674 C CA . HIS A 1 474 ? 4.637 -16.852 7.668 1.00 96.31 474 HIS A CA 1
ATOM 3675 C C . HIS A 1 474 ? 4.711 -15.373 8.057 1.00 96.31 474 HIS A C 1
ATOM 3677 O O . HIS A 1 474 ? 5.366 -15.035 9.045 1.00 96.31 474 HIS A O 1
ATOM 3683 N N . LEU A 1 475 ? 4.031 -14.495 7.310 1.00 95.50 475 LEU A N 1
ATOM 3684 C CA . LEU A 1 475 ? 4.081 -13.041 7.529 1.00 95.50 475 LEU A CA 1
ATOM 3685 C C . LEU A 1 475 ? 3.285 -12.553 8.738 1.00 95.50 475 LEU A C 1
ATOM 3687 O O . LEU A 1 475 ? 3.459 -11.419 9.153 1.00 95.50 475 LEU A O 1
ATOM 3691 N N . ASP A 1 476 ? 2.432 -13.370 9.335 1.00 95.00 476 ASP A N 1
ATOM 3692 C CA . ASP A 1 476 ? 1.780 -13.022 10.601 1.00 95.00 476 ASP A CA 1
ATOM 3693 C C . ASP A 1 476 ? 2.661 -13.391 11.815 1.00 95.00 476 ASP A C 1
ATOM 3695 O O . ASP A 1 476 ? 2.799 -14.586 12.109 1.00 95.00 476 ASP A O 1
ATOM 3699 N N . PRO A 1 477 ? 3.232 -12.413 12.554 1.00 93.06 477 PRO A N 1
ATOM 3700 C CA . PRO A 1 477 ? 4.116 -12.686 13.692 1.00 93.06 477 PRO A CA 1
ATOM 3701 C C . PRO A 1 477 ? 3.386 -13.265 14.901 1.00 93.06 477 PRO A C 1
ATOM 3703 O O . PRO A 1 477 ? 4.033 -13.737 15.836 1.00 93.06 477 PRO A O 1
ATOM 3706 N N . HIS A 1 478 ? 2.055 -13.232 14.887 1.00 90.88 478 HIS A N 1
ATOM 3707 C CA . HIS A 1 478 ? 1.209 -13.668 15.987 1.00 90.88 478 HIS A CA 1
ATOM 3708 C C . HIS A 1 478 ? 0.418 -14.939 15.669 1.00 90.88 478 HIS A C 1
ATOM 3710 O O . HIS A 1 478 ? -0.466 -15.338 16.437 1.00 90.88 478 HIS A O 1
ATOM 3716 N N . ARG A 1 479 ? 0.730 -15.601 14.550 1.00 91.25 479 ARG A N 1
ATOM 3717 C CA . ARG A 1 479 ? 0.103 -16.865 14.168 1.00 91.25 479 ARG A CA 1
ATOM 3718 C C . ARG A 1 479 ? 0.192 -17.878 15.312 1.00 91.25 479 ARG A C 1
ATOM 3720 O O . ARG A 1 479 ? 1.264 -18.120 15.862 1.00 91.25 479 ARG A O 1
ATOM 3727 N N . GLY A 1 480 ? -0.947 -18.471 15.667 1.00 90.00 480 GLY A N 1
ATOM 3728 C CA . GLY A 1 480 ? -1.052 -19.447 16.758 1.00 90.00 480 GLY A CA 1
ATOM 3729 C C . GLY A 1 480 ? -0.954 -18.865 18.176 1.00 90.00 480 GLY A C 1
ATOM 3730 O O . GLY A 1 480 ? -1.004 -19.629 19.137 1.00 90.00 480 GLY A O 1
ATOM 3731 N N . GLN A 1 481 ? -0.831 -17.542 18.334 1.00 91.56 481 GLN A N 1
ATOM 3732 C CA . GLN A 1 481 ? -0.762 -16.872 19.643 1.00 91.56 481 GLN A CA 1
ATOM 3733 C C . GLN A 1 481 ? -2.071 -16.177 20.041 1.00 91.56 481 GLN A C 1
ATOM 3735 O O . GLN A 1 481 ? -2.196 -15.719 21.178 1.00 91.56 481 GLN A O 1
ATOM 3740 N N . ARG A 1 482 ? -3.044 -16.073 19.125 1.00 92.62 482 ARG A N 1
ATOM 3741 C CA . ARG A 1 482 ? -4.338 -15.432 19.391 1.00 92.62 482 ARG A CA 1
ATOM 3742 C C . ARG A 1 482 ? -5.220 -16.307 20.283 1.00 92.62 482 ARG A C 1
ATOM 3744 O O . ARG A 1 482 ? -5.266 -17.528 20.135 1.00 92.62 482 ARG A O 1
ATOM 3751 N N . LYS A 1 483 ? -5.935 -15.675 21.210 1.00 94.94 483 LYS A N 1
ATOM 3752 C CA . LYS A 1 483 ? -7.022 -16.297 21.972 1.00 94.94 483 LYS A CA 1
ATOM 3753 C C . LYS A 1 483 ? -8.233 -16.530 21.071 1.00 94.94 483 LYS A C 1
ATOM 3755 O O . LYS A 1 483 ? -8.416 -15.851 20.061 1.00 94.94 483 LYS A O 1
ATOM 3760 N N . SER A 1 484 ? -9.063 -17.495 21.447 1.00 94.50 484 SER A N 1
ATOM 3761 C CA . SER A 1 484 ? -10.304 -17.799 20.740 1.00 94.50 484 SER A CA 1
ATOM 3762 C C . SER A 1 484 ? -11.313 -16.653 20.845 1.00 94.50 484 SER A C 1
ATOM 3764 O O . SER A 1 484 ? -11.301 -15.861 21.789 1.00 94.50 484 SER A O 1
ATOM 3766 N N . VAL A 1 485 ? -12.251 -16.610 19.895 1.00 94.75 485 VAL A N 1
ATOM 3767 C CA . VAL A 1 485 ? -13.385 -15.671 19.910 1.00 94.75 485 VAL A CA 1
ATOM 3768 C C . VAL A 1 485 ? -14.139 -15.725 21.243 1.00 94.75 485 VAL A C 1
ATOM 3770 O O . VAL A 1 485 ? -14.462 -14.679 21.793 1.00 94.75 485 VAL A O 1
ATOM 3773 N N . GLN A 1 486 ? -14.358 -16.920 21.799 1.00 95.44 486 GLN A N 1
ATOM 3774 C CA . GLN A 1 486 ? -15.070 -17.098 23.067 1.00 95.44 486 GLN A CA 1
ATOM 3775 C C . GLN A 1 486 ? -14.305 -16.503 24.260 1.00 95.44 486 GLN A C 1
ATOM 3777 O O . GLN A 1 486 ? -14.902 -15.838 25.105 1.00 95.44 486 GLN A O 1
ATOM 3782 N N . GLU A 1 487 ? -12.986 -16.712 24.327 1.00 96.75 487 GLU A N 1
ATOM 3783 C CA . GLU A 1 487 ? -12.137 -16.103 25.361 1.00 96.75 487 GLU A CA 1
ATOM 3784 C C . GLU A 1 487 ? -12.198 -14.569 25.292 1.00 96.75 487 GLU A C 1
ATOM 3786 O O . GLU A 1 487 ? -12.288 -13.898 26.321 1.00 96.75 487 GLU A O 1
ATOM 3791 N N . LEU A 1 488 ? -12.198 -14.006 24.080 1.00 97.00 488 LEU A N 1
ATOM 3792 C CA . LEU A 1 488 ? -12.254 -12.560 23.864 1.00 97.00 488 LEU A CA 1
ATOM 3793 C C . LEU A 1 488 ? -13.646 -11.981 24.138 1.00 97.00 488 LEU A C 1
ATOM 3795 O O . LEU A 1 488 ? -13.751 -10.893 24.697 1.00 97.00 488 LEU A O 1
ATOM 3799 N N . GLU A 1 489 ? -14.721 -12.690 23.802 1.00 96.44 489 GLU A N 1
ATOM 3800 C CA . GLU A 1 489 ? -16.084 -12.302 24.185 1.00 96.44 489 GLU A CA 1
ATOM 3801 C C . GLU A 1 489 ? -16.235 -12.263 25.717 1.00 96.44 489 GLU A C 1
ATOM 3803 O O . GLU A 1 489 ? -16.790 -11.301 26.251 1.00 96.44 489 GLU A O 1
ATOM 3808 N N . GLY A 1 490 ? -15.661 -13.240 26.431 1.00 96.75 490 GLY A N 1
ATOM 3809 C CA . GLY A 1 490 ? -15.652 -13.280 27.898 1.00 96.75 490 GLY A CA 1
ATOM 3810 C C . GLY A 1 490 ? -14.804 -12.185 28.560 1.00 96.75 490 GLY A C 1
ATOM 3811 O O . GLY A 1 490 ? -15.133 -11.736 29.656 1.00 96.75 490 GLY A O 1
ATOM 3812 N N . ALA A 1 491 ? -13.743 -11.714 27.898 1.00 96.12 491 ALA A N 1
ATOM 3813 C CA . ALA A 1 491 ? -12.860 -10.668 28.424 1.00 96.12 491 ALA A CA 1
ATOM 3814 C C . ALA A 1 491 ? -13.410 -9.235 28.259 1.00 96.12 491 ALA A C 1
ATOM 3816 O O . ALA A 1 491 ? -12.944 -8.322 28.946 1.00 96.12 491 ALA A O 1
ATOM 3817 N N . ARG A 1 492 ? -14.397 -9.023 27.374 1.00 97.00 492 ARG A N 1
ATOM 3818 C CA . ARG A 1 492 ? -14.878 -7.685 26.985 1.00 97.00 492 ARG A CA 1
ATOM 3819 C C . ARG A 1 492 ? -15.370 -6.848 28.164 1.00 97.00 492 ARG A C 1
ATOM 3821 O O . ARG A 1 492 ? -14.980 -5.691 28.273 1.00 97.00 492 ARG A O 1
ATOM 3828 N N . GLN A 1 493 ? -16.221 -7.417 29.023 1.00 96.56 493 GLN A N 1
ATOM 3829 C CA . GLN A 1 493 ? -16.864 -6.657 30.103 1.00 96.56 493 GLN A CA 1
ATOM 3830 C C . GLN A 1 493 ? -15.829 -6.116 31.093 1.00 96.56 493 GLN A C 1
ATOM 3832 O O . GLN A 1 493 ? -15.794 -4.919 31.339 1.00 96.56 493 GLN A O 1
ATOM 3837 N N . GLY A 1 494 ? -14.924 -6.971 31.579 1.00 95.12 494 GLY A N 1
ATOM 3838 C CA . GLY A 1 494 ? -13.884 -6.538 32.515 1.00 95.12 494 GLY A CA 1
ATOM 3839 C C . GLY A 1 494 ? -12.927 -5.505 31.910 1.00 95.12 494 GLY A C 1
ATOM 3840 O O . GLY A 1 494 ? -12.506 -4.575 32.597 1.00 95.12 494 GLY A O 1
ATOM 3841 N N . ALA A 1 495 ? -12.612 -5.628 30.615 1.00 95.44 495 ALA A N 1
ATOM 3842 C CA . ALA A 1 495 ? -11.809 -4.632 29.909 1.00 95.44 495 ALA A CA 1
ATOM 3843 C C . ALA A 1 495 ? -12.546 -3.287 29.766 1.00 95.44 495 ALA A C 1
ATOM 3845 O O . ALA A 1 495 ? -11.930 -2.233 29.930 1.00 95.44 495 ALA A O 1
ATOM 3846 N N . GLN A 1 496 ? -13.854 -3.320 29.491 1.00 97.31 496 GLN A N 1
ATOM 3847 C CA . GLN A 1 496 ? -14.692 -2.127 29.425 1.00 97.31 496 GLN A CA 1
ATOM 3848 C C . GLN A 1 496 ? -14.797 -1.437 30.782 1.00 97.31 496 GLN A C 1
ATOM 3850 O O . GLN A 1 496 ? -14.593 -0.227 30.837 1.00 97.31 496 GLN A O 1
ATOM 3855 N N . ASP A 1 497 ? -15.108 -2.179 31.845 1.00 95.81 497 ASP A N 1
ATOM 3856 C CA . ASP A 1 497 ? -15.322 -1.626 33.186 1.00 95.81 497 ASP A CA 1
ATOM 3857 C C . ASP A 1 497 ? -14.087 -0.835 33.634 1.00 95.81 497 ASP A C 1
ATOM 3859 O O . ASP A 1 497 ? -14.187 0.340 33.978 1.00 95.81 497 ASP A O 1
ATOM 3863 N N . GLY A 1 498 ? -12.891 -1.422 33.490 1.00 92.75 498 GLY A N 1
ATOM 3864 C CA . GLY A 1 498 ? -11.639 -0.742 33.830 1.00 92.75 498 GLY A CA 1
ATOM 3865 C C . GLY A 1 498 ? -11.375 0.524 33.003 1.00 92.75 498 GLY A C 1
ATOM 3866 O O . GLY A 1 498 ? -10.920 1.536 33.544 1.00 92.75 498 GLY A O 1
ATOM 3867 N N . ALA A 1 499 ? -11.671 0.500 31.699 1.00 95.75 499 ALA A N 1
ATOM 3868 C CA . ALA A 1 499 ? -11.490 1.658 30.823 1.00 95.75 499 ALA A CA 1
ATOM 3869 C C . ALA A 1 499 ? -12.510 2.774 31.113 1.00 95.75 499 ALA A C 1
ATOM 3871 O O . ALA A 1 499 ? -12.151 3.954 31.164 1.00 95.75 499 ALA A O 1
ATOM 3872 N N . LEU A 1 500 ? -13.775 2.405 31.329 1.00 95.81 500 LEU A N 1
ATOM 3873 C CA . LEU A 1 500 ? -14.873 3.323 31.617 1.00 95.81 500 LEU A CA 1
ATOM 3874 C C . LEU A 1 500 ? -14.715 3.976 32.993 1.00 95.81 500 LEU A C 1
ATOM 3876 O O . LEU A 1 500 ? -14.930 5.184 33.107 1.00 95.81 500 LEU A O 1
ATOM 3880 N N . ASP A 1 501 ? -14.292 3.223 34.008 1.00 94.81 501 ASP A N 1
ATOM 3881 C CA . ASP A 1 501 ? -13.996 3.749 35.343 1.00 94.81 501 ASP A CA 1
ATOM 3882 C C . ASP A 1 501 ? -12.847 4.761 35.290 1.00 94.81 501 ASP A C 1
ATOM 3884 O O . ASP A 1 501 ? -12.933 5.845 35.874 1.00 94.81 501 ASP A O 1
ATOM 3888 N N . GLY A 1 502 ? -11.787 4.448 34.536 1.00 93.75 502 GLY A N 1
ATOM 3889 C CA . GLY A 1 502 ? -10.667 5.359 34.310 1.00 93.75 502 GLY A CA 1
ATOM 3890 C C . GLY A 1 502 ? -11.093 6.654 33.611 1.00 93.75 502 GLY A C 1
ATOM 3891 O O . GLY A 1 502 ? -10.741 7.748 34.062 1.00 93.75 502 GLY A O 1
ATOM 3892 N N . HIS A 1 503 ? -11.887 6.541 32.542 1.00 93.50 503 HIS A N 1
ATOM 3893 C CA . HIS A 1 503 ? -12.440 7.679 31.797 1.00 93.50 503 HIS A CA 1
ATOM 3894 C C . HIS A 1 503 ? -13.330 8.557 32.680 1.00 93.50 503 HIS A C 1
ATOM 3896 O O . HIS A 1 503 ? -13.089 9.757 32.828 1.00 93.50 503 HIS A O 1
ATOM 3902 N N . THR A 1 504 ? -14.323 7.948 33.323 1.00 93.25 504 THR A N 1
ATOM 3903 C CA . THR A 1 504 ? -15.292 8.629 34.187 1.00 93.25 504 THR A CA 1
ATOM 3904 C C . THR A 1 504 ? -14.587 9.303 35.362 1.00 93.25 504 THR A C 1
ATOM 3906 O O . THR A 1 504 ? -14.786 10.492 35.614 1.00 93.25 504 THR A O 1
ATOM 3909 N N . GLY A 1 505 ? -13.686 8.588 36.040 1.00 92.38 505 GLY A N 1
ATOM 3910 C CA . GLY A 1 505 ? -12.927 9.112 37.172 1.00 92.38 505 GLY A CA 1
ATOM 3911 C C . GLY A 1 505 ? -11.990 10.266 36.805 1.00 92.38 505 GLY A C 1
ATOM 3912 O O . GLY A 1 505 ? -11.769 11.157 37.629 1.00 92.38 505 GLY A O 1
ATOM 3913 N N . TYR A 1 506 ? -11.445 10.296 35.583 1.00 91.81 506 TYR A N 1
ATOM 3914 C CA . TYR A 1 506 ? -10.674 11.438 35.086 1.00 91.81 506 TYR A CA 1
ATOM 3915 C C . TYR A 1 506 ? -11.570 12.664 34.871 1.00 91.81 506 TYR A C 1
ATOM 3917 O O . TYR A 1 506 ? -11.283 13.739 35.401 1.00 91.81 506 TYR A O 1
ATOM 3925 N N . TRP A 1 507 ? -12.676 12.514 34.141 1.00 90.25 507 TRP A N 1
ATOM 3926 C CA . TRP A 1 507 ? -13.530 13.640 33.751 1.00 90.25 507 TRP A CA 1
ATOM 3927 C C . TRP A 1 507 ? -14.361 14.215 34.902 1.00 90.25 507 TRP A C 1
ATOM 3929 O O . TRP A 1 507 ? -14.546 15.435 34.977 1.00 90.25 507 TRP A O 1
ATOM 3939 N N . GLN A 1 508 ? -14.747 13.385 35.874 1.00 87.06 508 GLN A N 1
ATOM 3940 C CA . GLN A 1 508 ? -15.329 13.844 37.138 1.00 87.06 508 GLN A CA 1
ATOM 3941 C C . GLN A 1 508 ? -14.403 14.815 37.884 1.00 87.06 508 GLN A C 1
ATOM 3943 O O . GLN A 1 508 ? -14.879 15.793 38.456 1.00 87.06 508 GLN A O 1
ATOM 3948 N N . LYS A 1 509 ? -13.082 14.595 37.840 1.00 88.06 509 LYS A N 1
ATOM 3949 C CA . LYS A 1 509 ? -12.093 15.463 38.504 1.00 88.06 509 LYS A CA 1
ATOM 3950 C C . LYS A 1 509 ? -11.832 16.775 37.761 1.00 88.06 509 LYS A C 1
ATOM 3952 O O . LYS A 1 509 ? -11.404 17.732 38.395 1.00 88.06 509 LYS A O 1
ATOM 3957 N N . GLN A 1 510 ? -12.041 16.823 36.444 1.00 81.81 510 GLN A N 1
ATOM 3958 C CA . GLN A 1 510 ? -11.707 18.001 35.632 1.00 81.81 510 GLN A CA 1
ATOM 3959 C C . GLN A 1 510 ? -12.777 19.094 35.686 1.00 81.81 510 GLN A C 1
ATOM 3961 O O . GLN A 1 510 ? -12.439 20.270 35.797 1.00 81.81 510 GLN A O 1
ATOM 3966 N N . SER A 1 511 ? -14.062 18.741 35.574 1.00 73.75 511 SER A N 1
ATOM 3967 C CA . SER A 1 511 ? -15.122 19.764 35.568 1.00 73.75 511 SER A CA 1
ATOM 3968 C C . SER A 1 511 ? -16.496 19.322 36.072 1.00 73.75 511 SER A C 1
ATOM 3970 O O . SER A 1 511 ? -17.356 20.179 36.257 1.00 73.75 511 SER A O 1
ATOM 3972 N N . GLY A 1 512 ? -16.730 18.017 36.282 1.00 68.56 512 GLY A N 1
ATOM 3973 C CA . GLY A 1 512 ? -18.049 17.503 36.679 1.00 68.56 512 GLY A CA 1
ATOM 3974 C C . GLY A 1 512 ? -19.184 17.858 35.704 1.00 68.56 512 GLY A C 1
ATOM 3975 O O . GLY A 1 512 ? -20.344 17.880 36.108 1.00 68.56 512 GLY A O 1
ATOM 3976 N N . GLY A 1 513 ? -18.855 18.196 34.449 1.00 76.38 513 GLY A N 1
ATOM 3977 C CA . GLY A 1 513 ? -19.821 18.586 33.424 1.00 76.38 513 GLY A CA 1
ATOM 3978 C C . GLY A 1 513 ? -20.813 17.469 33.064 1.00 76.38 513 GLY A C 1
ATOM 3979 O O . GLY A 1 513 ? -20.630 16.322 33.473 1.00 76.38 513 GLY A O 1
ATOM 3980 N N . PRO A 1 514 ? -21.867 17.780 32.286 1.00 83.44 514 PRO A N 1
ATOM 3981 C CA . PRO A 1 514 ? -22.891 16.817 31.879 1.00 83.44 514 PRO A CA 1
ATOM 3982 C C . PRO A 1 514 ? -22.359 15.884 30.779 1.00 83.44 514 PRO A C 1
ATOM 3984 O O . PRO A 1 514 ? -22.791 15.954 29.632 1.00 83.44 514 PRO A O 1
ATOM 3987 N N . TYR A 1 515 ? -21.372 15.059 31.120 1.00 90.06 515 TYR A N 1
ATOM 3988 C CA . TYR A 1 515 ? -20.773 14.091 30.212 1.00 90.06 515 TYR A CA 1
ATOM 3989 C C . TYR A 1 515 ? -21.768 12.986 29.847 1.00 90.06 515 TYR A C 1
ATOM 3991 O O . TYR A 1 515 ? -22.611 12.570 30.642 1.00 90.06 515 TYR A O 1
ATOM 3999 N N . GLU A 1 516 ? -21.629 12.470 28.637 1.00 93.62 516 GLU A N 1
ATOM 4000 C CA . GLU A 1 516 ? -22.421 11.395 28.062 1.00 93.62 516 GLU A CA 1
ATOM 4001 C C . GLU A 1 516 ? -21.589 10.103 28.063 1.00 93.62 516 GLU A C 1
ATOM 4003 O O . GLU A 1 516 ? -21.429 9.458 27.030 1.00 93.62 516 GLU A O 1
ATOM 4008 N N . HIS A 1 517 ? -21.068 9.696 29.231 1.00 94.56 517 HIS A N 1
ATOM 4009 C CA . HIS A 1 517 ? -20.159 8.544 29.387 1.00 94.56 517 HIS A CA 1
ATOM 4010 C C . HIS A 1 517 ? -20.695 7.224 28.799 1.00 94.56 517 HIS A C 1
ATOM 4012 O O . HIS A 1 517 ? -19.923 6.338 28.438 1.00 94.56 517 HIS A O 1
ATOM 4018 N N . TRP A 1 518 ? -22.014 7.094 28.629 1.00 95.31 518 TRP A N 1
ATOM 4019 C CA . TRP A 1 518 ? -22.619 5.982 27.893 1.00 95.31 518 TRP A CA 1
ATOM 4020 C C . TRP A 1 518 ? -22.084 5.867 26.453 1.00 95.31 518 TRP A C 1
ATOM 4022 O O . TRP A 1 518 ? -21.930 4.758 25.950 1.00 95.31 518 TRP A O 1
ATOM 4032 N N . ARG A 1 519 ? -21.721 6.981 25.803 1.00 96.38 519 ARG A N 1
ATOM 4033 C CA . ARG A 1 519 ? -21.088 6.995 24.475 1.00 96.38 519 ARG A CA 1
ATOM 4034 C C . ARG A 1 519 ? -19.726 6.329 24.488 1.00 96.38 519 ARG A C 1
ATOM 4036 O O . ARG A 1 519 ? -19.411 5.609 23.548 1.00 96.38 519 ARG A O 1
ATOM 4043 N N . PHE A 1 520 ? -18.940 6.557 25.539 1.00 97.38 520 PHE A N 1
ATOM 4044 C CA . PHE A 1 520 ? -17.660 5.882 25.717 1.00 97.38 520 PHE A CA 1
ATOM 4045 C C . PHE A 1 520 ? -17.866 4.369 25.790 1.00 97.38 520 PHE A C 1
ATOM 4047 O O . PHE A 1 520 ? -17.212 3.617 25.068 1.00 97.38 520 PHE A O 1
ATOM 4054 N N . ALA A 1 521 ? -18.819 3.923 26.612 1.00 97.31 521 ALA A N 1
ATOM 4055 C CA . ALA A 1 521 ? -19.146 2.508 26.732 1.00 97.31 521 ALA A CA 1
ATOM 4056 C C . ALA A 1 521 ? -19.618 1.911 25.388 1.00 97.31 521 ALA A C 1
ATOM 4058 O O . ALA A 1 521 ? -19.143 0.852 24.976 1.00 97.31 521 ALA A O 1
ATOM 4059 N N . GLU A 1 522 ? -20.497 2.598 24.655 1.00 96.50 522 GLU A N 1
ATOM 4060 C CA . GLU A 1 522 ? -20.934 2.152 23.324 1.00 96.50 522 GLU A CA 1
ATOM 4061 C C . GLU A 1 522 ? -19.774 2.068 22.324 1.00 96.50 522 GLU A C 1
ATOM 4063 O O . GLU A 1 522 ? -19.631 1.048 21.649 1.00 96.50 522 GLU A O 1
ATOM 4068 N N . GLY A 1 523 ? -18.918 3.093 22.261 1.00 97.38 523 GLY A N 1
ATOM 4069 C CA . GLY A 1 523 ? -17.743 3.106 21.390 1.00 97.38 523 GLY A CA 1
ATOM 4070 C C . GLY A 1 523 ? -16.798 1.948 21.695 1.00 97.38 523 GLY A C 1
ATOM 4071 O O . GLY A 1 523 ? -16.389 1.229 20.784 1.00 97.38 523 GLY A O 1
ATOM 4072 N N . PHE A 1 524 ? -16.516 1.710 22.979 1.00 98.25 524 PHE A N 1
ATOM 4073 C CA . PHE A 1 524 ? -15.664 0.608 23.428 1.00 98.25 524 PHE A CA 1
ATOM 4074 C C . PHE A 1 524 ? -16.222 -0.751 22.999 1.00 98.25 524 PHE A C 1
ATOM 4076 O O . PHE A 1 524 ? -15.509 -1.567 22.411 1.00 98.25 524 PHE A O 1
ATOM 4083 N N . ASN A 1 525 ? -17.511 -0.988 23.257 1.00 97.44 525 ASN A N 1
ATOM 4084 C CA . ASN A 1 525 ? -18.165 -2.242 22.895 1.00 97.44 525 ASN A CA 1
ATOM 4085 C C . ASN A 1 525 ? -18.206 -2.450 21.380 1.00 97.44 525 ASN A C 1
ATOM 4087 O O . ASN A 1 525 ? -17.976 -3.570 20.921 1.00 97.44 525 ASN A O 1
ATOM 4091 N N . LEU A 1 526 ? -18.454 -1.395 20.598 1.00 97.38 526 LEU A N 1
ATOM 4092 C CA . LEU A 1 526 ? -18.464 -1.499 19.143 1.00 97.38 526 LEU A CA 1
ATOM 4093 C C . LEU A 1 526 ? -17.075 -1.823 18.588 1.00 97.38 526 LEU A C 1
ATOM 4095 O O . LEU A 1 526 ? -16.964 -2.708 17.749 1.00 97.38 526 LEU A O 1
ATOM 4099 N N . ALA A 1 527 ? -16.014 -1.182 19.082 1.00 97.75 527 ALA A N 1
ATOM 4100 C CA . ALA A 1 527 ? -14.646 -1.497 18.669 1.00 97.75 527 ALA A CA 1
ATOM 4101 C C . ALA A 1 527 ? -14.271 -2.958 18.952 1.00 97.75 527 ALA A C 1
ATOM 4103 O O . ALA A 1 527 ? -13.639 -3.617 18.120 1.00 97.75 527 ALA A O 1
ATOM 4104 N N . TRP A 1 528 ? -14.694 -3.489 20.102 1.00 97.81 528 TRP A N 1
ATOM 4105 C CA . TRP A 1 528 ? -14.499 -4.899 20.438 1.00 97.81 528 TRP A CA 1
ATOM 4106 C C . TRP A 1 528 ? -15.276 -5.819 19.489 1.00 97.81 528 TRP A C 1
ATOM 4108 O O . TRP A 1 528 ? -14.727 -6.793 18.977 1.00 97.81 528 TRP A O 1
ATOM 4118 N N . ASN A 1 529 ? -16.542 -5.497 19.215 1.00 97.12 529 ASN A N 1
ATOM 4119 C CA . ASN A 1 529 ? -17.391 -6.270 18.307 1.00 97.12 529 ASN A CA 1
ATOM 4120 C C . ASN A 1 529 ? -16.875 -6.248 16.866 1.00 97.12 529 ASN A C 1
ATOM 4122 O O . ASN A 1 529 ? -16.871 -7.287 16.211 1.00 97.12 529 ASN A O 1
ATOM 4126 N N . ASP A 1 530 ? -16.399 -5.099 16.389 1.00 97.75 530 ASP A N 1
ATOM 4127 C CA . ASP A 1 530 ? -15.765 -4.974 15.080 1.00 97.75 530 ASP A CA 1
ATOM 4128 C C . ASP A 1 530 ? -14.507 -5.831 15.006 1.00 97.75 530 ASP A C 1
ATOM 4130 O O . ASP A 1 530 ? -14.346 -6.598 14.063 1.00 97.75 530 ASP A O 1
ATOM 4134 N N . SER A 1 531 ? -13.653 -5.775 16.030 1.00 97.62 531 SER A N 1
ATOM 4135 C CA . SER A 1 531 ? -12.432 -6.585 16.081 1.00 97.62 531 SER A CA 1
ATOM 4136 C C . SER A 1 531 ? -12.742 -8.088 16.035 1.00 97.62 531 SER A C 1
ATOM 4138 O O . SER A 1 531 ? -12.106 -8.831 15.287 1.00 97.62 531 SER A O 1
ATOM 4140 N N . LEU A 1 532 ? -13.783 -8.532 16.751 1.00 97.19 532 LEU A N 1
ATOM 4141 C CA . LEU A 1 532 ? -14.304 -9.898 16.637 1.00 97.19 532 LEU A CA 1
ATOM 4142 C C . LEU A 1 532 ? -14.869 -10.191 15.242 1.00 97.19 532 LEU A C 1
ATOM 4144 O O . LEU A 1 532 ? -14.690 -11.297 14.744 1.00 97.19 532 LEU A O 1
ATOM 4148 N N . GLY A 1 533 ? -15.545 -9.233 14.606 1.00 96.75 533 GLY A N 1
ATOM 4149 C CA . GLY A 1 533 ? -16.069 -9.360 13.245 1.00 96.75 533 GLY A CA 1
ATOM 4150 C C . GLY A 1 533 ? -14.969 -9.623 12.215 1.00 96.75 533 GLY A C 1
ATOM 4151 O O . GLY A 1 533 ? -15.104 -10.530 11.397 1.00 96.75 533 GLY A O 1
ATOM 4152 N N . PHE A 1 534 ? -13.848 -8.903 12.310 1.00 97.19 534 PHE A N 1
ATOM 4153 C CA . PHE A 1 534 ? -12.667 -9.134 11.471 1.00 97.19 534 PHE A CA 1
ATOM 4154 C C . PHE A 1 534 ? -12.110 -10.548 11.681 1.00 97.19 534 PHE A C 1
ATOM 4156 O O . PHE A 1 534 ? -11.947 -11.286 10.708 1.00 97.19 534 PHE A O 1
ATOM 4163 N N . MET A 1 535 ? -11.896 -10.949 12.939 1.00 95.62 535 MET A N 1
ATOM 4164 C CA . MET A 1 535 ? -11.380 -12.281 13.285 1.00 95.62 535 MET A CA 1
ATOM 4165 C C . MET A 1 535 ? -12.318 -13.427 12.888 1.00 95.62 535 MET A C 1
ATOM 4167 O O . MET A 1 535 ? -11.859 -14.513 12.553 1.00 95.62 535 MET A O 1
ATOM 4171 N N . LYS A 1 536 ? -13.639 -13.217 12.929 1.00 95.44 536 LYS A N 1
ATOM 4172 C CA . LYS A 1 536 ? -14.629 -14.225 12.513 1.00 95.44 536 LYS A CA 1
ATOM 4173 C C . LYS A 1 536 ? -14.585 -14.496 11.006 1.00 95.44 536 LYS A C 1
ATOM 4175 O O . LYS A 1 536 ? -14.971 -15.585 10.595 1.00 95.44 536 LYS A O 1
ATOM 4180 N N . ALA A 1 537 ? -14.131 -13.537 10.196 1.00 94.00 537 ALA A N 1
ATOM 4181 C CA . ALA A 1 537 ? -13.945 -13.752 8.762 1.00 94.00 537 ALA A CA 1
ATOM 4182 C C . ALA A 1 537 ? -12.675 -14.554 8.443 1.00 94.00 537 ALA A C 1
ATOM 4184 O O . ALA A 1 537 ? -12.672 -15.328 7.492 1.00 94.00 537 ALA A O 1
ATOM 4185 N N . ASP A 1 538 ? -11.612 -14.355 9.223 1.00 92.94 538 ASP A N 1
ATOM 4186 C CA . ASP A 1 538 ? -10.373 -15.135 9.200 1.00 92.94 538 ASP A CA 1
ATOM 4187 C C . ASP A 1 538 ? -9.612 -14.842 10.500 1.00 92.94 538 ASP A C 1
ATOM 4189 O O . ASP A 1 538 ? -9.459 -13.674 10.867 1.00 92.94 538 ASP A O 1
ATOM 4193 N N . GLU A 1 539 ? -9.122 -15.867 11.201 1.00 91.50 539 GLU A N 1
ATOM 4194 C CA . GLU A 1 539 ? -8.471 -15.696 12.509 1.00 91.50 539 GLU A CA 1
ATOM 4195 C C . GLU A 1 539 ? -7.199 -14.832 12.463 1.00 91.50 539 GLU A C 1
ATOM 4197 O O . GLU A 1 539 ? -6.765 -14.308 13.492 1.00 91.50 539 GLU A O 1
ATOM 4202 N N . SER A 1 540 ? -6.594 -14.670 11.283 1.00 91.25 540 SER A N 1
ATOM 4203 C CA . SER A 1 540 ? -5.424 -13.819 11.064 1.00 91.25 540 SER A CA 1
ATOM 4204 C C . SER A 1 540 ? -5.774 -12.336 10.894 1.00 91.25 540 SER A C 1
ATOM 4206 O O . SER A 1 540 ? -4.886 -11.478 10.993 1.00 91.25 540 SER A O 1
ATOM 4208 N N . ASN A 1 541 ? -7.046 -12.006 10.644 1.00 95.56 541 ASN A N 1
ATOM 4209 C CA . ASN A 1 541 ? -7.476 -10.630 10.440 1.00 95.56 541 ASN A CA 1
ATOM 4210 C C . ASN A 1 541 ? -7.434 -9.838 11.752 1.00 95.56 541 ASN A C 1
ATOM 4212 O O . ASN A 1 541 ? -8.033 -10.194 12.764 1.00 95.56 541 ASN A O 1
ATOM 4216 N N . GLU A 1 542 ? -6.804 -8.673 11.673 1.00 95.12 542 GLU A N 1
ATOM 4217 C CA . GLU A 1 542 ? -6.830 -7.627 12.689 1.00 95.12 542 GLU A CA 1
ATOM 4218 C C . GLU A 1 542 ? -7.120 -6.297 12.008 1.00 95.12 542 GLU A C 1
ATOM 4220 O O . GLU A 1 542 ? -6.740 -6.107 10.853 1.00 95.12 542 GLU A O 1
ATOM 4225 N N . ILE A 1 543 ? -7.725 -5.349 12.719 1.00 96.56 543 ILE A N 1
ATOM 4226 C CA . ILE A 1 543 ? -7.890 -3.984 12.209 1.00 96.56 543 ILE A CA 1
ATOM 4227 C C . ILE A 1 543 ? -6.505 -3.319 12.141 1.00 96.56 543 ILE A C 1
ATOM 4229 O O . ILE A 1 543 ? -5.835 -3.135 13.159 1.00 96.56 543 ILE A O 1
ATOM 4233 N N . GLY A 1 544 ? -6.064 -2.967 10.933 1.00 96.00 544 GLY A N 1
ATOM 4234 C CA . GLY A 1 544 ? -4.783 -2.305 10.672 1.00 96.00 544 GLY A CA 1
ATOM 4235 C C . GLY A 1 544 ? -4.908 -0.787 10.658 1.00 96.00 544 GLY A C 1
ATOM 4236 O O . GLY A 1 544 ? -4.139 -0.090 11.319 1.00 96.00 544 GLY A O 1
ATOM 4237 N N . PHE A 1 545 ? -5.920 -0.275 9.958 1.00 96.25 545 PHE A N 1
ATOM 4238 C CA . PHE A 1 545 ? -6.185 1.158 9.787 1.00 96.25 545 PHE A CA 1
ATOM 4239 C C . PHE A 1 545 ? -7.025 1.724 10.937 1.00 96.25 545 PHE A C 1
ATOM 4241 O O . PHE A 1 545 ? -8.108 2.282 10.743 1.00 96.25 545 PHE A O 1
ATOM 4248 N N . ILE A 1 546 ? -6.510 1.567 12.158 1.00 92.75 546 ILE A N 1
ATOM 4249 C CA . ILE A 1 546 ? -7.235 1.799 13.414 1.00 92.75 546 ILE A CA 1
ATOM 4250 C C . ILE A 1 546 ? -7.906 3.176 13.503 1.00 92.75 546 ILE A C 1
ATOM 4252 O O . ILE A 1 546 ? -9.055 3.268 13.927 1.00 92.75 546 ILE A O 1
ATOM 4256 N N . GLY A 1 547 ? -7.235 4.249 13.074 1.00 92.38 547 GLY A N 1
ATOM 4257 C CA . GLY A 1 547 ? -7.795 5.596 13.168 1.00 92.38 547 GLY A CA 1
ATOM 4258 C C . GLY A 1 547 ? -8.807 5.909 12.069 1.00 92.38 547 GLY A C 1
ATOM 4259 O O . GLY A 1 547 ? -9.775 6.611 12.341 1.00 92.38 547 GLY A O 1
ATOM 4260 N N . GLN A 1 548 ? -8.644 5.373 10.853 1.00 92.06 548 GLN A N 1
ATOM 4261 C CA . GLN A 1 548 ? -9.652 5.554 9.796 1.00 92.06 548 GLN A CA 1
ATOM 4262 C C . GLN A 1 548 ? -10.940 4.824 10.145 1.00 92.06 548 GLN A C 1
ATOM 4264 O O . GLN A 1 548 ? -12.019 5.404 10.046 1.00 92.06 548 GLN A O 1
ATOM 4269 N N . TRP A 1 549 ? -10.823 3.583 10.618 1.00 93.75 549 TRP A N 1
ATOM 4270 C CA . TRP A 1 549 ? -11.983 2.797 11.011 1.00 93.75 549 TRP A CA 1
ATOM 4271 C C . TRP A 1 549 ? -12.707 3.415 12.216 1.00 93.75 549 TRP A C 1
ATOM 4273 O O . TRP A 1 549 ? -13.925 3.588 12.182 1.00 93.75 549 TRP A O 1
ATOM 4283 N N . ALA A 1 550 ? -11.960 3.888 13.223 1.00 93.75 550 ALA A N 1
ATOM 4284 C CA . ALA A 1 550 ? -12.530 4.639 14.342 1.00 93.75 550 ALA A CA 1
ATOM 4285 C C . ALA A 1 550 ? -13.265 5.911 13.886 1.00 93.75 550 ALA A C 1
ATOM 4287 O O . ALA A 1 550 ? -14.374 6.181 14.351 1.00 93.75 550 ALA A O 1
ATOM 4288 N N . LYS A 1 551 ? -12.701 6.676 12.940 1.00 91.38 551 LYS A N 1
ATOM 4289 C CA . LYS A 1 551 ? -13.358 7.860 12.363 1.00 91.38 551 LYS A CA 1
ATOM 4290 C C . LYS A 1 551 ? -14.630 7.498 11.597 1.00 91.38 551 LYS A C 1
ATOM 4292 O O . LYS A 1 551 ? -15.625 8.207 11.728 1.00 91.38 551 LYS A O 1
ATOM 4297 N N . ALA A 1 552 ? -14.620 6.410 10.826 1.00 90.56 552 ALA A N 1
ATOM 4298 C CA . ALA A 1 552 ? -15.796 5.938 10.095 1.00 90.56 552 ALA A CA 1
ATOM 4299 C C . ALA A 1 552 ? -16.936 5.565 11.059 1.00 90.56 552 ALA A C 1
ATOM 4301 O O . ALA A 1 552 ? -18.057 6.054 10.913 1.00 90.56 552 ALA A O 1
ATOM 4302 N N . ARG A 1 553 ? -16.632 4.794 12.112 1.00 93.19 553 ARG A N 1
ATOM 4303 C CA . ARG A 1 553 ? -17.603 4.436 13.159 1.00 93.19 553 ARG A CA 1
ATOM 4304 C C . ARG A 1 553 ? -18.081 5.639 13.967 1.00 93.19 553 ARG A C 1
ATOM 4306 O O . ARG A 1 553 ? -19.265 5.736 14.276 1.00 93.19 553 ARG A O 1
ATOM 4313 N N . THR A 1 554 ? -17.198 6.593 14.247 1.00 93.44 554 THR A N 1
ATOM 4314 C CA . THR A 1 554 ? -17.559 7.845 14.931 1.00 93.44 554 THR A CA 1
ATOM 4315 C C . THR A 1 554 ? -18.505 8.692 14.083 1.00 93.44 554 THR A C 1
ATOM 4317 O O . THR A 1 554 ? -19.477 9.231 14.609 1.00 93.44 554 THR A O 1
ATOM 4320 N N . ALA A 1 555 ? -18.279 8.774 12.769 1.00 90.19 555 ALA A N 1
ATOM 4321 C CA . ALA A 1 555 ? -19.179 9.469 11.852 1.00 90.19 555 ALA A CA 1
ATOM 4322 C C . ALA A 1 555 ? -20.565 8.801 11.800 1.00 90.19 555 ALA A C 1
ATOM 4324 O O . ALA A 1 555 ? -21.577 9.498 11.889 1.00 90.19 555 ALA A O 1
ATOM 4325 N N . ALA A 1 556 ? -20.618 7.464 11.743 1.00 90.62 556 ALA A N 1
ATOM 4326 C CA . ALA A 1 556 ? -21.872 6.711 11.803 1.00 90.62 556 ALA A CA 1
ATOM 4327 C C . ALA A 1 556 ? -22.631 6.955 13.123 1.00 90.62 556 ALA A C 1
ATOM 4329 O O . ALA A 1 556 ? -23.837 7.209 13.114 1.00 90.62 556 ALA A O 1
ATOM 4330 N N . HIS A 1 557 ? -21.927 6.962 14.261 1.00 93.31 557 HIS A N 1
ATOM 4331 C CA . HIS A 1 557 ? -22.521 7.282 15.564 1.00 93.31 557 HIS A CA 1
ATOM 4332 C C . HIS A 1 557 ? -23.039 8.717 15.641 1.00 93.31 557 HIS A C 1
ATOM 4334 O O . HIS A 1 557 ? -24.139 8.955 16.138 1.00 93.31 557 HIS A O 1
ATOM 4340 N N . ALA A 1 558 ? -22.276 9.687 15.133 1.00 91.94 558 ALA A N 1
ATOM 4341 C CA . ALA A 1 558 ? -22.693 11.085 15.099 1.00 91.94 558 ALA A CA 1
ATOM 4342 C C . ALA A 1 558 ? -23.974 11.272 14.272 1.00 91.94 558 ALA A C 1
ATOM 4344 O O . ALA A 1 558 ? -24.864 12.017 14.680 1.00 91.94 558 ALA A O 1
ATOM 4345 N N . GLN A 1 559 ? -24.099 10.555 13.153 1.00 90.44 559 GLN A N 1
ATOM 4346 C CA . GLN A 1 559 ? -25.303 10.568 12.326 1.00 90.44 559 GLN A CA 1
ATOM 4347 C C . GLN A 1 559 ? -26.507 9.937 13.040 1.00 90.44 559 GLN A C 1
ATOM 4349 O O . GLN A 1 559 ? -27.603 10.489 12.979 1.00 90.44 559 GLN A O 1
ATOM 4354 N N . ALA A 1 560 ? -26.315 8.808 13.727 1.00 91.25 560 ALA A N 1
ATOM 4355 C CA . ALA A 1 560 ? -27.403 8.059 14.357 1.00 91.25 560 ALA A CA 1
ATOM 4356 C C . ALA A 1 560 ? -27.858 8.646 15.705 1.00 91.25 560 ALA A C 1
ATOM 4358 O O . ALA A 1 560 ? -29.048 8.673 16.007 1.00 91.25 560 ALA A O 1
ATOM 4359 N N . LYS A 1 561 ? -26.911 9.098 16.535 1.00 92.56 561 LYS A N 1
ATOM 4360 C CA . LYS A 1 561 ? -27.136 9.459 17.946 1.00 92.56 561 LYS A CA 1
ATOM 4361 C C . LYS A 1 561 ? -26.526 10.807 18.336 1.00 92.56 561 LYS A C 1
ATOM 4363 O O . LYS A 1 561 ? -26.416 11.104 19.527 1.00 92.56 561 LYS A O 1
ATOM 4368 N N . GLY A 1 562 ? -26.046 11.605 17.383 1.00 90.31 562 GLY A N 1
ATOM 4369 C CA . GLY A 1 562 ? -25.281 12.819 17.682 1.00 90.31 562 GLY A CA 1
ATOM 4370 C C . GLY A 1 562 ? -26.063 14.128 17.702 1.00 90.31 562 GLY A C 1
ATOM 4371 O O . GLY A 1 562 ? -25.503 15.156 18.078 1.00 90.31 562 GLY A O 1
ATOM 4372 N N . GLN A 1 563 ? -27.343 14.120 17.323 1.00 90.94 563 GLN A N 1
ATOM 4373 C CA . GLN A 1 563 ? -28.147 15.339 17.249 1.00 90.94 563 GLN A CA 1
ATOM 4374 C C . GLN A 1 563 ? -28.191 16.070 18.604 1.00 90.94 563 GLN A C 1
ATOM 4376 O O . GLN A 1 563 ? -28.661 15.529 19.600 1.00 90.94 563 GLN A O 1
ATOM 4381 N N . GLY A 1 564 ? -27.699 17.313 18.630 1.00 87.12 564 GLY A N 1
ATOM 4382 C CA . GLY A 1 564 ? -27.686 18.167 19.825 1.00 87.12 564 GLY A CA 1
ATOM 4383 C C . GLY A 1 564 ? -26.569 17.881 20.838 1.00 87.12 564 GLY A C 1
ATOM 4384 O O . GLY A 1 564 ? -26.497 18.581 21.846 1.00 87.12 564 GLY A O 1
ATOM 4385 N N . SER A 1 565 ? -25.687 16.908 20.583 1.00 91.12 565 SER A N 1
ATOM 4386 C CA . SER A 1 565 ? -24.590 16.558 21.492 1.00 91.12 565 SER A CA 1
ATOM 4387 C C . SER A 1 565 ? -23.274 17.248 21.124 1.00 91.12 565 SER A C 1
ATOM 4389 O O . SER A 1 565 ? -22.887 17.313 19.959 1.00 91.12 565 SER A O 1
ATOM 4391 N N . ASN A 1 566 ? -22.542 17.694 22.148 1.00 91.38 566 ASN A N 1
ATOM 4392 C CA . ASN A 1 566 ? -21.153 18.158 22.040 1.00 91.38 566 ASN A CA 1
ATOM 4393 C C . ASN A 1 566 ? -20.136 17.090 22.501 1.00 91.38 566 ASN A C 1
ATOM 4395 O O . ASN A 1 566 ? -18.945 17.378 22.612 1.00 91.38 566 ASN A O 1
ATOM 4399 N N . PHE A 1 567 ? -20.592 15.866 22.784 1.00 94.44 567 PHE A N 1
ATOM 4400 C CA . PHE A 1 567 ? -19.813 14.804 23.434 1.00 94.44 567 PHE A CA 1
ATOM 4401 C C . PHE A 1 567 ? -19.546 13.597 22.523 1.00 94.44 567 PHE A C 1
ATOM 4403 O O . PHE A 1 567 ? -19.221 12.511 22.990 1.00 94.44 567 PHE A O 1
ATOM 4410 N N . ILE A 1 568 ? -19.619 13.773 21.198 1.00 95.25 568 ILE A N 1
ATOM 4411 C CA . ILE A 1 568 ? -19.266 12.724 20.218 1.00 95.25 568 ILE A CA 1
ATOM 4412 C C . ILE A 1 568 ? -17.838 12.206 20.420 1.00 95.25 568 ILE A C 1
ATOM 4414 O O . ILE A 1 568 ? -17.573 11.024 20.214 1.00 95.25 568 ILE A O 1
ATOM 4418 N N . TRP A 1 569 ? -16.937 13.066 20.893 1.00 94.38 569 TRP A N 1
ATOM 4419 C CA . TRP A 1 569 ? -15.562 12.696 21.214 1.00 94.38 569 TRP A CA 1
ATOM 4420 C C . TRP A 1 569 ? -15.467 11.592 22.283 1.00 94.38 569 TRP A C 1
ATOM 4422 O O . TRP A 1 569 ? -14.500 10.836 22.267 1.00 94.38 569 TRP A O 1
ATOM 4432 N N . GLU A 1 570 ? -16.455 11.446 23.181 1.00 96.38 570 GLU A N 1
ATOM 4433 C CA . GLU A 1 570 ? -16.466 10.349 24.160 1.00 96.38 570 GLU A CA 1
ATOM 4434 C C . GLU A 1 570 ? -16.644 8.995 23.478 1.00 96.38 570 GLU A C 1
ATOM 4436 O O . GLU A 1 570 ? -16.002 8.027 23.878 1.00 96.38 570 GLU A O 1
ATOM 4441 N N . PHE A 1 571 ? -17.451 8.931 22.412 1.00 96.88 571 PHE A N 1
ATOM 4442 C CA . PHE A 1 571 ? -17.573 7.724 21.595 1.00 96.88 571 PHE A CA 1
ATOM 4443 C C . PHE A 1 571 ? -16.252 7.388 20.911 1.00 96.88 571 PHE A C 1
ATOM 4445 O O . PHE A 1 571 ? -15.805 6.249 20.987 1.00 96.88 571 PHE A O 1
ATOM 4452 N N . GLU A 1 572 ? -15.612 8.370 20.269 1.00 95.56 572 GLU A N 1
ATOM 4453 C CA . GLU A 1 572 ? -14.338 8.151 19.577 1.00 95.56 572 GLU A CA 1
ATOM 4454 C C . GLU A 1 572 ? -13.252 7.669 20.550 1.00 95.56 572 GLU A C 1
ATOM 4456 O O . GLU A 1 572 ? -12.538 6.711 20.253 1.00 95.56 572 GLU A O 1
ATOM 4461 N N . GLN A 1 573 ? -13.164 8.272 21.741 1.00 95.88 573 GLN A N 1
ATOM 4462 C CA . GLN A 1 573 ? -12.248 7.819 22.789 1.00 95.88 573 GLN A CA 1
ATOM 4463 C C . GLN A 1 573 ? -12.575 6.406 23.274 1.00 95.88 573 GLN A C 1
ATOM 4465 O O . GLN A 1 573 ? -11.664 5.588 23.401 1.00 95.88 573 GLN A O 1
ATOM 4470 N N . GLY A 1 574 ? -13.854 6.106 23.507 1.00 97.69 574 GLY A N 1
ATOM 4471 C CA . GLY A 1 574 ? -14.309 4.763 23.858 1.00 97.69 574 GLY A CA 1
ATOM 4472 C C . GLY A 1 574 ? -13.910 3.742 22.801 1.00 97.69 574 GLY A C 1
ATOM 4473 O O . GLY A 1 574 ? -13.336 2.708 23.126 1.00 97.69 574 GLY A O 1
ATOM 4474 N N . TYR A 1 575 ? -14.121 4.071 21.528 1.00 97.12 575 TYR A N 1
ATOM 4475 C CA . TYR A 1 575 ? -13.769 3.227 20.393 1.00 97.12 575 TYR A CA 1
ATOM 4476 C C . TYR A 1 575 ? -12.260 2.965 20.314 1.00 97.12 575 TYR A C 1
ATOM 4478 O O . TYR A 1 575 ? -11.826 1.817 20.215 1.00 97.12 575 TYR A O 1
ATOM 4486 N N . GLN A 1 576 ? -11.436 4.010 20.426 1.00 95.06 576 GLN A N 1
ATOM 4487 C CA . GLN A 1 576 ? -9.977 3.869 20.452 1.00 95.06 576 GLN A CA 1
ATOM 4488 C C . GLN A 1 576 ? -9.509 3.001 21.629 1.00 95.06 576 GLN A C 1
ATOM 4490 O O . GLN A 1 576 ? -8.687 2.104 21.437 1.00 95.06 576 GLN A O 1
ATOM 4495 N N . GLN A 1 577 ? -10.063 3.208 22.829 1.00 95.81 577 GLN A N 1
ATOM 4496 C CA . GLN A 1 577 ? -9.743 2.378 23.992 1.00 95.81 577 GLN A CA 1
ATOM 4497 C C . GLN A 1 577 ? -10.240 0.936 23.842 1.00 95.81 577 GLN A C 1
ATOM 4499 O O . GLN A 1 577 ? -9.548 0.020 24.279 1.00 95.81 577 GLN A O 1
ATOM 4504 N N . GLY A 1 578 ? -11.369 0.711 23.169 1.00 97.00 578 GLY A N 1
ATOM 4505 C CA . GLY A 1 578 ? -11.862 -0.624 22.837 1.00 97.00 578 GLY A CA 1
ATOM 4506 C C . GLY A 1 578 ? -10.911 -1.383 21.913 1.00 97.00 578 GLY A C 1
ATOM 4507 O O . GLY A 1 578 ? -10.587 -2.535 22.195 1.00 97.00 578 GLY A O 1
ATOM 4508 N N . LEU A 1 579 ? -10.370 -0.732 20.873 1.00 95.19 579 LEU A N 1
ATOM 4509 C CA . LEU A 1 579 ? -9.339 -1.327 20.006 1.00 95.19 579 LEU A CA 1
ATOM 4510 C C . LEU A 1 579 ? -8.065 -1.681 20.792 1.00 95.19 579 LEU A C 1
ATOM 4512 O O . LEU A 1 579 ? -7.482 -2.751 20.602 1.00 95.19 579 LEU A O 1
ATOM 4516 N N . MET A 1 580 ? -7.624 -0.791 21.687 1.00 91.81 580 MET A N 1
ATOM 4517 C CA . MET A 1 580 ? -6.440 -1.017 22.526 1.00 91.81 580 MET A CA 1
ATOM 4518 C C . MET A 1 580 ? -6.663 -2.161 23.520 1.00 91.81 580 MET A C 1
ATOM 4520 O O . MET A 1 580 ? -5.800 -3.030 23.650 1.00 91.81 580 MET A O 1
ATOM 4524 N N . GLY A 1 581 ? -7.819 -2.179 24.189 1.00 94.25 581 GLY A N 1
ATOM 4525 C CA . GLY A 1 581 ? -8.215 -3.224 25.129 1.00 94.25 581 GLY A CA 1
ATOM 4526 C C . GLY A 1 581 ? -8.326 -4.583 24.448 1.00 94.25 581 GLY A C 1
ATOM 4527 O O . GLY A 1 581 ? -7.776 -5.563 24.950 1.00 94.25 581 GLY A O 1
ATOM 4528 N N . PHE A 1 582 ? -8.938 -4.630 23.261 1.00 95.31 582 PHE A N 1
ATOM 4529 C CA . PHE A 1 582 ? -9.015 -5.844 22.457 1.00 95.31 582 PHE A CA 1
ATOM 4530 C C . PHE A 1 582 ? -7.624 -6.375 22.114 1.00 95.31 582 PHE A C 1
ATOM 4532 O O . PHE A 1 582 ? -7.323 -7.536 22.377 1.00 95.31 582 PHE A O 1
ATOM 4539 N N . ARG A 1 583 ? -6.732 -5.524 21.587 1.00 91.25 583 ARG A N 1
ATOM 4540 C CA . ARG A 1 583 ? -5.373 -5.940 21.205 1.00 91.25 583 ARG A CA 1
ATOM 4541 C C . ARG A 1 583 ? -4.534 -6.392 22.403 1.00 91.25 583 ARG A C 1
ATOM 4543 O O . ARG A 1 583 ? -3.731 -7.308 22.258 1.00 91.25 583 ARG A O 1
ATOM 4550 N N . ALA A 1 584 ? -4.724 -5.787 23.575 1.00 90.44 584 ALA A N 1
ATOM 4551 C CA . ALA A 1 584 ? -4.082 -6.230 24.813 1.00 90.44 584 ALA A CA 1
ATOM 4552 C C . ALA A 1 584 ? -4.598 -7.600 25.285 1.00 90.44 584 ALA A C 1
ATOM 4554 O O . ALA A 1 584 ? -3.837 -8.382 25.850 1.00 90.44 584 ALA A O 1
ATOM 4555 N N . ALA A 1 585 ? -5.873 -7.907 25.034 1.00 93.38 585 ALA A N 1
ATOM 4556 C CA . ALA A 1 585 ? -6.469 -9.199 25.355 1.00 93.38 585 ALA A CA 1
ATOM 4557 C C . ALA A 1 585 ? -6.180 -10.283 24.302 1.00 93.38 585 ALA A C 1
ATOM 4559 O O . ALA A 1 585 ? -6.200 -11.462 24.654 1.00 93.38 585 ALA A O 1
ATOM 4560 N N . LEU A 1 586 ? -5.913 -9.893 23.050 1.00 91.88 586 LEU A N 1
ATOM 4561 C CA . LEU A 1 586 ? -5.849 -10.764 21.872 1.00 91.88 586 LEU A CA 1
ATOM 4562 C C . LEU A 1 586 ? -4.827 -11.894 21.993 1.00 91.88 586 LEU A C 1
ATOM 4564 O O . LEU A 1 586 ? -5.113 -13.020 21.592 1.00 91.88 586 LEU A O 1
ATOM 4568 N N . TYR A 1 587 ? -3.650 -11.606 22.537 1.00 89.12 587 TYR A N 1
ATOM 4569 C CA . TYR A 1 587 ? -2.535 -12.549 22.574 1.00 89.12 587 TYR A CA 1
ATOM 4570 C C . TYR A 1 587 ? -2.448 -13.280 23.922 1.00 89.12 587 TYR A C 1
ATOM 4572 O O . TYR A 1 587 ? -2.871 -12.751 24.957 1.00 89.12 587 TYR A O 1
ATOM 4580 N N . ARG A 1 588 ? -1.973 -14.531 23.888 1.00 80.50 588 ARG A N 1
ATOM 4581 C CA . ARG A 1 588 ? -1.719 -15.369 25.072 1.00 80.50 588 ARG A CA 1
ATOM 4582 C C . ARG A 1 588 ? -0.484 -14.944 25.852 1.00 80.50 588 ARG A C 1
ATOM 4584 O O . ARG A 1 588 ? 0.495 -14.502 25.212 1.00 80.50 588 ARG A O 1
#

Organism: Pseudozyma hubeiensis (strain SY62) (NCBI:txid1305764)

Solvent-accessible surface area (backbone atoms only — not comparable to full-atom values): 30835 Å² total; per-residue (Å²): 141,86,81,86,84,90,90,85,81,84,81,57,79,50,86,45,87,52,102,80,43,60,38,40,38,38,39,50,100,84,71,46,82,76,46,78,79,50,80,59,78,87,84,82,94,72,64,72,72,56,52,58,60,51,53,60,58,53,53,61,55,59,72,66,72,77,78,86,84,92,76,99,67,84,82,80,80,83,63,53,65,77,50,69,47,69,89,51,75,70,47,74,48,50,42,40,52,32,29,49,38,33,28,29,22,46,56,51,51,71,35,42,37,48,87,39,42,48,82,72,41,72,55,25,29,89,88,50,50,14,41,50,24,28,58,71,39,44,56,62,70,58,43,23,55,52,50,53,53,42,55,67,57,70,66,40,72,67,56,58,49,51,39,50,77,26,44,39,43,23,37,36,41,41,32,32,53,56,36,53,27,44,33,40,89,52,63,75,57,31,54,68,38,58,97,41,94,50,41,93,50,30,85,47,26,37,70,39,28,64,49,56,52,50,52,52,50,62,30,41,78,68,74,22,22,32,33,43,29,35,32,14,45,52,56,14,43,25,44,55,18,64,25,39,42,64,84,65,44,42,45,21,85,77,32,71,66,35,47,52,49,42,38,53,48,50,33,51,49,36,63,61,47,44,76,42,62,33,46,33,26,42,29,73,36,50,64,28,54,76,47,100,54,49,67,60,49,50,56,50,38,51,58,53,28,44,70,68,40,40,52,27,20,65,42,33,38,30,35,41,30,34,93,36,56,76,58,38,21,47,54,37,37,75,62,44,40,48,77,36,40,46,31,36,29,39,74,54,81,49,45,84,49,81,63,30,47,71,38,43,41,65,56,55,17,48,29,22,24,50,33,80,49,86,52,61,85,51,60,54,73,33,12,66,53,28,46,46,45,35,53,44,10,58,46,23,40,26,26,25,33,31,62,30,31,54,49,42,59,25,71,64,19,46,65,90,44,71,59,66,88,50,39,45,60,45,45,16,49,27,31,48,18,44,55,49,23,35,66,47,36,30,15,19,37,17,37,41,19,45,60,57,63,78,76,86,36,47,29,48,18,46,58,33,10,33,78,69,59,30,38,68,75,42,66,51,92,55,73,94,37,60,58,52,71,67,60,51,63,67,45,45,61,65,52,46,52,58,51,50,50,52,51,52,59,52,49,54,73,73,71,60,63,97,73,57,64,67,37,20,54,51,21,18,53,48,30,38,51,44,48,49,45,37,26,73,77,38,81,86,41,43,73,19,28,51,41,46,53,42,35,22,42,39,52,23,38,42,71,76,73,29,84,96,57,92,52,63,64,38,21,41,51,17,20,53,50,15,45,52,47,43,60,68,60,37,53,118

Secondary structure (DSSP, 8-state):
---------PPEEEEEEETTEEEEEEE-TTS-EEEEEEE--------HHHHHHHHHHHHHHHTTSS------------PPPPPS-TTSPPPHHHHHHHB-EEEEE-TTTSS--TTT-GGGGTTPPTT--SHHHHHHHS-HHHHHHHHHHHHHHSS-HHHHHHHHHTT--EEEEEEEHHHHHTT-SSHHHHGGGTTSTTGGGHHHHTTHHHHHHHHHHHHHTTT-EEEEEEEE-TT-SSSSGGGS--SSS-GGGG-HHHHHHHHHHHHHHHHHHTTSTTEEEEES-SS----TTHHHHHHHHHHHHHTT-HHHHHSPEEEE-TT-HHHHHHHHHHH-BTTB-EEEEEEEEESSSTTGGGS-HHHHHHHT-B-S--STT--TTB-HHHHHHHHHHHHTTS-EEEEEEEEEE-GGGTTTS-SHHHHHHHHHHHHHHHHHHHHHHSSEEEES-S--SSS--TTT-HHHHHHTTSS-SSS-TTTTTBPPHHHHHHHHHHHHHHHHHHHHHHHHHHT-----THHHHHHHHHHHHHHHHHHHH-TT--BS-HHHHHHHHHHHHHHHH-TT-S-HHHHHHHHHHHHHHHHHHHB-

Sequence (588 aa):
MLWRHPHVRKPRIVPASTSNGMRLCCLDRNGREIGVIFTSIKGCSSSEVKMKKFIGKVQSKFDQASGGGGGGGQPINSQAPPPTSVDAPPTRRDIYLYRKQRGVNLGSWFSLEGWLTPSLFQKAKDPKASELDVVAGMDATEAKAMLENHWDNFINEGDLQWMVDHGINTVRIPVGYFHFLAGHPNEQVRALLKDTDYEKYAPVYEGAYARIQRAIESAAARNVGVLIDLHGAPGGQGADGHCGVSHGKAALWNSSNDQQKTIQILKAMAAEYSRFENVVGLELLNEPKNSGRLQGFYDEAVAQIRSVSPEAASLPLYLGDAWDTNHYTGYVGQRAAGNNPLVVDYHLYRCFTAEDHKMRCEDHARKLHPGTSPLPTSREGCGDTAGWLQSMSHRCGGSLIIGEWSAALNPSSLHHLGGEDQQRPAKAEYAHNQWKSYDKFCAGYFFWTLKKEGPPDSGWGFYSAVEQGVLPQHLDPHRGQRKSVQELEGARQGAQDGALDGHTGYWQKQSGGPYEHWRFAEGFNLAWNDSLGFMKADESNEIGFIGQWAKARTAAHAQAKGQGSNFIWEFEQGYQQGLMGFRAALYR

Radius of gyration: 25.84 Å; Cα contacts (8 Å, |Δi|>4): 1066; chains: 1; bounding box: 64×68×72 Å

InterPro domains:
  IPR001547 Glycoside hydrolase, family 5 [PF00150] (146-375)
  IPR017853 Glycoside hydrolase superfamily [SSF51445] (91-477)
  IPR050386 Glycosyl Hydrolase 5 (Cellulase A) [PTHR31297] (84-520)
  IPR059886 Glucan 1,3-beta-glucosidase 3, C-terminal domain [PF28394] (491-584)

Nearest PDB structures (foldseek):
  2pf0-assembly1_A  TM=7.816E-01  e=2.660E-19  Candida albicans
  8z2w-assembly1_A  TM=7.705E-01  e=1.971E-19  Aspergillus oryzae
  3o6a-assembly1_A  TM=7.840E-01  e=6.868E-19  Candida albicans
  2pbo-assembly1_A  TM=7.424E-01  e=1.614E-19  Candida albicans
  6zb8-assembly1_A  TM=8.014E-01  e=3.919E-17  uncultured bacterium

Foldseek 3Di:
DDDDDDDDDDWDWDWDDDPQFIWIFTADPVRDGPDTDDDDGDDDPDPPVVVVVVVVVVVVVVVVVPDDDDDDDPDPPLDFDAFQFLPHFQDLLNLLQFWQQAAAEPACLAQHACVFAVVQQPQFAPPSFFQLSSCVRDDLVVLLVVSLVSNDPVCDPVLLVLCLQQARQEYEYEHELLLQQLQDPDPVSVCLLPPFSCVVSSVSRNPRNVSVVVVLVSCVVSNHAYEYENAAFGQAQAQGRSNRDNPRDRCCLVDPSSLVSLLVSLLVVLLPQLPRSRHNAYESYALGAPDPCLLVSVVSSQVSQLSNHSSSQQGEYEYECNQPLVVVLLVLQVPDFLRRHYAYEDADEQAPDPVSLQAALQLLLQQLALADDLFLPDPHSHHVNLVVLLVSCVSNQQRYEHAEDWLDGHPSNCVVDDDPVGRLVSSLSNVVSNLSSRSSRHSYYHYQHCHGDDDQDLGRHPVSVPVSNSYDSHSQPCVPFFDDLVQLVVQQVVLLVVLLCVVVVVVCVPPVDPAPSVLLSSLLVSLSSNQSSSCVVPVSIGRNSQRNSLSSSLSSCCVPPVVPDPHSVSNSNSNSSSSSSSSVSTGD